Protein AF-A0A1I0SP72-F1 (afdb_monomer_lite)

Structure (mmCIF, N/CA/C/O backbone):
data_AF-A0A1I0SP72-F1
#
_entry.id   AF-A0A1I0SP72-F1
#
loop_
_atom_site.group_PDB
_atom_site.id
_atom_site.type_symbol
_atom_site.label_atom_id
_atom_site.label_alt_id
_atom_site.label_comp_id
_atom_site.label_asym_id
_atom_site.label_entity_id
_atom_site.label_seq_id
_atom_site.pdbx_PDB_ins_code
_atom_site.Cartn_x
_atom_site.Cartn_y
_atom_site.Cartn_z
_atom_site.occupancy
_atom_site.B_iso_or_equiv
_atom_site.auth_seq_id
_atom_site.auth_comp_id
_atom_site.auth_asym_id
_atom_site.auth_atom_id
_atom_site.pdbx_PDB_model_num
ATOM 1 N N . MET A 1 1 ? -47.585 25.680 18.143 1.00 30.69 1 MET A N 1
ATOM 2 C CA . MET A 1 1 ? -46.652 24.544 18.318 1.00 30.69 1 MET A CA 1
ATOM 3 C C . MET A 1 1 ? -45.678 24.925 19.417 1.00 30.69 1 MET A C 1
ATOM 5 O O . MET A 1 1 ? -44.813 25.747 19.161 1.00 30.69 1 MET A O 1
ATOM 9 N N . GLY A 1 2 ? -45.889 24.440 20.644 1.00 33.97 2 GLY A N 1
ATOM 10 C CA . GLY A 1 2 ? -44.971 24.707 21.755 1.00 33.97 2 GLY A CA 1
ATOM 11 C C . GLY A 1 2 ? -43.649 23.975 21.540 1.00 33.97 2 GLY A C 1
ATOM 12 O O . GLY A 1 2 ? -43.660 22.807 21.143 1.00 33.97 2 GLY A O 1
ATOM 13 N N . GLU A 1 3 ? -42.531 24.668 21.755 1.00 36.47 3 GLU A N 1
ATOM 14 C CA . GLU A 1 3 ? -41.196 24.073 21.754 1.00 36.47 3 GLU A CA 1
ATOM 15 C C . GLU A 1 3 ? -41.167 22.903 22.739 1.00 36.47 3 GLU A C 1
ATOM 17 O O . GLU A 1 3 ? -41.492 23.048 23.918 1.00 36.47 3 GLU A O 1
ATOM 22 N N . GLN A 1 4 ? -40.826 21.711 22.249 1.00 34.06 4 GLN A N 1
ATOM 23 C CA . GLN A 1 4 ? -40.621 20.582 23.141 1.00 34.06 4 GLN A CA 1
ATOM 24 C C . GLN A 1 4 ? -39.367 20.844 23.982 1.00 34.06 4 GLN A C 1
ATOM 26 O O . GLN A 1 4 ? -38.310 21.082 23.393 1.00 34.06 4 GLN A O 1
ATOM 31 N N . PRO A 1 5 ? -39.434 20.723 25.320 1.00 44.06 5 PRO A N 1
ATOM 32 C CA . PRO A 1 5 ? -38.274 20.942 26.172 1.00 44.06 5 PRO A CA 1
ATOM 33 C C . PRO A 1 5 ? -37.141 19.990 25.787 1.00 44.06 5 PRO A C 1
ATOM 35 O O . PRO A 1 5 ? -37.375 18.807 25.464 1.00 44.06 5 PRO A O 1
ATOM 38 N N . GLY A 1 6 ? -35.913 20.511 25.821 1.00 48.56 6 GLY A N 1
ATOM 39 C CA . GLY A 1 6 ? -34.702 19.753 25.531 1.00 48.56 6 GLY A CA 1
ATOM 40 C C . GLY A 1 6 ? -34.579 18.534 26.451 1.00 48.56 6 GLY A C 1
ATOM 41 O O . GLY A 1 6 ? -35.117 18.504 27.559 1.00 48.56 6 GLY A O 1
ATOM 42 N N . ARG A 1 7 ? -33.855 17.493 26.017 1.00 47.88 7 ARG A N 1
ATOM 43 C CA . ARG A 1 7 ? -33.671 16.255 26.811 1.00 47.88 7 ARG A CA 1
ATOM 44 C C . ARG A 1 7 ? -33.157 16.523 28.233 1.00 47.88 7 ARG A C 1
ATOM 46 O O . ARG A 1 7 ? -33.552 15.828 29.163 1.00 47.88 7 ARG A O 1
ATOM 53 N N . VAL A 1 8 ? -32.317 17.544 28.395 1.00 43.84 8 VAL A N 1
ATOM 54 C CA . VAL A 1 8 ? -31.764 17.964 29.690 1.00 43.84 8 VAL A CA 1
ATOM 55 C C . VAL A 1 8 ? -32.819 18.661 30.554 1.00 43.84 8 VAL A C 1
ATOM 57 O O . VAL A 1 8 ? -32.915 18.372 31.740 1.00 43.84 8 VAL A O 1
ATOM 60 N N . GLU A 1 9 ? -33.664 19.511 29.970 1.00 50.50 9 GLU A N 1
ATOM 61 C CA . GLU A 1 9 ? -34.735 20.214 30.694 1.00 50.50 9 GLU A CA 1
ATOM 62 C C . GLU A 1 9 ? -35.793 19.245 31.224 1.00 50.50 9 GLU A C 1
ATOM 64 O O . GLU A 1 9 ? -36.235 19.376 32.364 1.00 50.50 9 GLU A O 1
ATOM 69 N N . ARG A 1 10 ? -36.132 18.204 30.451 1.00 56.56 10 ARG A N 1
ATOM 70 C CA . ARG A 1 10 ? -37.010 17.124 30.932 1.00 56.56 10 ARG A CA 1
ATOM 71 C C . ARG A 1 10 ? -36.396 16.357 32.100 1.00 56.56 10 ARG A C 1
ATOM 73 O O . ARG A 1 10 ? -37.102 16.059 33.055 1.00 56.56 10 ARG A O 1
ATOM 80 N N . ALA A 1 11 ? -35.097 16.061 32.049 1.00 51.84 11 ALA A N 1
ATOM 81 C CA . ALA A 1 11 ? -34.407 15.383 33.144 1.00 51.84 11 ALA A CA 1
ATOM 82 C C . ALA A 1 11 ? -34.385 16.240 34.422 1.00 51.84 11 ALA A C 1
ATOM 84 O O . ALA A 1 11 ? -34.668 15.733 35.503 1.00 51.84 11 ALA A O 1
ATOM 85 N N . VAL A 1 12 ? -34.128 17.547 34.296 1.00 56.41 12 VAL A N 1
ATOM 86 C CA . VAL A 1 12 ? -34.169 18.497 35.422 1.00 56.41 12 VAL A CA 1
ATOM 87 C C . VAL A 1 12 ? -35.579 18.594 36.018 1.00 56.41 12 VAL A C 1
ATOM 89 O O . VAL A 1 12 ? -35.719 18.552 37.240 1.00 56.41 12 VAL A O 1
ATOM 92 N N . SER A 1 13 ? -36.621 18.657 35.181 1.00 59.62 13 SER A N 1
ATOM 93 C CA . SER A 1 13 ? -38.022 18.671 35.634 1.00 59.62 13 SER A CA 1
ATOM 94 C C . SER A 1 13 ? -38.398 17.391 36.384 1.00 59.62 13 SER A C 1
ATOM 96 O O . SER A 1 13 ? -38.982 17.459 37.459 1.00 59.62 13 SER A O 1
ATOM 98 N N . LEU A 1 14 ? -38.005 16.220 35.872 1.00 57.69 14 LEU A N 1
ATOM 99 C CA . LEU A 1 14 ? -38.287 14.933 36.518 1.00 57.69 14 LEU A CA 1
ATOM 100 C C . LEU A 1 14 ? -37.593 14.798 37.881 1.00 57.69 14 LEU A C 1
ATOM 102 O O . LEU A 1 14 ? -38.180 14.285 38.831 1.00 57.69 14 LEU A O 1
ATOM 106 N N . VAL A 1 15 ? -36.355 15.287 38.002 1.00 57.44 15 VAL A N 1
ATOM 107 C CA . VAL A 1 15 ? -35.622 15.320 39.279 1.00 57.44 15 VAL A CA 1
ATOM 108 C C . VAL A 1 15 ? -36.317 16.236 40.293 1.00 57.44 15 VAL A C 1
ATOM 110 O O . VAL A 1 15 ? -36.441 15.874 41.466 1.00 57.44 15 VAL A O 1
ATOM 113 N N . LEU A 1 16 ? -36.788 17.405 39.847 1.00 61.62 16 LEU A N 1
ATOM 114 C CA . LEU A 1 16 ? -37.522 18.369 40.671 1.00 61.62 16 LEU A CA 1
ATOM 115 C C . LEU A 1 16 ? -38.839 17.797 41.197 1.00 61.62 16 LEU A C 1
ATOM 117 O O . LEU A 1 16 ? -39.099 17.858 42.402 1.00 61.62 16 LEU A O 1
ATOM 121 N N . ASP A 1 17 ? -39.636 17.211 40.307 1.00 62.50 17 ASP A N 1
ATOM 122 C CA . ASP A 1 17 ? -40.937 16.645 40.648 1.00 62.50 17 ASP A CA 1
ATOM 123 C C . ASP A 1 17 ? -40.781 15.473 41.624 1.00 62.50 17 ASP A C 1
ATOM 125 O O . ASP A 1 17 ? -41.503 15.395 42.619 1.00 62.50 17 ASP A O 1
ATOM 129 N N . ASN A 1 18 ? -39.775 14.618 41.433 1.00 60.44 18 ASN A N 1
ATOM 130 C CA . ASN A 1 18 ? -39.548 13.453 42.290 1.00 60.44 18 ASN A CA 1
ATOM 131 C C . ASN A 1 18 ? -38.949 13.815 43.658 1.00 60.44 18 ASN A C 1
ATOM 133 O O . ASN A 1 18 ? -39.401 13.307 44.686 1.00 60.44 18 ASN A O 1
ATOM 137 N N . GLY A 1 19 ? -37.996 14.752 43.718 1.00 58.44 19 GLY A N 1
ATOM 138 C CA . GLY A 1 19 ? -37.460 15.250 44.991 1.00 58.44 19 GLY A CA 1
ATOM 139 C C . GLY A 1 19 ? -38.518 15.953 45.856 1.00 58.44 19 GLY A C 1
ATOM 140 O O . GLY A 1 19 ? -38.427 15.949 47.087 1.00 58.44 19 GLY A O 1
ATOM 141 N N . SER A 1 20 ? -39.553 16.518 45.224 1.00 60.91 20 SER A N 1
ATOM 142 C CA . SER A 1 20 ? -40.676 17.172 45.902 1.00 60.91 20 SER A CA 1
ATOM 143 C C . SER A 1 20 ? -41.635 16.183 46.587 1.00 60.91 20 SER A C 1
ATOM 145 O O . SER A 1 20 ? -42.172 16.504 47.652 1.00 60.91 20 SER A O 1
ATOM 147 N N . ARG A 1 21 ? -41.792 14.974 46.021 1.00 61.97 21 ARG A N 1
ATOM 148 C CA . ARG A 1 21 ? -42.707 13.915 46.491 1.00 61.97 21 ARG A CA 1
ATOM 149 C C . ARG A 1 21 ? -42.250 13.236 47.784 1.00 61.97 21 ARG A C 1
ATOM 151 O O . ARG A 1 21 ? -43.075 12.682 48.508 1.00 61.97 21 ARG A O 1
ATOM 158 N N . LEU A 1 22 ? -40.957 13.294 48.106 1.00 63.50 22 LEU A N 1
ATOM 159 C CA . LEU A 1 22 ? -40.412 12.702 49.329 1.00 63.50 22 LEU A CA 1
ATOM 160 C C . LEU A 1 22 ? -40.785 13.535 50.568 1.00 63.50 22 LEU A C 1
ATOM 162 O O . LEU A 1 22 ? -40.509 14.736 50.653 1.00 63.50 22 LEU A O 1
ATOM 166 N N . GLN A 1 23 ? -41.391 12.882 51.563 1.00 62.94 23 GLN A N 1
ATOM 167 C CA . GLN A 1 23 ? -41.785 13.511 52.826 1.00 62.94 23 GLN A CA 1
ATOM 168 C C . GLN A 1 23 ? -40.581 13.639 53.779 1.00 62.94 23 GLN A C 1
ATOM 170 O O . GLN A 1 23 ? -40.055 12.634 54.257 1.00 62.94 23 GLN A O 1
ATOM 175 N N . ALA A 1 24 ? -40.168 14.868 54.116 1.00 61.41 24 ALA A N 1
ATOM 176 C CA . ALA A 1 24 ? -39.040 15.120 55.029 1.00 61.41 24 ALA A CA 1
ATOM 177 C C . ALA A 1 24 ? -39.128 14.435 56.400 1.00 61.41 24 ALA A C 1
ATOM 179 O O . ALA A 1 24 ? -38.125 13.844 56.809 1.00 61.41 24 ALA A O 1
ATOM 180 N N . PRO A 1 25 ? -40.290 14.419 57.087 1.00 68.19 25 PRO A N 1
ATOM 181 C CA . PRO A 1 25 ? -40.397 13.738 58.375 1.00 68.19 25 PRO A CA 1
ATOM 182 C C . PRO A 1 25 ? -40.103 12.237 58.274 1.00 68.19 25 PRO A C 1
ATOM 184 O O . PRO A 1 25 ? -39.634 11.630 59.233 1.00 68.19 25 PRO A O 1
ATOM 187 N N . ALA A 1 26 ? -40.347 11.622 57.112 1.00 68.94 26 ALA A N 1
ATOM 188 C CA . ALA A 1 26 ? -40.088 10.205 56.891 1.00 68.94 26 ALA A CA 1
ATOM 189 C C . ALA A 1 26 ? -38.587 9.909 56.724 1.00 68.94 26 ALA A C 1
ATOM 191 O O . ALA A 1 26 ? -38.105 8.914 57.271 1.00 68.94 26 ALA A O 1
ATOM 192 N N . VAL A 1 27 ? -37.851 10.787 56.029 1.00 70.69 27 VAL A N 1
ATOM 193 C CA . VAL A 1 27 ? -36.393 10.681 55.832 1.00 70.69 27 VAL A CA 1
ATOM 194 C C . VAL A 1 27 ? -35.650 10.876 57.156 1.00 70.69 27 VAL A C 1
ATOM 196 O O . VAL A 1 27 ? -34.836 10.034 57.534 1.00 70.69 27 VAL A O 1
ATOM 199 N N . GLU A 1 28 ? -35.982 11.920 57.920 1.00 73.69 28 GLU A N 1
ATOM 200 C CA . GLU A 1 28 ? -35.344 12.189 59.219 1.00 73.69 28 GLU A CA 1
ATOM 201 C C . GLU A 1 28 ? -35.649 11.085 60.239 1.00 73.69 28 GLU A C 1
ATOM 203 O O . GLU A 1 28 ? -34.741 10.564 60.889 1.00 73.69 28 GLU A O 1
ATOM 208 N N . LYS A 1 29 ? -36.909 10.631 60.323 1.00 75.06 29 LYS A N 1
ATOM 209 C CA . LYS A 1 29 ? -37.316 9.522 61.206 1.00 75.06 29 LYS A CA 1
ATOM 210 C C . LYS A 1 29 ? -36.608 8.209 60.871 1.00 75.06 29 LYS A C 1
ATOM 212 O O . LYS A 1 29 ? -36.511 7.315 61.713 1.00 75.06 29 LYS A O 1
ATOM 217 N N . TYR A 1 30 ? -36.145 8.047 59.642 1.00 76.06 30 TYR A N 1
ATOM 218 C CA . TYR A 1 30 ? -35.417 6.863 59.216 1.00 76.06 30 TYR A CA 1
ATOM 219 C C . TYR A 1 30 ? -33.945 6.917 59.514 1.00 76.06 30 TYR A C 1
ATOM 221 O O . TYR A 1 30 ? -33.441 5.970 60.103 1.00 76.06 30 TYR A O 1
ATOM 229 N N . VAL A 1 31 ? -33.288 8.027 59.190 1.00 79.19 31 VAL A N 1
ATOM 230 C CA . VAL A 1 31 ? -31.900 8.248 59.594 1.00 79.19 31 VAL A CA 1
ATOM 231 C C . VAL A 1 31 ? -31.785 8.164 61.116 1.00 79.19 31 VAL A C 1
ATOM 233 O O . VAL A 1 31 ? -30.879 7.514 61.629 1.00 79.19 31 VAL A O 1
ATOM 236 N N . TRP A 1 32 ? -32.759 8.717 61.844 1.00 81.50 32 TRP A N 1
ATOM 237 C CA . TRP A 1 32 ? -32.860 8.569 63.294 1.00 81.50 32 TRP A CA 1
ATOM 238 C C . TRP A 1 32 ? -33.012 7.103 63.734 1.00 81.50 32 TRP A C 1
ATOM 240 O O . TRP A 1 32 ? -32.283 6.656 64.617 1.00 81.50 32 TRP A O 1
ATOM 250 N N . ARG A 1 33 ? -33.905 6.322 63.102 1.00 80.00 33 ARG A N 1
ATOM 251 C CA . ARG A 1 33 ? -34.054 4.881 63.395 1.00 80.00 33 ARG A CA 1
ATOM 252 C C . ARG A 1 33 ? -32.777 4.098 63.095 1.00 80.00 33 ARG A C 1
ATOM 254 O O . ARG A 1 33 ? -32.402 3.242 63.886 1.00 80.00 33 ARG A O 1
ATOM 261 N N . LEU A 1 34 ? -32.116 4.405 61.983 1.00 81.94 34 LEU A N 1
ATOM 262 C CA . LEU A 1 34 ? -30.895 3.744 61.541 1.00 81.94 34 LEU A CA 1
ATOM 263 C C . LEU A 1 34 ? -29.738 4.023 62.506 1.00 81.94 34 LEU A C 1
ATOM 265 O O . LEU A 1 34 ? -29.071 3.091 62.937 1.00 81.94 34 LEU A O 1
ATOM 269 N N . ARG A 1 35 ? -29.569 5.281 62.930 1.00 81.50 35 ARG A N 1
ATOM 270 C CA . ARG A 1 35 ? -28.594 5.668 63.961 1.00 81.50 35 ARG A CA 1
ATOM 271 C C . ARG A 1 35 ? -28.879 5.030 65.314 1.00 81.50 35 ARG A C 1
ATOM 273 O O . ARG A 1 35 ? -27.956 4.637 66.009 1.00 81.50 35 ARG A O 1
ATOM 280 N N . ARG A 1 36 ? -30.153 4.890 65.685 1.00 83.19 36 ARG A N 1
ATOM 281 C CA . ARG A 1 36 ? -30.537 4.220 66.934 1.00 83.19 36 ARG A CA 1
ATOM 282 C C . ARG A 1 36 ? -30.276 2.711 66.896 1.00 83.19 36 ARG A C 1
ATOM 284 O O . ARG A 1 36 ? -29.953 2.137 67.928 1.00 83.19 36 ARG A O 1
ATOM 291 N N . ALA A 1 37 ? -30.428 2.077 65.733 1.00 84.19 37 ALA A N 1
ATOM 292 C CA . ALA A 1 37 ? -30.110 0.661 65.538 1.00 84.19 37 ALA A CA 1
ATOM 293 C C . ALA A 1 37 ? -28.594 0.390 65.488 1.00 84.19 37 ALA A C 1
ATOM 295 O O . ALA A 1 37 ? -28.166 -0.725 65.771 1.00 84.19 37 ALA A O 1
ATOM 296 N N . HIS A 1 38 ? -27.798 1.409 65.155 1.00 87.19 38 HIS A N 1
ATOM 297 C CA . HIS A 1 38 ? -26.344 1.337 65.028 1.00 87.19 38 HIS A CA 1
ATOM 298 C C . HIS A 1 38 ? -25.661 2.486 65.800 1.00 87.19 38 HIS A C 1
ATOM 300 O O . HIS A 1 38 ? -25.096 3.387 65.179 1.00 87.19 38 HIS A O 1
ATOM 306 N N . PRO A 1 39 ? -25.726 2.493 67.146 1.00 83.50 39 PRO A N 1
ATOM 307 C CA . PRO A 1 39 ? -25.265 3.622 67.961 1.00 83.50 39 PRO A CA 1
ATOM 308 C C . PRO A 1 39 ? -23.741 3.823 67.947 1.00 83.50 39 PRO A C 1
ATOM 310 O O . PRO A 1 39 ? -23.283 4.948 68.115 1.00 83.50 39 PRO A O 1
ATOM 313 N N . GLU A 1 40 ? -22.974 2.755 67.710 1.00 85.38 40 GLU A N 1
ATOM 314 C CA . GLU A 1 40 ? -21.501 2.764 67.689 1.00 85.38 40 GLU A CA 1
ATOM 315 C C . GLU A 1 40 ? -20.910 3.123 66.309 1.00 85.38 40 GLU A C 1
ATOM 317 O O . GLU A 1 40 ? -19.693 3.204 66.152 1.00 85.38 40 GLU A O 1
ATOM 322 N N . GLU A 1 41 ? -21.749 3.292 65.279 1.00 85.75 41 GLU A N 1
ATOM 323 C CA . GLU A 1 41 ? -21.290 3.564 63.913 1.00 85.75 41 GLU A CA 1
ATOM 324 C C . GLU A 1 41 ? -21.028 5.060 63.692 1.00 85.75 41 GLU A C 1
ATOM 326 O O . GLU A 1 41 ? -21.856 5.921 64.006 1.00 85.75 41 GLU A O 1
ATOM 331 N N . SER A 1 42 ? -19.887 5.381 63.076 1.00 83.88 42 SER A N 1
ATOM 332 C CA . SER A 1 42 ? -19.578 6.750 62.665 1.00 83.88 42 SER A CA 1
ATOM 333 C C . SER A 1 42 ? -20.564 7.240 61.590 1.00 83.88 42 SER A C 1
ATOM 335 O O . SER A 1 42 ? -21.163 6.432 60.868 1.00 83.88 42 SER A O 1
ATOM 337 N N . PRO A 1 43 ? -20.733 8.564 61.407 1.00 76.38 43 PRO A N 1
ATOM 338 C CA . PRO A 1 43 ? -21.543 9.108 60.317 1.00 76.38 43 PRO A CA 1
ATOM 339 C C . PRO A 1 43 ? -21.181 8.524 58.943 1.00 76.38 43 PRO A C 1
ATOM 341 O O . PRO A 1 43 ? -22.073 8.245 58.149 1.00 76.38 43 PRO A O 1
ATOM 344 N N . GLU A 1 44 ? -19.898 8.273 58.681 1.00 71.94 44 GLU A N 1
ATOM 345 C CA . GLU A 1 44 ? -19.407 7.660 57.443 1.00 71.94 44 GLU A CA 1
ATOM 346 C C . GLU A 1 44 ? -19.861 6.204 57.291 1.00 71.94 44 GLU A C 1
ATOM 348 O O . GLU A 1 44 ? -20.232 5.786 56.195 1.00 71.94 44 GLU A O 1
ATOM 353 N N . GLN A 1 45 ? -19.876 5.432 58.380 1.00 74.12 45 GLN A N 1
ATOM 354 C CA . GLN A 1 45 ? -20.351 4.045 58.373 1.00 74.12 45 GLN A CA 1
ATOM 355 C C . GLN A 1 45 ? -21.869 3.973 58.149 1.00 74.12 45 GLN A C 1
ATOM 357 O O . GLN A 1 45 ? -22.341 3.150 57.359 1.00 74.12 45 GLN A O 1
ATOM 362 N N . ILE A 1 46 ? -22.626 4.902 58.741 1.00 80.75 46 ILE A N 1
ATOM 363 C CA . ILE A 1 46 ? -24.067 5.050 58.496 1.00 80.75 46 ILE A CA 1
ATOM 364 C C . ILE A 1 46 ? -24.341 5.421 57.028 1.00 80.75 46 ILE A C 1
ATOM 366 O O . ILE A 1 46 ? -25.255 4.867 56.415 1.00 80.75 46 ILE A O 1
ATOM 370 N N . VAL A 1 47 ? -23.539 6.314 56.435 1.00 73.50 47 VAL A N 1
ATOM 371 C CA . VAL A 1 47 ? -23.627 6.645 55.000 1.00 73.50 47 VAL A CA 1
ATOM 372 C C . VAL A 1 47 ? -23.333 5.420 54.135 1.00 73.50 47 VAL A C 1
ATOM 374 O O . VAL A 1 47 ? -24.131 5.109 53.256 1.00 73.50 47 VAL A O 1
ATOM 377 N N . ALA A 1 48 ? -22.268 4.666 54.418 1.00 68.94 48 ALA A N 1
ATOM 378 C CA . ALA A 1 48 ? -21.934 3.452 53.668 1.00 68.94 48 ALA A CA 1
ATOM 379 C C . ALA A 1 48 ? -23.067 2.405 53.707 1.00 68.94 48 ALA A C 1
ATOM 381 O O . ALA A 1 48 ? -23.325 1.700 52.728 1.00 68.94 48 ALA A O 1
ATOM 382 N N . ARG A 1 49 ? -23.797 2.324 54.826 1.00 80.19 49 ARG A N 1
ATOM 383 C CA . ARG A 1 49 ? -24.983 1.470 54.966 1.00 80.19 49 ARG A CA 1
ATOM 384 C C . ARG A 1 49 ? -26.140 1.951 54.088 1.00 80.19 49 ARG A C 1
ATOM 386 O O . ARG A 1 49 ? -26.731 1.138 53.377 1.00 80.19 49 ARG A O 1
ATOM 393 N N . LEU A 1 50 ? -26.424 3.254 54.086 1.00 74.00 50 LEU A N 1
ATOM 394 C CA . LEU A 1 50 ? -27.424 3.868 53.204 1.00 74.00 50 LEU A CA 1
ATOM 395 C C . LEU A 1 50 ? -27.082 3.653 51.719 1.00 74.00 50 LEU A C 1
ATOM 397 O O . LEU A 1 50 ? -27.958 3.294 50.933 1.00 74.00 50 LEU A O 1
ATOM 401 N N . GLU A 1 51 ? -25.809 3.794 51.345 1.00 64.12 51 GLU A N 1
ATOM 402 C CA . GLU A 1 51 ? -25.309 3.539 49.988 1.00 64.12 51 GLU A CA 1
ATOM 403 C C . GLU A 1 51 ? -25.487 2.071 49.581 1.00 64.12 51 GLU A C 1
ATOM 405 O O . GLU A 1 51 ? -25.989 1.783 48.493 1.00 64.12 51 GLU A O 1
ATOM 410 N N . LYS A 1 52 ? -25.153 1.123 50.467 1.00 63.88 52 LYS A N 1
ATOM 411 C CA . LYS A 1 52 ? -25.350 -0.314 50.219 1.00 63.88 52 LYS A CA 1
ATOM 412 C C . LYS A 1 52 ? -26.827 -0.665 50.028 1.00 63.88 52 LYS A C 1
ATOM 414 O O . LYS A 1 52 ? -27.161 -1.495 49.181 1.00 63.88 52 LYS A O 1
ATOM 419 N N . MET A 1 53 ? -27.721 -0.031 50.784 1.00 67.19 53 MET A N 1
ATOM 420 C CA . MET A 1 53 ? -29.168 -0.218 50.644 1.00 67.19 53 MET A CA 1
ATOM 421 C C . MET A 1 53 ? -29.697 0.377 49.336 1.00 67.19 53 MET A C 1
ATOM 423 O O . MET A 1 53 ? -30.486 -0.279 48.661 1.00 67.19 53 MET A O 1
ATOM 427 N N . PHE A 1 54 ? -29.220 1.560 48.935 1.00 64.56 54 PHE A N 1
ATOM 428 C CA . PHE A 1 54 ? -29.524 2.152 47.628 1.00 64.56 54 PHE A CA 1
ATOM 429 C C . PHE A 1 54 ? -29.073 1.243 46.479 1.00 64.56 54 PHE A C 1
ATOM 431 O O . PHE A 1 54 ? -29.868 0.940 45.592 1.00 64.56 54 PHE A O 1
ATOM 438 N N . LEU A 1 55 ? -27.836 0.741 46.531 1.00 57.69 55 LEU A N 1
ATOM 439 C CA . LEU A 1 55 ? -27.320 -0.210 45.546 1.00 57.69 55 LEU A CA 1
ATOM 440 C C . LEU A 1 55 ? -28.180 -1.468 45.483 1.00 57.69 55 LEU A C 1
ATOM 442 O O . LEU A 1 55 ? -28.557 -1.898 44.398 1.00 57.69 55 LEU A O 1
ATOM 446 N N . THR A 1 56 ? -28.537 -2.032 46.637 1.00 58.31 56 THR A N 1
ATOM 447 C CA . THR A 1 56 ? -29.396 -3.219 46.705 1.00 58.31 56 THR A CA 1
ATOM 448 C C . THR A 1 56 ? -30.765 -2.937 46.084 1.00 58.31 56 THR A C 1
ATOM 450 O O . THR A 1 56 ? -31.253 -3.745 45.300 1.00 58.31 56 THR A O 1
ATOM 453 N N . ALA A 1 57 ? -31.367 -1.778 46.365 1.00 59.72 57 ALA A N 1
ATOM 454 C CA . ALA A 1 57 ? -32.673 -1.382 45.842 1.00 59.72 57 ALA A CA 1
ATOM 455 C C . ALA A 1 57 ? -32.663 -1.149 44.321 1.00 59.72 57 ALA A C 1
ATOM 457 O O . ALA A 1 57 ? -33.497 -1.706 43.617 1.00 59.72 57 ALA A O 1
ATOM 458 N N . VAL A 1 58 ? -31.694 -0.388 43.803 1.00 54.88 58 VAL A N 1
ATOM 459 C CA . VAL A 1 58 ? -31.566 -0.093 42.361 1.00 54.88 58 VAL A CA 1
ATOM 460 C C . VAL A 1 58 ? -31.154 -1.331 41.558 1.00 54.88 58 VAL A C 1
ATOM 462 O O . VAL A 1 58 ? -31.547 -1.486 40.405 1.00 54.88 58 VAL A O 1
ATOM 465 N N . THR A 1 59 ? -30.390 -2.240 42.165 1.00 54.09 59 THR A N 1
ATOM 466 C CA . THR A 1 59 ? -29.990 -3.501 41.521 1.00 54.09 59 THR A CA 1
ATOM 467 C C . THR A 1 59 ? -31.135 -4.520 41.514 1.00 54.09 59 THR A C 1
ATOM 469 O O . THR A 1 59 ? -31.316 -5.230 40.529 1.00 54.09 59 THR A O 1
ATOM 472 N N . SER A 1 60 ? -31.941 -4.588 42.582 1.00 49.03 60 SER A N 1
ATOM 473 C CA . SER A 1 60 ? -33.072 -5.531 42.690 1.00 49.03 60 SER A CA 1
ATOM 474 C C . SER A 1 60 ? -34.319 -5.096 41.916 1.00 49.03 60 SER A C 1
ATOM 476 O O . SER A 1 60 ? -35.049 -5.957 41.423 1.00 49.03 60 SER A O 1
ATOM 478 N N . SER A 1 61 ? -34.532 -3.789 41.716 1.00 51.19 61 SER A N 1
ATOM 479 C CA . SER A 1 61 ? -35.618 -3.272 40.869 1.00 51.19 61 SER A CA 1
ATOM 480 C C . SER A 1 61 ? -35.504 -3.690 39.399 1.00 51.19 61 SER A C 1
ATOM 482 O O . SER A 1 61 ? -36.498 -3.639 38.689 1.00 51.19 61 SER A O 1
ATOM 484 N N . GLY A 1 62 ? -34.324 -4.140 38.953 1.00 41.81 62 GLY A N 1
ATOM 485 C CA . GLY A 1 62 ? -34.102 -4.677 37.606 1.00 41.81 62 GLY A CA 1
ATOM 486 C C . GLY A 1 62 ? -34.407 -6.174 37.438 1.00 41.81 62 GLY A C 1
ATOM 487 O O . GLY A 1 62 ? -34.147 -6.708 36.363 1.00 41.81 62 GLY A O 1
ATOM 488 N N . GLY A 1 63 ? -34.901 -6.875 38.474 1.00 42.06 63 GLY A N 1
ATOM 489 C CA . GLY A 1 63 ? -35.080 -8.339 38.435 1.00 42.06 63 GLY A CA 1
ATOM 490 C C . GLY A 1 63 ? -36.276 -8.928 39.197 1.00 42.06 63 GLY A C 1
ATOM 491 O O . GLY A 1 63 ? -36.661 -10.055 38.902 1.00 42.06 63 GLY A O 1
ATOM 492 N N . ALA A 1 64 ? -36.900 -8.214 40.138 1.00 36.28 64 ALA A N 1
ATOM 493 C CA . ALA A 1 64 ? -38.144 -8.651 40.780 1.00 36.28 64 ALA A CA 1
ATOM 494 C C . ALA A 1 64 ? -38.857 -7.463 41.441 1.00 36.28 64 ALA A C 1
ATOM 496 O O . ALA A 1 64 ? -38.239 -6.680 42.164 1.00 36.28 64 ALA A O 1
ATOM 497 N N . ALA A 1 65 ? -40.173 -7.346 41.260 1.00 37.09 65 ALA A N 1
ATOM 498 C CA . ALA A 1 65 ? -40.999 -6.458 42.072 1.00 37.09 65 ALA A CA 1
ATOM 499 C C . ALA A 1 65 ? -40.969 -6.941 43.537 1.00 37.09 65 ALA A C 1
ATOM 501 O O . ALA A 1 65 ? -41.715 -7.844 43.904 1.00 37.09 65 ALA A O 1
ATOM 502 N N . GLY A 1 66 ? -40.064 -6.410 44.370 1.00 36.94 66 GLY A N 1
ATOM 503 C CA . GLY A 1 66 ? -39.922 -6.924 45.741 1.00 36.94 66 GLY A CA 1
ATOM 504 C C . GLY A 1 66 ? -39.004 -6.185 46.719 1.00 36.94 66 GLY A C 1
ATOM 505 O O . GLY A 1 66 ? -38.771 -6.701 47.806 1.00 36.94 66 GLY A O 1
ATOM 506 N N . ALA A 1 67 ? -38.488 -4.992 46.408 1.00 38.19 67 ALA A N 1
ATOM 507 C CA . ALA A 1 67 ? -37.581 -4.260 47.311 1.00 38.19 67 ALA A CA 1
ATOM 508 C C . ALA A 1 67 ? -38.273 -3.167 48.151 1.00 38.19 67 ALA A C 1
ATOM 510 O O . ALA A 1 67 ? -37.696 -2.120 48.438 1.00 38.19 67 ALA A O 1
ATOM 511 N N . THR A 1 68 ? -39.526 -3.380 48.553 1.00 42.78 68 THR A N 1
ATOM 512 C CA . THR A 1 68 ? -40.347 -2.375 49.254 1.00 42.78 68 THR A CA 1
ATOM 513 C C . THR A 1 68 ? -40.149 -2.332 50.776 1.00 42.78 68 THR A C 1
ATOM 515 O O . THR A 1 68 ? -40.653 -1.425 51.431 1.00 42.78 68 THR A O 1
ATOM 518 N N . ALA A 1 69 ? -39.381 -3.247 51.373 1.00 39.19 69 ALA A N 1
ATOM 519 C CA . ALA A 1 69 ? -39.337 -3.391 52.835 1.00 39.19 69 ALA A CA 1
ATOM 520 C C . ALA A 1 69 ? -38.355 -2.455 53.580 1.00 39.19 69 ALA A C 1
ATOM 522 O O . ALA A 1 69 ? -38.418 -2.356 54.803 1.00 39.19 69 ALA A O 1
ATOM 523 N N . ALA A 1 70 ? -37.439 -1.769 52.887 1.00 41.25 70 ALA A N 1
ATOM 524 C CA . ALA A 1 70 ? -36.268 -1.150 53.529 1.00 41.25 70 ALA A CA 1
ATOM 525 C C . ALA A 1 70 ? -36.318 0.385 53.684 1.00 41.25 70 ALA A C 1
ATOM 527 O O . ALA A 1 70 ? -35.411 0.971 54.284 1.00 41.25 70 ALA A O 1
ATOM 528 N N . ILE A 1 71 ? -37.350 1.039 53.142 1.00 44.94 71 ILE A N 1
ATOM 529 C CA . ILE A 1 71 ? -37.422 2.497 52.977 1.00 44.94 71 ILE A CA 1
ATOM 530 C C . ILE A 1 71 ? -38.645 3.064 53.741 1.00 44.94 71 ILE A C 1
ATOM 532 O O . ILE A 1 71 ? -39.679 2.404 53.853 1.00 44.94 71 ILE A O 1
ATOM 536 N N . PRO A 1 72 ? -38.579 4.280 54.308 1.00 43.16 72 PRO A N 1
ATOM 537 C CA . PRO A 1 72 ? -39.678 4.883 55.075 1.00 43.16 72 PRO A CA 1
ATOM 538 C C . PRO A 1 72 ? -40.831 5.338 54.183 1.00 43.16 72 PRO A C 1
ATOM 540 O O . PRO A 1 72 ? -40.597 5.971 53.160 1.00 43.16 72 PRO A O 1
ATOM 543 N N . GLY A 1 73 ? -42.075 5.112 54.620 1.00 50.56 73 GLY A N 1
ATOM 544 C CA . GLY A 1 73 ? -43.276 5.611 53.927 1.00 50.56 73 GLY A CA 1
ATOM 545 C C . GLY A 1 73 ? -43.774 4.726 52.775 1.00 50.56 73 GLY A C 1
ATOM 546 O O . GLY A 1 73 ? -44.676 5.116 52.041 1.00 50.56 73 GLY A O 1
ATOM 547 N N . VAL A 1 74 ? -43.229 3.514 52.632 1.00 43.44 74 VAL A N 1
ATOM 548 C CA . VAL A 1 74 ? -43.419 2.617 51.473 1.00 43.44 74 VAL A CA 1
ATOM 549 C C . VAL A 1 74 ? -44.708 1.779 51.533 1.00 43.44 74 VAL A C 1
ATOM 551 O O . VAL A 1 74 ? -44.796 0.689 50.987 1.00 43.44 74 VAL A O 1
ATOM 554 N N . GLY A 1 75 ? -45.770 2.320 52.130 1.00 36.41 75 GLY A N 1
ATOM 555 C CA . GLY A 1 75 ? -47.122 1.878 51.770 1.00 36.41 75 GLY A CA 1
ATOM 556 C C . GLY A 1 75 ? -47.551 2.435 50.407 1.00 36.41 75 GLY A C 1
ATOM 557 O O . GLY A 1 75 ? -48.286 1.787 49.672 1.00 36.41 75 GLY A O 1
ATOM 558 N N . THR A 1 76 ? -47.055 3.621 50.037 1.00 41.12 76 THR A N 1
ATOM 559 C CA . THR A 1 76 ? -47.658 4.426 48.959 1.00 41.12 76 THR A CA 1
ATOM 560 C C . THR A 1 76 ? -46.822 4.496 47.676 1.00 41.12 76 THR A C 1
ATOM 562 O O . THR A 1 76 ? -47.339 4.898 46.643 1.00 41.12 76 THR A O 1
ATOM 565 N N . VAL A 1 77 ? -45.548 4.080 47.698 1.00 38.12 77 VAL A N 1
ATOM 566 C CA . VAL A 1 77 ? -44.658 4.110 46.509 1.00 38.12 77 VAL A CA 1
ATOM 567 C C . VAL A 1 77 ? -44.729 2.809 45.691 1.00 38.12 77 VAL A C 1
ATOM 569 O O . VAL A 1 77 ? -44.285 2.764 44.545 1.00 38.12 77 VAL A O 1
ATOM 572 N N . ALA A 1 78 ? -45.378 1.766 46.222 1.00 34.25 78 ALA A N 1
ATOM 573 C CA . ALA A 1 78 ? -45.603 0.507 45.508 1.00 34.25 78 ALA A CA 1
ATOM 574 C C . ALA A 1 78 ? -46.372 0.682 44.177 1.00 34.25 78 ALA A C 1
ATOM 576 O O . ALA A 1 78 ? -46.257 -0.160 43.294 1.00 34.25 78 ALA A O 1
ATOM 577 N N . SER A 1 79 ? -47.110 1.782 43.994 1.00 35.12 79 SER A N 1
ATOM 578 C CA . SER A 1 79 ? -47.879 2.058 42.775 1.00 35.12 79 SER A CA 1
ATOM 579 C C . SER A 1 79 ? -47.079 2.731 41.652 1.00 35.12 79 SER A C 1
ATOM 581 O O . SER A 1 79 ? -47.474 2.620 40.493 1.00 35.12 79 SER A O 1
ATOM 583 N N . ILE A 1 80 ? -45.945 3.386 41.934 1.00 38.31 80 ILE A N 1
ATOM 584 C CA . ILE A 1 80 ? -45.183 4.102 40.889 1.00 38.31 80 ILE A CA 1
ATOM 585 C C . ILE A 1 80 ? -44.265 3.149 40.116 1.00 38.31 80 ILE A C 1
ATOM 587 O O . ILE A 1 80 ? -44.132 3.293 38.900 1.00 38.31 80 ILE A O 1
ATOM 591 N N . ALA A 1 81 ? -43.747 2.103 40.771 1.00 36.84 81 ALA A N 1
ATOM 592 C CA . ALA A 1 81 ? -42.994 1.034 40.105 1.00 36.84 81 ALA A CA 1
ATOM 593 C C . ALA A 1 81 ? -43.827 0.267 39.054 1.00 36.84 81 ALA A C 1
ATOM 595 O O . ALA A 1 81 ? -43.258 -0.366 38.171 1.00 36.84 81 ALA A O 1
ATOM 596 N N . ALA A 1 82 ? -45.162 0.342 39.123 1.00 40.56 82 ALA A N 1
ATOM 597 C CA . ALA A 1 82 ? -46.064 -0.320 38.184 1.00 40.56 82 ALA A CA 1
ATOM 598 C C . ALA A 1 82 ? -46.461 0.542 36.966 1.00 40.56 82 ALA A C 1
ATOM 600 O O . ALA A 1 82 ? -47.041 0.004 36.027 1.00 40.56 82 ALA A O 1
ATOM 601 N N . ILE A 1 83 ? -46.198 1.861 36.961 1.00 41.12 83 ILE A N 1
ATOM 602 C CA . ILE A 1 83 ? -46.779 2.781 35.955 1.00 41.12 83 ILE A CA 1
ATOM 603 C C . ILE A 1 83 ? -45.734 3.685 35.271 1.00 41.12 83 ILE A C 1
ATOM 605 O O . ILE A 1 83 ? -45.941 4.097 34.131 1.00 41.12 83 ILE A O 1
ATOM 609 N N . GLY A 1 84 ? -44.590 3.973 35.899 1.00 40.88 84 GLY A N 1
ATOM 610 C CA . GLY A 1 84 ? -43.525 4.789 35.302 1.00 40.88 84 GLY A CA 1
ATOM 611 C C . GLY A 1 84 ? -42.194 4.049 35.323 1.00 40.88 84 GLY A C 1
ATOM 612 O O . GLY A 1 84 ? -41.752 3.647 36.392 1.00 40.88 84 GLY A O 1
ATOM 613 N N . GLY A 1 85 ? -41.573 3.863 34.153 1.00 49.00 85 GLY A N 1
ATOM 614 C CA . GLY A 1 85 ? -40.368 3.042 33.965 1.00 49.00 85 GLY A CA 1
ATOM 615 C C . GLY A 1 85 ? -39.200 3.332 34.921 1.00 49.00 85 GLY A C 1
ATOM 616 O O . GLY A 1 85 ? -39.142 4.376 35.572 1.00 49.00 85 GLY A O 1
ATOM 617 N N . GLU A 1 86 ? -38.237 2.402 34.956 1.00 50.25 86 GLU A N 1
ATOM 618 C CA . GLU A 1 86 ? -37.067 2.338 35.859 1.00 50.25 86 GLU A CA 1
ATOM 619 C C . GLU A 1 86 ? -36.365 3.689 36.129 1.00 50.25 86 GLU A C 1
ATOM 621 O O . GLU A 1 86 ? -35.858 3.929 37.227 1.00 50.25 86 GLU A O 1
ATOM 626 N N . THR A 1 87 ? -36.369 4.601 35.154 1.00 51.00 87 THR A N 1
ATOM 627 C CA . THR A 1 87 ? -35.816 5.960 35.252 1.00 51.00 87 THR A CA 1
ATOM 628 C C . THR A 1 87 ? -36.458 6.802 36.368 1.00 51.00 87 THR A C 1
ATOM 630 O O . THR A 1 87 ? -35.746 7.538 37.051 1.00 51.00 87 THR A O 1
ATOM 633 N N . ALA A 1 88 ? -37.769 6.694 36.613 1.00 55.56 88 ALA A N 1
ATOM 634 C CA . ALA A 1 88 ? -38.434 7.442 37.688 1.00 55.56 88 ALA A CA 1
ATOM 635 C C . ALA A 1 88 ? -38.029 6.925 39.079 1.00 55.56 88 ALA A C 1
ATOM 637 O O . ALA A 1 88 ? -37.692 7.719 39.958 1.00 55.56 88 ALA A O 1
ATOM 638 N N . PHE A 1 89 ? -37.970 5.599 39.244 1.00 61.75 89 PHE A N 1
ATOM 639 C CA . PHE A 1 89 ? -37.554 4.951 40.490 1.00 61.75 89 PHE A CA 1
ATOM 640 C C . PHE A 1 89 ? -36.098 5.267 40.852 1.00 61.75 89 PHE A C 1
ATOM 642 O O . PHE A 1 89 ? -35.802 5.589 42.001 1.00 61.75 89 PHE A O 1
ATOM 649 N N . PHE A 1 90 ? -35.187 5.238 39.873 1.00 58.88 90 PHE A N 1
ATOM 650 C CA . PHE A 1 90 ? -33.785 5.595 40.101 1.00 58.88 90 PHE A CA 1
ATOM 651 C C . PHE A 1 90 ? -33.636 7.027 40.633 1.00 58.88 90 PHE A C 1
ATOM 653 O O . PHE A 1 90 ? -32.895 7.258 41.588 1.00 58.88 90 PHE A O 1
ATOM 660 N N . LEU A 1 91 ? -34.359 7.985 40.044 1.00 61.53 91 LEU A N 1
ATOM 661 C CA . LEU A 1 91 ? -34.324 9.382 40.478 1.00 61.53 91 LEU A CA 1
ATOM 662 C C . LEU A 1 91 ? -34.901 9.564 41.888 1.00 61.53 91 LEU A C 1
ATOM 664 O O . LEU A 1 91 ? -34.337 10.317 42.680 1.00 61.53 91 LEU A O 1
ATOM 668 N N . GLU A 1 92 ? -35.978 8.854 42.228 1.00 67.25 92 GLU A N 1
ATOM 669 C CA . GLU A 1 92 ? -36.549 8.860 43.581 1.00 67.25 92 GLU A CA 1
ATOM 670 C C . GLU A 1 92 ? -35.595 8.237 44.611 1.00 67.25 92 GLU A C 1
ATOM 672 O O . GLU A 1 92 ? -35.361 8.819 45.673 1.00 67.25 92 GLU A O 1
ATOM 677 N N . ALA A 1 93 ? -34.976 7.100 44.285 1.00 67.12 93 ALA A N 1
ATOM 678 C CA . ALA A 1 93 ? -33.996 6.440 45.142 1.00 67.12 93 ALA A CA 1
ATOM 679 C C . ALA A 1 93 ? -32.737 7.308 45.345 1.00 67.12 93 ALA A C 1
ATOM 681 O O . ALA A 1 93 ? -32.209 7.387 46.456 1.00 67.12 93 ALA A O 1
ATOM 682 N N . ALA A 1 94 ? -32.282 8.010 44.301 1.00 65.75 94 ALA A N 1
ATOM 683 C CA . ALA A 1 94 ? -31.142 8.923 44.370 1.00 65.75 94 ALA A CA 1
ATOM 684 C C . ALA A 1 94 ? -31.464 10.184 45.189 1.00 65.75 94 ALA A C 1
ATOM 686 O O . ALA A 1 94 ? -30.638 10.640 45.987 1.00 65.75 94 ALA A O 1
ATOM 687 N N . ALA A 1 95 ? -32.679 10.725 45.049 1.00 71.50 95 ALA A N 1
ATOM 688 C CA . ALA A 1 95 ? -33.164 11.831 45.868 1.00 71.50 95 ALA A CA 1
ATOM 689 C C . ALA A 1 95 ? -33.261 11.428 47.349 1.00 71.50 95 ALA A C 1
ATOM 691 O O . ALA A 1 95 ? -32.817 12.170 48.225 1.00 71.50 95 ALA A O 1
ATOM 692 N N . LEU A 1 96 ? -33.758 10.223 47.637 1.00 74.94 96 LEU A N 1
ATOM 693 C CA . LEU A 1 96 ? -33.823 9.678 48.992 1.00 74.94 96 LEU A CA 1
ATOM 694 C C . LEU A 1 96 ? -32.434 9.485 49.608 1.00 74.94 96 LEU A C 1
ATOM 696 O O . LEU A 1 96 ? -32.226 9.885 50.756 1.00 74.94 96 LEU A O 1
ATOM 700 N N . LEU A 1 97 ? -31.490 8.894 48.868 1.00 72.69 97 LEU A N 1
ATOM 701 C CA . LEU A 1 97 ? -30.108 8.739 49.324 1.00 72.69 97 LEU A CA 1
ATOM 702 C C . LEU A 1 97 ? -29.502 10.111 49.644 1.00 72.69 97 LEU A C 1
ATOM 704 O O . LEU A 1 97 ? -28.959 10.308 50.728 1.00 72.69 97 LEU A O 1
ATOM 708 N N . THR A 1 98 ? -29.686 11.083 48.749 1.00 74.38 98 THR A N 1
ATOM 709 C CA . THR A 1 98 ? -29.191 12.457 48.917 1.00 74.38 98 THR A CA 1
ATOM 710 C C . THR A 1 98 ? -29.723 13.113 50.191 1.00 74.38 98 THR A C 1
ATOM 712 O O . THR A 1 98 ? -28.951 13.651 50.986 1.00 74.38 98 THR A O 1
ATOM 715 N N . LEU A 1 99 ? -31.037 13.051 50.421 1.00 76.88 99 LEU A N 1
ATOM 716 C CA . LEU A 1 99 ? -31.666 13.652 51.599 1.00 76.88 99 LEU A CA 1
ATOM 717 C C . LEU A 1 99 ? -31.301 12.909 52.890 1.00 76.88 99 LEU A C 1
ATOM 719 O O . LEU A 1 99 ? -31.154 13.536 53.938 1.00 76.88 99 LEU A O 1
ATOM 723 N N . SER A 1 100 ? -31.111 11.590 52.818 1.00 79.19 100 SER A N 1
ATOM 724 C CA . SER A 1 100 ? -30.688 10.778 53.962 1.00 79.19 100 SER A CA 1
ATOM 725 C C . SER A 1 100 ? -29.254 11.117 54.369 1.00 79.19 100 SER A C 1
ATOM 727 O O . SER A 1 100 ? -28.997 11.368 55.542 1.00 79.19 100 SER A O 1
ATOM 729 N N . VAL A 1 101 ? -28.330 11.219 53.409 1.00 73.12 101 VAL A N 1
ATOM 730 C CA . VAL A 1 101 ? -26.943 11.646 53.658 1.00 73.12 101 VAL A CA 1
ATOM 731 C C . VAL A 1 101 ? -26.906 13.073 54.212 1.00 73.12 101 VAL A C 1
ATOM 733 O O . VAL A 1 101 ? -26.218 13.331 55.198 1.00 73.12 101 VAL A O 1
ATOM 736 N N . ALA A 1 102 ? -27.706 13.992 53.661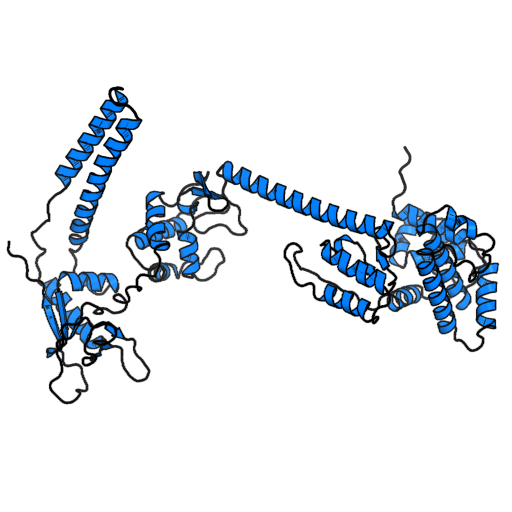 1.00 71.94 102 ALA A N 1
ATOM 737 C CA . ALA A 1 102 ? -27.825 15.350 54.189 1.00 71.94 102 ALA A CA 1
ATOM 738 C C . ALA A 1 102 ? -28.288 15.358 55.662 1.00 71.94 102 ALA A C 1
ATOM 740 O O . ALA A 1 102 ? -27.675 16.023 56.498 1.00 71.94 102 ALA A O 1
ATOM 741 N N . SER A 1 103 ? -29.302 14.555 55.998 1.00 78.69 103 SER A N 1
ATOM 742 C CA . SER A 1 103 ? -29.809 14.409 57.368 1.00 78.69 103 SER A CA 1
ATOM 743 C C . SER A 1 103 ? -28.781 13.776 58.320 1.00 78.69 103 SER A C 1
ATOM 745 O O . SER A 1 103 ? -28.636 14.236 59.453 1.00 78.69 103 SER A O 1
ATOM 747 N N . VAL A 1 104 ? -27.988 12.793 57.864 1.00 78.25 104 VAL A N 1
ATOM 748 C CA . VAL A 1 104 ? -26.854 12.239 58.635 1.00 78.25 104 VAL A CA 1
ATOM 749 C C . VAL A 1 104 ? -25.851 13.348 58.984 1.00 78.25 104 VAL A C 1
ATOM 751 O O . VAL A 1 104 ? -25.365 13.417 60.112 1.00 78.25 104 VAL A O 1
ATOM 754 N N . HIS A 1 105 ? -25.592 14.279 58.072 1.00 72.62 105 HIS A N 1
ATOM 755 C CA . HIS A 1 105 ? -24.708 15.420 58.327 1.00 72.62 105 HIS A CA 1
ATOM 756 C C . HIS A 1 105 ? -25.377 16.590 59.076 1.00 72.62 105 HIS A C 1
ATOM 758 O O . HIS A 1 105 ? -24.792 17.666 59.169 1.00 72.62 105 HIS A O 1
ATOM 764 N N . GLY A 1 106 ? -26.582 16.402 59.629 1.00 70.44 106 GLY A N 1
ATOM 765 C CA . GLY A 1 106 ? -27.290 17.431 60.400 1.00 70.44 106 GLY A CA 1
ATOM 766 C C . GLY A 1 106 ? -27.867 18.562 59.545 1.00 70.44 106 GLY A C 1
ATOM 767 O O . GLY A 1 106 ? -28.272 19.597 60.073 1.00 70.44 106 GLY A O 1
ATOM 768 N N . ILE A 1 107 ? -27.922 18.388 58.223 1.00 72.62 107 ILE A N 1
ATOM 769 C CA . ILE A 1 107 ? -28.546 19.350 57.319 1.00 72.62 107 ILE A CA 1
ATOM 770 C C . ILE A 1 107 ? -30.054 19.125 57.381 1.00 72.62 107 ILE A C 1
ATOM 772 O O . ILE A 1 107 ? -30.551 18.071 56.989 1.00 72.62 107 ILE A O 1
ATOM 776 N N . SER A 1 108 ? -30.784 20.128 57.867 1.00 72.69 108 SER A N 1
ATOM 777 C CA . SER A 1 108 ? -32.244 20.079 57.907 1.00 72.69 108 SER A CA 1
ATOM 778 C C . SER A 1 108 ? -32.821 19.946 56.495 1.00 72.69 108 SER A C 1
ATOM 780 O O . SER A 1 108 ? -32.512 20.746 55.605 1.00 72.69 108 SER A O 1
ATOM 782 N N . VAL A 1 109 ? -33.678 18.940 56.315 1.00 70.25 109 VAL A N 1
ATOM 783 C CA . VAL A 1 109 ? -34.372 18.643 55.053 1.00 70.25 109 VAL A CA 1
ATOM 784 C C . VAL A 1 109 ? -35.865 18.982 55.127 1.00 70.25 109 VAL A C 1
ATOM 786 O O . VAL A 1 109 ? -36.628 18.620 54.235 1.00 70.25 109 VAL A O 1
ATOM 789 N N . THR A 1 110 ? -36.315 19.674 56.175 1.00 69.06 110 THR A N 1
ATOM 790 C CA . THR A 1 110 ? -37.734 20.010 56.380 1.00 69.06 110 THR A CA 1
ATOM 791 C C . THR A 1 110 ? -38.251 21.014 55.351 1.00 69.06 110 THR A C 1
ATOM 793 O O . THR A 1 110 ? -39.360 20.846 54.841 1.00 69.06 110 THR A O 1
ATOM 796 N N . ASP A 1 111 ? -37.425 21.997 54.986 1.00 73.69 111 ASP A N 1
ATOM 797 C CA . ASP A 1 111 ? -37.763 23.028 54.006 1.00 73.69 111 ASP A CA 1
ATOM 798 C C . ASP A 1 111 ? -37.844 22.469 52.574 1.00 73.69 111 ASP A C 1
ATOM 800 O O . ASP A 1 111 ? -36.917 21.831 52.066 1.00 73.69 111 ASP A O 1
ATOM 804 N N . HIS A 1 112 ? -38.979 22.714 51.916 1.00 68.06 112 HIS A N 1
ATOM 805 C CA . HIS A 1 112 ? -39.303 22.152 50.605 1.00 68.06 112 HIS A CA 1
ATOM 806 C C . HIS A 1 112 ? -38.347 22.622 49.500 1.00 68.06 112 HIS A C 1
ATOM 808 O O . HIS A 1 112 ? -37.923 21.826 48.659 1.00 68.06 112 HIS A O 1
ATOM 814 N N . GLU A 1 113 ? -37.968 23.897 49.522 1.00 64.06 113 GLU A N 1
ATOM 815 C CA . GLU A 1 113 ? -37.086 24.493 48.519 1.00 64.06 113 GLU A CA 1
ATOM 816 C C . GLU A 1 113 ? -35.633 24.048 48.736 1.00 64.06 113 GLU A C 1
ATOM 818 O O . GLU A 1 113 ? -34.920 23.736 47.779 1.00 64.06 113 GLU A O 1
ATOM 823 N N . ARG A 1 114 ? -35.219 23.881 49.997 1.00 63.75 114 ARG A N 1
ATOM 824 C CA . ARG A 1 114 ? -33.914 23.329 50.379 1.00 63.75 114 ARG A CA 1
ATOM 825 C C . ARG A 1 114 ? -33.747 21.871 49.963 1.00 63.75 114 ARG A C 1
ATOM 827 O O . ARG A 1 114 ? -32.665 21.504 49.506 1.00 63.75 114 ARG A O 1
ATOM 834 N N . ARG A 1 115 ? -34.797 21.043 50.056 1.00 71.62 115 ARG A N 1
ATOM 835 C CA . ARG A 1 115 ? -34.766 19.656 49.545 1.00 71.62 115 ARG A CA 1
ATOM 836 C C . ARG A 1 115 ? -34.526 19.612 48.043 1.00 71.62 115 ARG A C 1
ATOM 838 O O . ARG A 1 115 ? -33.648 18.880 47.592 1.00 71.62 115 ARG A O 1
ATOM 845 N N . LYS A 1 116 ? -35.280 20.411 47.281 1.00 67.75 116 LYS A N 1
ATOM 846 C CA . LYS A 1 116 ? -35.116 20.513 45.823 1.00 67.75 116 LYS A CA 1
ATOM 847 C C . LYS A 1 116 ? -33.701 20.949 45.465 1.00 67.75 116 LYS A C 1
ATOM 849 O O . LYS A 1 116 ? -33.072 20.329 44.613 1.00 67.75 116 LYS A O 1
ATOM 854 N N . ALA A 1 117 ? -33.184 21.967 46.154 1.00 65.81 117 ALA A N 1
ATOM 855 C CA . ALA A 1 117 ? -31.829 22.460 45.948 1.00 65.81 117 ALA A CA 1
ATOM 856 C C . ALA A 1 117 ? -30.768 21.387 46.250 1.00 65.81 117 ALA A C 1
ATOM 858 O O . ALA A 1 117 ? -29.844 21.219 45.463 1.00 65.81 117 ALA A O 1
ATOM 859 N N . LEU A 1 118 ? -30.908 20.623 47.337 1.00 66.50 118 LEU A N 1
ATOM 860 C CA . LEU A 1 118 ? -29.981 19.538 47.690 1.00 66.50 118 LEU A CA 1
ATOM 861 C C . LEU A 1 118 ? -29.962 18.421 46.639 1.00 66.50 118 LEU A C 1
ATOM 863 O O . LEU A 1 118 ? -28.891 18.029 46.179 1.00 66.50 118 LEU A O 1
ATOM 867 N N . VAL A 1 119 ? -31.138 17.937 46.233 1.00 70.12 119 VAL A N 1
ATOM 868 C CA . VAL A 1 119 ? -31.264 16.863 45.235 1.00 70.12 119 VAL A CA 1
ATOM 869 C C . VAL A 1 119 ? -30.720 17.316 43.880 1.00 70.12 119 VAL A C 1
ATOM 871 O O . VAL A 1 119 ? -29.957 16.586 43.251 1.00 70.12 119 VAL A O 1
ATOM 874 N N . LEU A 1 120 ? -31.035 18.544 43.455 1.00 65.50 120 LEU A N 1
ATOM 875 C CA . LEU A 1 120 ? -30.496 19.116 42.222 1.00 65.50 120 LEU A CA 1
ATOM 876 C C . LEU A 1 120 ? -28.984 19.327 42.283 1.00 65.50 120 LEU A C 1
ATOM 878 O O . LEU A 1 120 ? -28.298 19.024 41.312 1.00 65.50 120 LEU A O 1
ATOM 882 N N . ALA A 1 121 ? -28.454 19.823 43.402 1.00 63.09 121 ALA A N 1
ATOM 883 C CA . ALA A 1 121 ? -27.020 20.050 43.563 1.00 63.09 121 ALA A CA 1
ATOM 884 C C . ALA A 1 121 ? -26.217 18.750 43.423 1.00 63.09 121 ALA A C 1
ATOM 886 O O . ALA A 1 121 ? -25.153 18.749 42.805 1.00 63.09 121 ALA A O 1
ATOM 887 N N . VAL A 1 122 ? -26.733 17.646 43.965 1.00 64.25 122 VAL A N 1
ATOM 888 C CA . VAL A 1 122 ? -26.096 16.329 43.852 1.00 64.25 122 VAL A CA 1
ATOM 889 C C . VAL A 1 122 ? -26.293 15.726 42.460 1.00 64.25 122 VAL A C 1
ATOM 891 O O . VAL A 1 122 ? -25.327 15.246 41.876 1.00 64.25 122 VAL A O 1
ATOM 894 N N . ALA A 1 123 ? -27.500 15.799 41.889 1.00 62.22 123 ALA A N 1
ATOM 895 C CA . ALA A 1 123 ? -27.798 15.229 40.573 1.00 62.22 123 ALA A CA 1
ATOM 896 C C . ALA A 1 123 ? -27.070 15.938 39.416 1.00 62.22 123 ALA A C 1
ATOM 898 O O . ALA A 1 123 ? -26.708 15.303 38.428 1.00 62.22 123 ALA A O 1
ATOM 899 N N . LEU A 1 124 ? -26.871 17.254 39.525 1.00 60.78 124 LEU A N 1
ATOM 900 C CA . LEU A 1 124 ? -26.324 18.089 38.452 1.00 60.78 124 LEU A CA 1
ATOM 901 C C . LEU A 1 124 ? -24.844 18.447 38.641 1.00 60.78 124 LEU A C 1
ATOM 903 O O . LEU A 1 124 ? -24.187 18.862 37.683 1.00 60.78 124 LEU A O 1
ATOM 907 N N . GLY A 1 125 ? -24.306 18.284 39.853 1.00 56.47 125 GLY A N 1
ATOM 908 C CA . GLY A 1 125 ? -22.923 18.622 40.181 1.00 56.47 125 GLY A CA 1
ATOM 909 C C . GLY A 1 125 ? -22.568 20.098 39.945 1.00 56.47 125 GLY A C 1
ATOM 910 O O . GLY A 1 125 ? -23.433 20.960 39.786 1.00 56.47 125 GLY A O 1
ATOM 911 N N . ASP A 1 126 ? -21.268 20.412 39.917 1.00 52.28 126 ASP A N 1
ATOM 912 C CA . ASP A 1 126 ? -20.790 21.792 39.733 1.00 52.28 126 ASP A CA 1
ATOM 913 C C . ASP A 1 126 ? -21.027 22.325 38.310 1.00 52.28 126 ASP A C 1
ATOM 915 O O . ASP A 1 126 ? -21.297 23.512 38.133 1.00 52.28 126 ASP A O 1
ATOM 919 N N . SER A 1 127 ? -21.001 21.448 37.302 1.00 46.41 127 SER A N 1
ATOM 920 C CA . SER A 1 127 ? -21.178 21.807 35.888 1.00 46.41 127 SER A CA 1
ATOM 921 C C . SER A 1 127 ? -22.632 22.098 35.501 1.00 46.41 127 SER A C 1
ATOM 923 O O . SER A 1 127 ? -22.876 22.779 34.509 1.00 46.41 127 SER A O 1
ATOM 925 N N . GLY A 1 128 ? -23.615 21.606 36.262 1.00 46.72 128 GLY A N 1
ATOM 926 C CA . GLY A 1 128 ? -25.032 21.820 35.961 1.00 46.72 128 GLY A CA 1
ATOM 927 C C . GLY A 1 128 ? -25.641 23.086 36.573 1.00 46.72 128 GLY A C 1
ATOM 928 O O . GLY A 1 128 ? -26.787 23.413 36.268 1.00 46.72 128 GLY A O 1
ATOM 929 N N . LYS A 1 129 ? -24.887 23.842 37.387 1.00 54.78 129 LYS A N 1
ATOM 930 C CA . LYS A 1 129 ? -25.353 25.092 38.022 1.00 54.78 129 LYS A CA 1
ATOM 931 C C . LYS A 1 129 ? -25.782 26.159 37.003 1.00 54.78 129 LYS A C 1
ATOM 933 O O . LYS A 1 129 ? -26.799 26.817 37.209 1.00 54.78 129 LYS A O 1
ATOM 938 N N . GLU A 1 130 ? -25.069 26.288 35.881 1.00 51.91 130 GLU A N 1
ATOM 939 C CA . GLU A 1 130 ? -25.428 27.218 34.792 1.00 51.91 130 GLU A CA 1
ATOM 940 C C . GLU A 1 130 ? -26.711 26.809 34.051 1.00 51.91 130 GLU A C 1
ATOM 942 O O . GLU A 1 130 ? -27.471 27.662 33.591 1.00 51.91 130 GLU A O 1
ATOM 947 N N . ILE A 1 131 ? -26.981 25.504 33.954 1.00 51.78 131 ILE A N 1
ATOM 948 C CA . ILE A 1 131 ? -28.173 24.964 33.286 1.00 51.78 131 ILE A CA 1
ATOM 949 C C . ILE A 1 131 ? -29.419 25.283 34.118 1.00 51.78 131 ILE A C 1
ATOM 951 O O . ILE A 1 131 ? -30.411 25.773 33.585 1.00 51.78 131 ILE A O 1
ATOM 955 N N . VAL A 1 132 ? -29.338 25.107 35.441 1.00 54.41 132 VAL A N 1
ATOM 956 C CA . VAL A 1 132 ? -30.425 25.470 36.366 1.00 54.41 132 VAL A CA 1
ATOM 957 C C . VAL A 1 132 ? -30.711 26.971 36.331 1.00 54.41 132 VAL A C 1
ATOM 959 O O . VAL A 1 132 ? -31.873 27.372 36.358 1.00 54.41 132 VAL A O 1
ATOM 962 N N . GLN A 1 133 ? -29.673 27.808 36.216 1.00 56.78 133 GLN A N 1
ATOM 963 C CA . GLN A 1 133 ? -29.837 29.260 36.089 1.00 56.78 133 GLN A CA 1
ATOM 964 C C . GLN A 1 133 ? -30.566 29.672 34.804 1.00 56.78 133 GLN A C 1
ATOM 966 O O . GLN A 1 133 ? -31.346 30.625 34.844 1.00 56.78 133 GLN A O 1
ATOM 971 N N . ARG A 1 134 ? -30.340 28.969 33.684 1.00 53.12 134 ARG A N 1
ATOM 972 C CA . ARG A 1 134 ? -31.068 29.219 32.427 1.00 53.12 134 ARG A CA 1
ATOM 973 C C . ARG A 1 134 ? -32.515 28.743 32.482 1.00 53.12 134 ARG A C 1
ATOM 975 O O . ARG A 1 134 ? -33.381 29.471 32.016 1.00 53.12 134 ARG A O 1
ATOM 982 N N . SER A 1 135 ? -32.778 27.564 33.047 1.00 50.62 135 SER A N 1
ATOM 983 C CA . SER A 1 135 ? -34.114 26.954 32.991 1.00 50.62 135 SER A CA 1
ATOM 984 C C . SER A 1 135 ? -35.073 27.416 34.097 1.00 50.62 135 SER A C 1
ATOM 986 O O . SER A 1 135 ? -36.272 27.466 33.855 1.00 50.62 135 SER A O 1
ATOM 988 N N . LEU A 1 136 ? -34.589 27.770 35.297 1.00 54.69 136 LEU A N 1
ATOM 989 C CA . LEU A 1 136 ? -35.448 28.207 36.419 1.00 54.69 136 LEU A CA 1
ATOM 990 C C . LEU A 1 136 ? -35.475 29.730 36.632 1.00 54.69 136 LEU A C 1
ATOM 992 O O . LEU A 1 136 ? -36.195 30.218 37.503 1.00 54.69 136 LEU A O 1
ATOM 996 N N . GLY A 1 137 ? -34.708 30.485 35.840 1.00 48.88 137 GLY A N 1
ATOM 997 C CA . GLY A 1 137 ? -34.607 31.938 35.941 1.00 48.88 137 GLY A CA 1
ATOM 998 C C . GLY A 1 137 ? -33.859 32.420 37.192 1.00 48.88 137 GLY A C 1
ATOM 999 O O . GLY A 1 137 ? -33.840 31.798 38.254 1.00 48.88 137 GLY A O 1
ATOM 1000 N N . ARG A 1 138 ? -33.239 33.598 37.083 1.00 43.69 138 ARG A N 1
ATOM 1001 C CA . ARG A 1 138 ? -32.427 34.230 38.144 1.00 43.69 138 ARG A CA 1
ATOM 1002 C C . ARG A 1 138 ? -33.251 34.707 39.363 1.00 43.69 138 ARG A C 1
ATOM 1004 O O . ARG A 1 138 ? -32.684 35.207 40.334 1.00 43.69 138 ARG A O 1
ATOM 1011 N N . THR A 1 139 ? -34.578 34.571 39.308 1.00 40.16 139 THR A N 1
ATOM 1012 C CA . THR A 1 139 ? -35.566 35.075 40.278 1.00 40.16 139 THR A CA 1
ATOM 1013 C C . THR A 1 139 ? -36.177 34.000 41.185 1.00 40.16 139 THR A C 1
ATOM 1015 O O . THR A 1 139 ? -36.732 34.363 42.219 1.00 40.16 139 THR A O 1
ATOM 1018 N N . GLY A 1 140 ? -36.051 32.705 40.868 1.00 54.78 140 GLY A N 1
ATOM 1019 C CA . GLY A 1 140 ? -36.549 31.617 41.722 1.00 54.78 140 GLY A CA 1
ATOM 1020 C C . GLY A 1 140 ? -35.671 31.368 42.960 1.00 54.78 140 GLY A C 1
ATOM 1021 O O . GLY A 1 140 ? -34.440 31.384 42.871 1.00 54.78 140 GLY A O 1
ATOM 1022 N N . ASN A 1 141 ? -36.290 31.094 44.116 1.00 57.81 141 ASN A N 1
ATOM 1023 C CA . ASN A 1 141 ? -35.590 30.860 45.392 1.00 57.81 141 ASN A CA 1
ATOM 1024 C C . ASN A 1 141 ? -34.557 29.713 45.316 1.00 57.81 141 ASN A C 1
ATOM 1026 O O . ASN A 1 141 ? -33.467 29.845 45.874 1.00 57.81 141 ASN A O 1
ATOM 1030 N N . VAL A 1 142 ? -34.831 28.647 44.548 1.00 53.22 142 VAL A N 1
ATOM 1031 C CA . VAL A 1 142 ? -33.895 27.525 44.307 1.00 53.22 142 VAL A CA 1
ATOM 1032 C C . VAL A 1 142 ? -32.617 27.973 43.588 1.00 53.22 142 VAL A C 1
ATOM 1034 O O . VAL A 1 142 ? -31.516 27.581 43.975 1.00 53.22 142 VAL A O 1
ATOM 1037 N N . GLY A 1 143 ? -32.736 28.828 42.566 1.00 51.56 143 GLY A N 1
ATOM 1038 C CA . GLY A 1 143 ? -31.596 29.336 41.795 1.00 51.56 143 GLY A CA 1
ATOM 1039 C C . GLY A 1 143 ? -30.682 30.235 42.632 1.00 51.56 143 GLY A C 1
ATOM 1040 O O . GLY A 1 143 ? -29.459 30.093 42.579 1.00 51.56 143 GLY A O 1
ATOM 1041 N N . LYS A 1 144 ? -31.271 31.094 43.479 1.00 54.47 144 LYS A N 1
ATOM 1042 C CA . LYS A 1 144 ? -30.524 31.895 44.464 1.00 54.47 144 LYS A CA 1
ATOM 1043 C C . LYS A 1 144 ? -29.808 31.010 45.485 1.00 54.47 144 LYS A C 1
ATOM 1045 O O . LYS A 1 144 ? -28.620 31.215 45.724 1.00 54.47 144 LYS A O 1
ATOM 1050 N N . MET A 1 145 ? -30.481 29.992 46.020 1.00 53.03 145 MET A N 1
ATOM 1051 C CA . MET A 1 145 ? -29.923 29.088 47.033 1.00 53.03 145 MET A CA 1
ATOM 1052 C C . MET A 1 145 ? -28.760 28.229 46.507 1.00 53.03 145 MET A C 1
ATOM 1054 O O . MET A 1 145 ? -27.773 28.025 47.210 1.00 53.03 145 MET A O 1
ATOM 1058 N N . LEU A 1 146 ? -28.831 27.777 45.251 1.00 53.06 146 LEU A N 1
ATOM 1059 C CA . LEU A 1 146 ? -27.743 27.046 44.589 1.00 53.06 146 LEU A CA 1
ATOM 1060 C C . LEU A 1 146 ? -26.527 27.936 44.278 1.00 53.06 146 LEU A C 1
ATOM 1062 O O . LEU A 1 146 ? -25.399 27.443 44.265 1.00 53.06 146 LEU A O 1
ATOM 1066 N N . SER A 1 147 ? -26.750 29.236 44.048 1.00 50.25 147 SER A N 1
ATOM 1067 C CA . SER A 1 147 ? -25.687 30.221 43.792 1.00 50.25 147 SER A CA 1
ATOM 1068 C C . SER A 1 147 ? -25.030 30.781 45.060 1.00 50.25 147 SER A C 1
ATOM 1070 O O . SER A 1 147 ? -23.839 31.070 45.043 1.00 50.25 147 SER A O 1
ATOM 1072 N N . ALA A 1 148 ? -25.780 30.900 46.160 1.00 50.62 148 ALA A N 1
ATOM 1073 C CA . ALA A 1 148 ? -25.302 31.446 47.433 1.00 50.62 148 ALA A CA 1
ATOM 1074 C C . ALA A 1 148 ? -24.572 30.409 48.311 1.00 50.62 148 ALA A C 1
ATOM 1076 O O . ALA A 1 148 ? -24.006 30.765 49.342 1.00 50.62 148 ALA A O 1
ATOM 1077 N N . GLY A 1 149 ? -24.579 29.134 47.905 1.00 50.38 149 GLY A N 1
ATOM 1078 C CA . GLY A 1 149 ? -24.156 28.021 48.750 1.00 50.38 149 GLY A CA 1
ATOM 1079 C C . GLY A 1 149 ? -25.232 27.666 49.780 1.00 50.38 149 GLY A C 1
ATOM 1080 O O . GLY A 1 149 ? -25.949 28.522 50.295 1.00 50.38 149 GLY A O 1
ATOM 1081 N N . ILE A 1 150 ? -25.382 26.374 50.076 1.00 46.50 150 ILE A N 1
ATOM 1082 C CA . ILE A 1 150 ? -26.361 25.912 51.067 1.00 46.50 150 ILE A CA 1
ATOM 1083 C C . ILE A 1 150 ? -25.907 26.400 52.456 1.00 46.50 150 ILE A C 1
ATOM 1085 O O . ILE A 1 150 ? -24.754 26.153 52.821 1.00 46.50 150 ILE A O 1
ATOM 1089 N N . PRO A 1 151 ? -26.776 27.043 53.263 1.00 39.28 151 PRO A N 1
ATOM 1090 C CA . PRO A 1 151 ? -26.420 27.430 54.627 1.00 39.28 151 PRO A CA 1
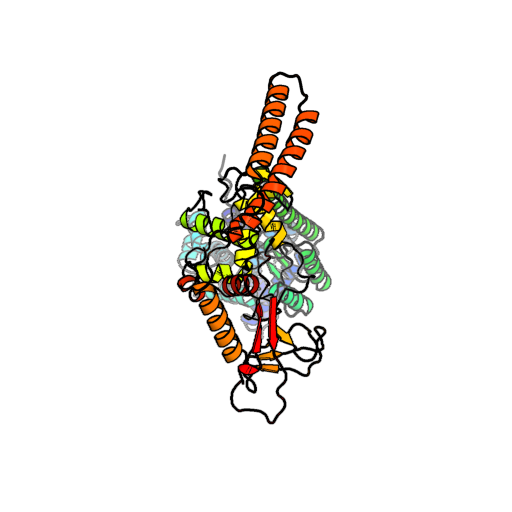ATOM 1091 C C . PRO A 1 151 ? -26.004 26.184 55.425 1.00 39.28 151 PRO A C 1
ATOM 1093 O O . PRO A 1 151 ? -26.756 25.209 55.452 1.00 39.28 151 PRO A O 1
ATOM 1096 N N . GLY A 1 152 ? -24.815 26.185 56.038 1.00 47.53 152 GLY A N 1
ATOM 1097 C CA . GLY A 1 152 ? -24.295 25.048 56.820 1.00 47.53 152 GLY A CA 1
ATOM 1098 C C . GLY A 1 152 ? -22.935 24.473 56.392 1.00 47.53 152 GLY A C 1
ATOM 1099 O O . GLY A 1 152 ? -22.526 23.456 56.935 1.00 47.53 152 GLY A O 1
ATOM 1100 N N . GLY A 1 153 ? -22.216 25.086 55.444 1.00 42.06 153 GLY A N 1
ATOM 1101 C CA . GLY A 1 153 ? -20.779 24.821 55.239 1.00 42.06 153 GLY A CA 1
ATOM 1102 C C . GLY A 1 153 ? -20.393 23.460 54.636 1.00 42.06 153 GLY A C 1
ATOM 1103 O O . GLY A 1 153 ? -19.207 23.147 54.556 1.00 42.06 153 GLY A O 1
ATOM 1104 N N . ALA A 1 154 ? -21.345 22.646 54.172 1.00 44.31 154 ALA A N 1
ATOM 1105 C CA . ALA A 1 154 ? -21.030 21.388 53.498 1.00 44.31 154 ALA A CA 1
ATOM 1106 C C . ALA A 1 154 ? -20.491 21.649 52.078 1.00 44.31 154 ALA A C 1
ATOM 1108 O O . ALA A 1 154 ? -21.206 22.118 51.190 1.00 44.31 154 ALA A O 1
ATOM 1109 N N . ASN A 1 155 ? -19.213 21.337 51.856 1.00 45.81 155 ASN A N 1
ATOM 1110 C CA . ASN A 1 155 ? -18.549 21.486 50.564 1.00 45.81 155 ASN A CA 1
ATOM 1111 C C . ASN A 1 155 ? -19.049 20.407 49.575 1.00 45.81 155 ASN A C 1
ATOM 1113 O O . ASN A 1 155 ? -18.539 19.286 49.544 1.00 45.81 155 ASN A O 1
ATOM 1117 N N . LEU A 1 156 ? -20.070 20.744 48.777 1.00 48.97 156 LEU A N 1
ATOM 1118 C CA . LEU A 1 156 ? -20.741 19.859 47.805 1.00 48.97 156 LEU A CA 1
ATOM 1119 C C . LEU A 1 156 ? -19.785 19.238 46.769 1.00 48.97 156 LEU A C 1
ATOM 1121 O O . LEU A 1 156 ? -20.003 18.106 46.334 1.00 48.97 156 LEU A O 1
ATOM 1125 N N . SER A 1 157 ? -18.693 19.934 46.432 1.00 45.09 157 SER A N 1
ATOM 1126 C CA . SER A 1 157 ? -17.637 19.408 45.556 1.00 45.09 157 SER A CA 1
ATOM 1127 C C . SER A 1 157 ? -16.958 18.168 46.159 1.00 45.09 157 SER A C 1
ATOM 1129 O O . SER A 1 157 ? -16.640 17.214 45.451 1.00 45.09 157 SER A O 1
ATOM 1131 N N . GLY A 1 158 ? -16.810 18.133 47.488 1.00 44.84 158 GLY A N 1
ATOM 1132 C CA . GLY A 1 158 ? -16.254 17.003 48.228 1.00 44.84 158 GLY A CA 1
ATOM 1133 C C . GLY A 1 158 ? -17.200 15.807 48.284 1.00 44.84 158 GLY A C 1
ATOM 1134 O O . GLY A 1 158 ? -16.737 14.675 48.196 1.00 44.84 158 GLY A O 1
ATOM 1135 N N . LEU A 1 159 ? -18.512 16.045 48.367 1.00 48.31 159 LEU A N 1
ATOM 1136 C CA . LEU A 1 159 ? -19.542 15.000 48.380 1.00 48.31 159 LEU A CA 1
ATOM 1137 C C . LEU A 1 159 ? -19.672 14.317 47.014 1.00 48.31 159 LEU A C 1
ATOM 1139 O O . LEU A 1 159 ? -19.619 13.094 46.938 1.00 48.31 159 LEU A O 1
ATOM 1143 N N . ASN A 1 160 ? -19.744 15.094 45.930 1.00 46.12 160 ASN A N 1
ATOM 1144 C CA . ASN A 1 160 ? -19.854 14.543 44.578 1.00 46.12 160 ASN A CA 1
ATOM 1145 C C . ASN A 1 160 ? -18.557 13.838 44.139 1.00 46.12 160 ASN A C 1
ATOM 1147 O O . ASN A 1 160 ? -18.588 12.738 43.589 1.00 46.12 160 ASN A O 1
ATOM 1151 N N . LYS A 1 161 ? -17.390 14.416 44.467 1.00 46.91 161 LYS A N 1
ATOM 1152 C CA . LYS A 1 161 ? -16.092 13.779 44.207 1.00 46.91 161 LYS A CA 1
ATOM 1153 C C . LYS A 1 161 ? -15.919 12.498 45.025 1.00 46.91 161 LYS A C 1
ATOM 1155 O O . LYS A 1 161 ? -15.412 11.523 44.480 1.00 46.91 161 LYS A O 1
ATOM 1160 N N . ARG A 1 162 ? -16.378 12.460 46.286 1.00 53.75 162 ARG A N 1
ATOM 1161 C CA . ARG A 1 162 ? -16.343 11.245 47.121 1.00 53.75 162 ARG A CA 1
ATOM 1162 C C . ARG A 1 162 ? -17.268 10.154 46.596 1.00 53.75 162 ARG A C 1
ATOM 1164 O O . ARG A 1 162 ? -16.777 9.045 46.439 1.00 53.75 162 ARG A O 1
ATOM 1171 N N . LEU A 1 163 ? -18.513 10.475 46.242 1.00 51.75 163 LEU A N 1
ATOM 1172 C CA . LEU A 1 163 ? -19.458 9.527 45.640 1.00 51.75 163 LEU A CA 1
ATOM 1173 C C . LEU A 1 163 ? -18.917 8.970 44.313 1.00 51.75 163 LEU A C 1
ATOM 1175 O O . LEU A 1 163 ? -18.783 7.765 44.153 1.00 51.75 163 LEU A O 1
ATOM 1179 N N . ILE A 1 164 ? -18.483 9.813 43.374 1.00 53.72 164 ILE A N 1
ATOM 1180 C CA . ILE A 1 164 ? -17.936 9.313 42.099 1.00 53.72 164 ILE A CA 1
ATOM 1181 C C . ILE A 1 164 ? -16.656 8.490 42.327 1.00 53.72 164 ILE A C 1
ATOM 1183 O O . ILE A 1 164 ? -16.490 7.443 41.705 1.00 53.72 164 ILE A O 1
ATOM 1187 N N . SER A 1 165 ? -15.773 8.903 43.247 1.00 53.16 165 SER A N 1
ATOM 1188 C CA . SER A 1 165 ? -14.541 8.158 43.559 1.00 53.16 165 SER A CA 1
ATOM 1189 C C . SER A 1 165 ? -14.771 6.862 44.350 1.00 53.16 165 SER A C 1
ATOM 1191 O O . SER A 1 165 ? -13.934 5.956 44.307 1.00 53.16 165 SER A O 1
ATOM 1193 N N . SER A 1 166 ? -15.889 6.737 45.074 1.00 55.72 166 SER A N 1
ATOM 1194 C CA . SER A 1 166 ? -16.248 5.492 45.751 1.00 55.72 166 SER A CA 1
ATOM 1195 C C . SER A 1 166 ? -16.776 4.454 44.755 1.00 55.72 166 SER A C 1
ATOM 1197 O O . SER A 1 166 ? -16.397 3.288 44.886 1.00 55.72 166 SER A O 1
ATOM 1199 N N . PHE A 1 167 ? -17.530 4.874 43.728 1.00 56.31 167 PHE A N 1
ATOM 1200 C CA . PHE A 1 167 ? -18.108 3.995 42.696 1.00 56.31 167 PHE A CA 1
ATOM 1201 C C . PHE A 1 167 ? -17.169 3.687 41.516 1.00 56.31 167 PHE A C 1
ATOM 1203 O O . PHE A 1 167 ? -17.131 2.552 41.042 1.00 56.31 167 PHE A O 1
ATOM 1210 N N . VAL A 1 168 ? -16.387 4.656 41.031 1.00 67.75 168 VAL A N 1
ATOM 1211 C CA . VAL A 1 168 ? -15.486 4.469 39.880 1.00 67.75 168 VAL A CA 1
ATOM 1212 C C . VAL A 1 168 ? -14.097 4.071 40.371 1.00 67.75 168 VAL A C 1
ATOM 1214 O O . VAL A 1 168 ? -13.268 4.916 40.701 1.00 67.75 168 VAL A O 1
ATOM 1217 N N . LYS A 1 169 ? -13.833 2.761 40.424 1.00 75.31 169 LYS A N 1
ATOM 1218 C CA . LYS A 1 169 ? -12.528 2.228 40.857 1.00 75.31 169 LYS A CA 1
ATOM 1219 C C . LYS A 1 169 ? -11.463 2.220 39.760 1.00 75.31 169 LYS A C 1
ATOM 1221 O O . LYS A 1 169 ? -10.282 2.347 40.070 1.00 75.31 169 LYS A O 1
ATOM 1226 N N . LYS A 1 170 ? -11.865 2.036 38.500 1.00 82.31 170 LYS A N 1
ATOM 1227 C CA . LYS A 1 170 ? -10.966 1.951 37.342 1.00 82.31 170 LYS A CA 1
ATOM 1228 C C . LYS A 1 170 ? -11.708 2.350 36.070 1.00 82.31 170 LYS A C 1
ATOM 1230 O O . LYS A 1 170 ? -12.880 2.018 35.912 1.00 82.31 170 LYS A O 1
ATOM 1235 N N . VAL A 1 171 ? -11.015 3.052 35.177 1.00 83.75 171 VAL A N 1
ATOM 1236 C CA . VAL A 1 171 ? -11.504 3.403 33.839 1.00 83.75 171 VAL A CA 1
ATOM 1237 C C . VAL A 1 171 ? -10.687 2.603 32.828 1.00 83.75 171 VAL A C 1
ATOM 1239 O O . VAL A 1 171 ? -9.461 2.651 32.863 1.00 83.75 171 VAL A O 1
ATOM 1242 N N . TYR A 1 172 ? -11.365 1.851 31.962 1.00 83.56 172 TYR A N 1
ATOM 1243 C CA . TYR A 1 172 ? -10.745 1.028 30.920 1.00 83.56 172 TYR A CA 1
ATOM 1244 C C . TYR A 1 172 ? -10.863 1.766 29.582 1.00 83.56 172 TYR A C 1
ATOM 1246 O O . TYR A 1 172 ? -11.973 1.947 29.076 1.00 83.56 172 TYR A O 1
ATOM 1254 N N . GLU A 1 173 ? -9.740 2.212 29.014 1.00 78.38 173 GLU A N 1
ATOM 1255 C CA . GLU A 1 173 ? -9.723 3.028 27.791 1.00 78.38 173 GLU A CA 1
ATOM 1256 C C . GLU A 1 173 ? -8.897 2.390 26.664 1.00 78.38 173 GLU A C 1
ATOM 1258 O O . GLU A 1 173 ? -7.670 2.445 26.656 1.00 78.38 173 GLU A O 1
ATOM 1263 N N . ASP A 1 174 ? -9.571 1.880 25.631 1.00 71.69 174 ASP A N 1
ATOM 1264 C CA . ASP A 1 174 ? -8.937 1.479 24.367 1.00 71.69 174 ASP A CA 1
ATOM 1265 C C . ASP A 1 174 ? -8.909 2.669 23.373 1.00 71.69 174 ASP A C 1
ATOM 1267 O O . ASP A 1 174 ? -9.602 2.675 22.347 1.00 71.69 174 ASP A O 1
ATOM 1271 N N . ASN A 1 175 ? -8.129 3.718 23.661 1.00 50.88 175 ASN A N 1
ATOM 1272 C CA . ASN A 1 175 ? -7.984 4.855 22.742 1.00 50.88 175 ASN A CA 1
ATOM 1273 C C . ASN A 1 175 ? -7.115 4.490 21.517 1.00 50.88 175 ASN A C 1
ATOM 1275 O O . ASN A 1 175 ? -6.079 3.840 21.622 1.00 50.88 175 ASN A O 1
ATOM 1279 N N . SER A 1 176 ? -7.502 4.972 20.330 1.00 44.47 176 SER A N 1
ATOM 1280 C CA . SER A 1 176 ? -6.713 4.904 19.077 1.00 44.47 176 SER A CA 1
ATOM 1281 C C . SER A 1 176 ? -6.599 3.548 18.358 1.00 44.47 176 SER A C 1
ATOM 1283 O O . SER A 1 176 ? -5.766 3.375 17.462 1.00 44.47 176 SER A O 1
ATOM 1285 N N . VAL A 1 177 ? -7.490 2.594 18.628 1.00 46.84 177 VAL A N 1
ATOM 1286 C CA . VAL A 1 177 ? -7.550 1.334 17.871 1.00 46.84 177 VAL A CA 1
ATOM 1287 C C . VAL A 1 177 ? -8.624 1.426 16.781 1.00 46.84 177 VAL A C 1
ATOM 1289 O O . VAL A 1 177 ? -9.818 1.317 17.045 1.00 46.84 177 VAL A O 1
ATOM 1292 N N . SER A 1 178 ? -8.209 1.638 15.522 1.00 37.69 178 SER A N 1
ATOM 1293 C CA . SER A 1 178 ? -9.132 1.628 14.374 1.00 37.69 178 SER A CA 1
ATOM 1294 C C . SER A 1 178 ? -9.893 0.295 14.288 1.00 37.69 178 SER A C 1
ATOM 1296 O O . SER A 1 178 ? -9.320 -0.766 14.038 1.00 37.69 178 SER A O 1
ATOM 1298 N N . ALA A 1 179 ? -11.202 0.376 14.517 1.00 38.25 179 ALA A N 1
ATOM 1299 C CA . ALA A 1 179 ? -12.064 -0.698 15.007 1.00 38.25 179 ALA A CA 1
ATOM 1300 C C . ALA A 1 179 ? -12.547 -1.727 13.967 1.00 38.25 179 ALA A C 1
ATOM 1302 O O . ALA A 1 179 ? -13.585 -2.352 14.155 1.00 38.25 179 ALA A O 1
ATOM 1303 N N . TYR A 1 180 ? -11.839 -1.884 12.846 1.00 42.44 180 TYR A N 1
ATOM 1304 C CA . TYR A 1 180 ? -12.343 -2.655 11.697 1.00 42.44 180 TYR A CA 1
ATOM 1305 C C . TYR A 1 180 ? -11.525 -3.906 11.347 1.00 42.44 180 TYR A C 1
ATOM 1307 O O . TYR A 1 180 ? -11.917 -4.690 10.489 1.00 42.44 180 TYR A O 1
ATOM 1315 N N . LYS A 1 181 ? -10.386 -4.122 12.008 1.00 43.91 181 LYS A N 1
ATOM 1316 C CA . LYS A 1 181 ? -9.668 -5.405 11.977 1.00 43.91 181 LYS A CA 1
ATOM 1317 C C . LYS A 1 181 ? -9.692 -5.984 13.381 1.00 43.91 181 LYS A C 1
ATOM 1319 O O . LYS A 1 181 ? -9.705 -5.202 14.323 1.00 43.91 181 LYS A O 1
ATOM 1324 N N . SER A 1 182 ? -9.685 -7.315 13.489 1.00 49.50 182 SER A N 1
ATOM 1325 C CA . SER A 1 182 ? -9.455 -8.078 14.725 1.00 49.50 182 SER A CA 1
ATOM 1326 C C . SER A 1 182 ? -8.178 -7.584 15.411 1.00 49.50 182 SER A C 1
ATOM 1328 O O . SER A 1 182 ? -7.093 -8.118 15.193 1.00 49.50 182 SER A O 1
ATOM 1330 N N . LYS A 1 183 ? -8.284 -6.485 16.149 1.00 58.59 183 LYS A N 1
ATOM 1331 C CA . LYS A 1 183 ? -7.201 -5.880 16.902 1.00 58.59 183 LYS A CA 1
ATOM 1332 C C . LYS A 1 183 ? -7.443 -6.232 18.354 1.00 58.59 183 LYS A C 1
ATOM 1334 O O . LYS A 1 183 ? -8.562 -6.125 18.845 1.00 58.59 183 LYS A O 1
ATOM 1339 N N . VAL A 1 184 ? -6.371 -6.679 18.990 1.00 63.59 184 VAL A N 1
ATOM 1340 C CA . VAL A 1 184 ? -6.319 -7.012 20.408 1.00 63.59 184 VAL A CA 1
ATOM 1341 C C . VAL A 1 184 ? -6.769 -5.785 21.201 1.00 63.59 184 VAL A C 1
ATOM 1343 O O . VAL A 1 184 ? -6.212 -4.704 21.009 1.00 63.59 184 VAL A O 1
ATOM 1346 N N . ARG A 1 185 ? -7.799 -5.952 22.033 1.00 75.19 185 ARG A N 1
ATOM 1347 C CA . ARG A 1 185 ? -8.312 -4.942 22.963 1.00 75.19 185 ARG A CA 1
ATOM 1348 C C . ARG A 1 185 ? -7.831 -5.307 24.372 1.00 75.19 185 ARG A C 1
ATOM 1350 O O . ARG A 1 185 ? -8.482 -6.123 25.030 1.00 75.19 185 ARG A O 1
ATOM 1357 N N . PRO A 1 186 ? -6.648 -4.831 24.793 1.00 83.44 186 PRO A N 1
ATOM 1358 C CA . PRO A 1 186 ? -6.065 -5.236 26.067 1.00 83.44 186 PRO A CA 1
ATOM 1359 C C . PRO A 1 186 ? -6.920 -4.783 27.255 1.00 83.44 186 PRO A C 1
ATOM 1361 O O . PRO A 1 186 ? -7.163 -5.588 28.151 1.00 83.44 186 PRO A O 1
ATOM 1364 N N . GLU A 1 187 ? -7.455 -3.558 27.227 1.00 86.81 187 GLU A N 1
ATOM 1365 C CA . GLU A 1 187 ? -8.269 -3.032 28.330 1.00 86.81 187 GLU A CA 1
ATOM 1366 C C . GLU A 1 187 ? -9.647 -3.700 28.394 1.00 86.81 187 GLU A C 1
ATOM 1368 O O . GLU A 1 187 ? -10.159 -3.962 29.477 1.00 86.81 187 GLU A O 1
ATOM 1373 N N . TRP A 1 188 ? -10.221 -4.072 27.247 1.00 86.88 188 TRP A N 1
ATOM 1374 C CA . TRP A 1 188 ? -11.413 -4.927 27.194 1.00 86.88 188 TRP A CA 1
ATOM 1375 C C . TRP A 1 188 ? -11.188 -6.304 27.827 1.00 86.88 188 TRP A C 1
ATOM 1377 O O . TRP A 1 188 ? -12.012 -6.774 28.608 1.00 86.88 188 TRP A O 1
ATOM 1387 N N . ALA A 1 189 ? -10.072 -6.959 27.496 1.00 87.88 189 ALA A N 1
ATOM 1388 C CA . ALA A 1 189 ? -9.740 -8.259 28.068 1.00 87.88 189 ALA A CA 1
ATOM 1389 C C . ALA A 1 189 ? -9.511 -8.158 29.584 1.00 87.88 189 ALA A C 1
ATOM 1391 O O . ALA A 1 189 ? -9.979 -9.020 30.327 1.00 87.88 189 ALA A O 1
ATOM 1392 N N . ALA A 1 190 ? -8.846 -7.090 30.040 1.00 90.25 190 ALA A N 1
ATOM 1393 C CA . ALA A 1 190 ? -8.689 -6.788 31.459 1.00 90.25 190 ALA A CA 1
ATOM 1394 C C . ALA A 1 190 ? -10.047 -6.566 32.140 1.00 90.25 190 ALA A C 1
ATOM 1396 O O . ALA A 1 190 ? -10.319 -7.205 33.147 1.00 90.25 190 ALA A O 1
ATOM 1397 N N . LEU A 1 191 ? -10.939 -5.760 31.553 1.00 90.56 191 LEU A N 1
ATOM 1398 C CA . LEU A 1 191 ? -12.294 -5.546 32.069 1.00 90.56 191 LEU A CA 1
ATOM 1399 C C . LEU A 1 191 ? -13.054 -6.868 32.240 1.00 90.56 191 LEU A C 1
ATOM 1401 O O . LEU A 1 191 ? -13.598 -7.130 33.310 1.00 90.56 191 LEU A O 1
ATOM 1405 N N . LEU A 1 192 ? -13.088 -7.713 31.205 1.00 90.81 192 LEU A N 1
ATOM 1406 C CA . LEU A 1 192 ? -13.780 -9.001 31.286 1.00 90.81 192 LEU A CA 1
ATOM 1407 C C . LEU A 1 192 ? -13.170 -9.909 32.358 1.00 90.81 192 LEU A C 1
ATOM 1409 O O . LEU A 1 192 ? -13.911 -10.602 33.049 1.00 90.81 192 LEU A O 1
ATOM 1413 N N . ASN A 1 193 ? -11.845 -9.918 32.513 1.00 92.81 193 ASN A N 1
ATOM 1414 C CA . ASN A 1 193 ? -11.182 -10.704 33.551 1.00 92.81 193 ASN A CA 1
ATOM 1415 C C . ASN A 1 193 ? -11.481 -10.177 34.957 1.00 92.81 193 ASN A C 1
ATOM 1417 O O . ASN A 1 193 ? -11.799 -10.981 35.828 1.00 92.81 193 ASN A O 1
ATOM 1421 N N . ASP A 1 194 ? -11.455 -8.862 35.156 1.00 92.44 194 ASP A N 1
ATOM 1422 C CA . ASP A 1 194 ? -11.724 -8.219 36.444 1.00 92.44 194 ASP A CA 1
ATOM 1423 C C . ASP A 1 194 ? -13.193 -8.438 36.875 1.00 92.44 194 ASP A C 1
ATOM 1425 O O . ASP A 1 194 ? -13.482 -8.680 38.049 1.00 92.44 194 ASP A O 1
ATOM 1429 N N . LEU A 1 195 ? -14.129 -8.449 35.916 1.00 90.75 195 LEU A N 1
ATOM 1430 C CA . LEU A 1 195 ? -15.530 -8.831 36.145 1.00 90.75 195 LEU A CA 1
ATOM 1431 C C . LEU A 1 195 ? -15.691 -10.340 36.415 1.00 90.75 195 LEU A C 1
ATOM 1433 O O . LEU A 1 195 ? -16.473 -10.746 37.274 1.00 90.75 195 LEU A O 1
ATOM 1437 N N . ARG A 1 196 ? -14.945 -11.200 35.706 1.00 91.06 196 ARG A N 1
ATOM 1438 C CA . ARG A 1 196 ? -14.972 -12.663 35.909 1.00 91.06 196 ARG A CA 1
ATOM 1439 C C . ARG A 1 196 ? -14.392 -13.073 37.255 1.00 91.06 196 ARG A C 1
ATOM 1441 O O . ARG A 1 196 ? -14.928 -13.996 37.870 1.00 91.06 196 ARG A O 1
ATOM 1448 N N . SER A 1 197 ? -13.314 -12.429 37.701 1.00 91.19 197 SER A N 1
ATOM 1449 C CA . SER A 1 197 ? -12.664 -12.681 38.991 1.00 91.19 197 SER A CA 1
ATOM 1450 C C . SER A 1 197 ? -13.473 -12.115 40.160 1.00 91.19 197 SER A C 1
ATOM 1452 O O . SER A 1 197 ? -13.420 -12.671 41.256 1.00 91.19 197 SER A O 1
ATOM 1454 N N . GLY A 1 198 ? -14.305 -11.099 39.911 1.00 85.75 198 GLY A N 1
ATOM 1455 C CA . GLY A 1 198 ? -15.015 -10.361 40.953 1.00 85.75 198 GLY A CA 1
ATOM 1456 C C . GLY A 1 198 ? -14.136 -9.303 41.621 1.00 85.75 198 GLY A C 1
ATOM 1457 O O . GLY A 1 198 ? -14.474 -8.822 42.691 1.00 85.75 198 GLY A O 1
ATOM 1458 N N . GLU A 1 199 ? -13.007 -8.927 41.007 1.00 88.06 199 GLU A N 1
ATOM 1459 C CA . GLU A 1 199 ? -12.244 -7.743 41.427 1.00 88.06 199 GLU A CA 1
ATOM 1460 C C . GLU A 1 199 ? -13.066 -6.456 41.225 1.00 88.06 199 GLU A C 1
ATOM 1462 O O . GLU A 1 199 ? -12.844 -5.436 41.889 1.00 88.06 199 GLU A O 1
ATOM 1467 N N . ARG A 1 200 ? -14.023 -6.495 40.289 1.00 86.50 200 ARG A N 1
ATOM 1468 C CA . ARG A 1 200 ? -14.978 -5.420 40.025 1.00 86.50 200 ARG A CA 1
ATOM 1469 C C . ARG A 1 200 ? -16.400 -5.954 40.096 1.00 86.50 200 ARG A C 1
ATOM 1471 O O . ARG A 1 200 ? -16.754 -6.902 39.402 1.00 86.50 200 ARG A O 1
ATOM 1478 N N . ASP A 1 201 ? -17.215 -5.266 40.885 1.00 80.19 201 ASP A N 1
ATOM 1479 C CA . ASP A 1 201 ? -18.589 -5.666 41.192 1.00 80.19 201 ASP A CA 1
ATOM 1480 C C . ASP A 1 201 ? -19.638 -4.994 40.298 1.00 80.19 201 ASP A C 1
ATOM 1482 O O . ASP A 1 201 ? -20.827 -5.140 40.544 1.00 80.19 201 ASP A O 1
ATOM 1486 N N . GLY A 1 202 ? -19.241 -4.209 39.293 1.00 82.69 202 GLY A N 1
ATOM 1487 C CA . GLY A 1 202 ? -20.190 -3.466 38.468 1.00 82.69 202 GLY A CA 1
ATOM 1488 C C . GLY A 1 202 ? -19.573 -2.861 37.214 1.00 82.69 202 GLY A C 1
ATOM 1489 O O . GLY A 1 202 ? -18.364 -2.631 37.142 1.00 82.69 202 GLY A O 1
ATOM 1490 N N . LEU A 1 203 ? -20.423 -2.591 36.224 1.00 84.50 203 LEU A N 1
ATOM 1491 C CA . LEU A 1 203 ? -20.041 -2.023 34.935 1.00 84.50 203 LEU A CA 1
ATOM 1492 C C . LEU A 1 203 ? -20.872 -0.780 34.607 1.00 84.50 203 LEU A C 1
ATOM 1494 O O . LEU A 1 203 ? -22.098 -0.830 34.553 1.00 84.50 203 LEU A O 1
ATOM 1498 N N . ILE A 1 204 ? -20.194 0.322 34.294 1.00 82.12 204 ILE A N 1
ATOM 1499 C CA . ILE A 1 204 ? -20.818 1.524 33.739 1.00 82.12 204 ILE A CA 1
ATOM 1500 C C . ILE A 1 204 ? -20.164 1.802 32.391 1.00 82.12 204 ILE A C 1
ATOM 1502 O O . ILE A 1 204 ? -18.944 1.942 32.311 1.00 82.12 204 ILE A O 1
ATOM 1506 N N . CYS A 1 205 ? -20.963 1.905 31.332 1.00 78.50 205 CYS A N 1
ATOM 1507 C CA . CYS A 1 205 ? -20.478 2.324 30.023 1.00 78.50 205 CYS A CA 1
ATOM 1508 C C . CYS A 1 205 ? -21.275 3.517 29.507 1.00 78.50 205 CYS A C 1
ATOM 1510 O O . CYS A 1 205 ? -22.488 3.598 29.690 1.00 78.50 205 CYS A O 1
ATOM 1512 N N . TYR A 1 206 ? -20.597 4.437 28.822 1.00 72.12 206 TYR A N 1
ATOM 1513 C CA . TYR A 1 206 ? -21.274 5.598 28.257 1.00 72.12 206 TYR A CA 1
ATOM 1514 C C . TYR A 1 206 ? -22.275 5.179 27.178 1.00 72.12 206 TYR A C 1
ATOM 1516 O O . TYR A 1 206 ? -23.450 5.467 27.325 1.00 72.12 206 TYR A O 1
ATOM 1524 N N . ASP A 1 207 ? -21.816 4.428 26.174 1.00 72.56 207 ASP A N 1
ATOM 1525 C CA . ASP A 1 207 ? -22.632 3.885 25.085 1.00 72.56 207 ASP A CA 1
ATOM 1526 C C . ASP A 1 207 ? -22.248 2.423 24.831 1.00 72.56 207 ASP A C 1
ATOM 1528 O O . ASP A 1 207 ? -21.074 2.047 24.957 1.00 72.56 207 ASP A O 1
ATOM 1532 N N . LEU A 1 208 ? -23.227 1.604 24.452 1.00 74.56 208 LEU A N 1
ATOM 1533 C CA . LEU A 1 208 ? -23.015 0.207 24.099 1.00 74.56 208 LEU A CA 1
ATOM 1534 C C . LEU A 1 208 ? -22.177 0.073 22.816 1.00 74.56 208 LEU A C 1
ATOM 1536 O O . LEU A 1 208 ? -21.366 -0.848 22.714 1.00 74.56 208 LEU A O 1
ATOM 1540 N N . ASP A 1 209 ? -22.299 1.012 21.870 1.00 66.44 209 ASP A N 1
ATOM 1541 C CA . ASP A 1 209 ? -21.528 1.008 20.617 1.00 66.44 209 ASP A CA 1
ATOM 1542 C C . ASP A 1 209 ? -20.018 1.265 20.825 1.00 66.44 209 ASP A C 1
ATOM 1544 O O . ASP A 1 209 ? -19.179 0.878 19.999 1.00 66.44 209 ASP A O 1
ATOM 1548 N N . ARG A 1 210 ? -19.653 1.875 21.960 1.00 69.31 210 ARG A N 1
ATOM 1549 C CA . ARG A 1 210 ? -18.270 2.073 22.416 1.00 69.31 210 ARG A CA 1
ATOM 1550 C C . ARG A 1 210 ? -17.753 0.879 23.204 1.00 69.31 210 ARG A C 1
ATOM 1552 O O . ARG A 1 210 ? -16.548 0.636 23.195 1.00 69.31 210 ARG A O 1
ATOM 1559 N N . LEU A 1 211 ? -18.650 0.144 23.856 1.00 76.31 211 LEU A N 1
ATOM 1560 C CA . LEU A 1 211 ? -18.321 -1.005 24.687 1.00 76.31 211 LEU A CA 1
ATOM 1561 C C . LEU A 1 211 ? -18.112 -2.277 23.851 1.00 76.31 211 LEU A C 1
ATOM 1563 O O . LEU A 1 211 ? -17.033 -2.874 23.893 1.00 76.31 211 LEU A O 1
ATOM 1567 N N . ALA A 1 212 ? -19.114 -2.652 23.052 1.00 75.81 212 ALA A N 1
ATOM 1568 C CA . ALA A 1 212 ? -19.171 -3.903 22.302 1.00 75.81 212 ALA A CA 1
ATOM 1569 C C . ALA A 1 212 ? -19.419 -3.635 20.810 1.00 75.81 212 ALA A C 1
ATOM 1571 O O . ALA A 1 212 ? -20.546 -3.598 20.321 1.00 75.81 212 ALA A O 1
ATOM 1572 N N . ARG A 1 213 ? -18.333 -3.439 20.054 1.00 69.06 213 ARG A N 1
ATOM 1573 C CA . ARG A 1 213 ? -18.411 -3.135 18.612 1.00 69.06 213 ARG A CA 1
ATOM 1574 C C . ARG A 1 213 ? -18.707 -4.356 17.751 1.00 69.06 213 ARG A C 1
ATOM 1576 O O . ARG A 1 213 ? -19.210 -4.207 16.638 1.00 69.06 213 ARG A O 1
ATOM 1583 N N . GLN A 1 214 ? -18.373 -5.550 18.232 1.00 77.81 214 GLN A N 1
ATOM 1584 C CA . GLN A 1 214 ? -18.648 -6.809 17.547 1.00 77.81 214 GLN A CA 1
ATOM 1585 C C . GLN A 1 214 ? -19.715 -7.601 18.304 1.00 77.81 214 GLN A C 1
ATOM 1587 O O . GLN A 1 214 ? -19.729 -7.556 19.532 1.00 77.81 214 GLN A O 1
ATOM 1592 N N . PRO A 1 215 ? -20.552 -8.388 17.603 1.00 84.81 215 PRO A N 1
ATOM 1593 C CA . PRO A 1 215 ? -21.508 -9.272 18.263 1.00 84.81 215 PRO A CA 1
ATOM 1594 C C . PRO A 1 215 ? -20.840 -10.202 19.280 1.00 84.81 215 PRO A C 1
ATOM 1596 O O . PRO A 1 215 ? -21.365 -10.390 20.363 1.00 84.81 215 PRO A O 1
ATOM 1599 N N . ARG A 1 216 ? -19.638 -10.712 18.976 1.00 86.56 216 ARG A N 1
ATOM 1600 C CA . ARG A 1 216 ? -18.894 -11.586 19.891 1.00 86.56 216 ARG A CA 1
ATOM 1601 C C . ARG A 1 216 ? -18.500 -10.893 21.197 1.00 86.56 216 ARG A C 1
ATOM 1603 O O . ARG A 1 216 ? -18.687 -11.484 22.248 1.00 86.56 216 ARG A O 1
ATOM 1610 N N . ASP A 1 217 ? -18.021 -9.649 21.129 1.00 87.25 217 ASP A N 1
ATOM 1611 C CA . ASP A 1 217 ? -17.710 -8.856 22.326 1.00 87.25 217 ASP A CA 1
ATOM 1612 C C . ASP A 1 217 ? -18.966 -8.684 23.198 1.00 87.25 217 ASP A C 1
ATOM 1614 O O . ASP A 1 217 ? -18.901 -8.777 24.419 1.00 87.25 217 ASP A O 1
ATOM 1618 N N . LEU A 1 218 ? -20.125 -8.453 22.571 1.00 89.19 218 LEU A N 1
ATOM 1619 C CA . LEU A 1 218 ? -21.384 -8.325 23.299 1.00 89.19 218 LEU A CA 1
ATOM 1620 C C . LEU A 1 218 ? -21.766 -9.640 23.993 1.00 89.19 218 LEU A C 1
ATOM 1622 O O . LEU A 1 218 ? -22.108 -9.611 25.170 1.00 89.19 218 LEU A O 1
ATOM 1626 N N . GLU A 1 219 ? -21.687 -10.774 23.294 1.00 92.00 219 GLU A N 1
ATOM 1627 C CA . GLU A 1 219 ? -22.001 -12.083 23.884 1.00 92.00 219 GLU A CA 1
ATOM 1628 C C . GLU A 1 219 ? -21.039 -12.440 25.026 1.00 92.00 219 GLU A C 1
ATOM 1630 O O . GLU A 1 219 ? -21.491 -12.856 26.086 1.00 92.00 219 GLU A O 1
ATOM 1635 N N . ASP A 1 220 ? -19.732 -12.195 24.865 1.00 90.00 220 ASP A N 1
ATOM 1636 C CA . ASP A 1 220 ? -18.738 -12.440 25.920 1.00 90.00 220 ASP A CA 1
ATOM 1637 C C . ASP A 1 220 ? -19.046 -11.633 27.194 1.00 90.00 220 ASP A C 1
ATOM 1639 O O . ASP A 1 220 ? -18.797 -12.101 28.308 1.00 90.00 220 ASP A O 1
ATOM 1643 N N . LEU A 1 221 ? -19.582 -10.419 27.040 1.00 90.25 221 LEU A N 1
ATOM 1644 C CA . LEU A 1 221 ? -20.001 -9.577 28.153 1.00 90.25 221 LEU A CA 1
ATOM 1645 C C . LEU A 1 221 ? -21.316 -10.052 28.782 1.00 90.25 221 LEU A C 1
ATOM 1647 O O . LEU A 1 221 ? -21.400 -10.106 30.009 1.00 90.25 221 LEU A O 1
ATOM 1651 N N . ILE A 1 222 ? -22.316 -10.400 27.965 1.00 91.00 222 ILE A N 1
ATOM 1652 C CA . ILE A 1 222 ? -23.594 -10.955 28.438 1.00 91.00 222 ILE A CA 1
ATOM 1653 C C . ILE A 1 222 ? -23.332 -12.209 29.275 1.00 91.00 222 ILE A C 1
ATOM 1655 O O . ILE A 1 222 ? -23.860 -12.320 30.375 1.00 91.00 222 ILE A O 1
ATOM 1659 N N . ASP A 1 223 ? -22.452 -13.098 28.814 1.00 91.62 223 ASP A N 1
ATOM 1660 C CA . ASP A 1 223 ? -22.070 -14.318 29.526 1.00 91.62 223 ASP A CA 1
ATOM 1661 C C . ASP A 1 223 ? -21.496 -14.032 30.921 1.00 91.62 223 ASP A C 1
ATOM 1663 O O . ASP A 1 223 ? -21.817 -14.717 31.895 1.00 91.62 223 ASP A O 1
ATOM 1667 N N . VAL A 1 224 ? -20.631 -13.021 31.041 1.00 91.12 224 VAL A N 1
ATOM 1668 C CA . VAL A 1 224 ? -20.039 -12.640 32.331 1.00 91.12 224 VAL A CA 1
ATOM 1669 C C . VAL A 1 224 ? -21.090 -12.020 33.247 1.00 91.12 224 VAL A C 1
ATOM 1671 O O . VAL A 1 224 ? -21.167 -12.391 34.420 1.00 91.12 224 VAL A O 1
ATOM 1674 N N . ILE A 1 225 ? -21.914 -11.117 32.712 1.00 88.81 225 ILE A N 1
ATOM 1675 C CA . ILE A 1 225 ? -22.991 -10.458 33.453 1.00 88.81 225 ILE A CA 1
ATOM 1676 C C . ILE A 1 225 ? -24.005 -11.485 33.954 1.00 88.81 225 ILE A C 1
ATOM 1678 O O . ILE A 1 225 ? -24.361 -11.440 35.128 1.00 88.81 225 ILE A O 1
ATOM 1682 N N . ASP A 1 226 ? -24.424 -12.436 33.121 1.00 86.12 226 ASP A N 1
ATOM 1683 C CA . ASP A 1 226 ? -25.433 -13.426 33.490 1.00 86.12 226 ASP A CA 1
ATOM 1684 C C . ASP A 1 226 ? -24.912 -14.430 34.529 1.00 86.12 226 ASP A C 1
ATOM 1686 O O . ASP A 1 226 ? -25.597 -14.712 35.515 1.00 86.12 226 ASP A O 1
ATOM 1690 N N . ARG A 1 227 ? -23.670 -14.914 34.380 1.00 86.56 227 ARG A N 1
ATOM 1691 C CA . ARG A 1 227 ? -23.069 -15.880 35.320 1.00 86.56 227 ARG A CA 1
ATOM 1692 C C . ARG A 1 227 ? -22.785 -15.284 36.695 1.00 86.56 227 ARG A C 1
ATOM 1694 O O . ARG A 1 227 ? -22.957 -15.963 37.702 1.00 86.56 227 ARG A O 1
ATOM 1701 N N . ARG A 1 228 ? -22.301 -14.040 36.746 1.00 83.69 228 ARG A N 1
ATOM 1702 C CA . ARG A 1 228 ? -21.912 -13.364 37.997 1.00 83.69 228 ARG A CA 1
ATOM 1703 C C . ARG A 1 228 ? -22.989 -12.426 38.540 1.00 83.69 228 ARG A C 1
ATOM 1705 O O . ARG A 1 228 ? -22.815 -11.899 39.633 1.00 83.69 228 ARG A O 1
ATOM 1712 N N . LYS A 1 229 ? -24.079 -12.224 37.794 1.00 81.56 229 LYS A N 1
ATOM 1713 C CA . LYS A 1 229 ? -25.146 -11.255 38.088 1.00 81.56 229 LYS A CA 1
ATOM 1714 C C . LYS A 1 229 ? -24.590 -9.848 38.326 1.00 81.56 229 LYS A C 1
ATOM 1716 O O . LYS A 1 229 ? -24.997 -9.166 39.260 1.00 81.56 229 LYS A O 1
ATOM 1721 N N . VAL A 1 230 ? -23.649 -9.429 37.473 1.00 80.81 230 VAL A N 1
ATOM 1722 C CA . VAL A 1 230 ? -22.962 -8.131 37.580 1.00 80.81 230 VAL A CA 1
ATOM 1723 C C . VAL A 1 230 ? -23.946 -6.985 37.283 1.00 80.81 230 VAL A C 1
ATOM 1725 O O . VAL A 1 230 ? -24.470 -6.906 36.165 1.00 80.81 230 VAL A O 1
ATOM 1728 N N . PRO A 1 231 ? -24.166 -6.051 38.224 1.00 77.38 231 PRO A N 1
ATOM 1729 C CA . PRO A 1 231 ? -24.851 -4.790 37.962 1.00 77.38 231 PRO A CA 1
ATOM 1730 C C . PRO A 1 231 ? -24.223 -4.042 36.779 1.00 77.38 231 PRO A C 1
ATOM 1732 O O . PRO A 1 231 ? -23.020 -3.776 36.763 1.00 77.38 231 PRO A O 1
ATOM 1735 N N . ASN A 1 232 ? -25.033 -3.680 35.785 1.00 80.62 232 ASN A N 1
ATOM 1736 C CA . ASN A 1 232 ? -24.566 -2.984 34.588 1.00 80.62 232 ASN A CA 1
ATOM 1737 C C . ASN A 1 232 ? -25.469 -1.795 34.238 1.00 80.62 232 ASN A C 1
ATOM 1739 O O . ASN A 1 232 ? -26.686 -1.855 34.407 1.00 80.62 232 ASN A O 1
ATOM 1743 N N . LYS A 1 233 ? -24.865 -0.703 33.756 1.00 75.19 233 LYS A N 1
ATOM 1744 C CA . LYS A 1 233 ? -25.588 0.494 33.315 1.00 75.19 233 LYS A CA 1
ATOM 1745 C C . LYS A 1 233 ? -24.974 1.094 32.054 1.00 75.19 233 LYS A C 1
ATOM 1747 O O . LYS A 1 233 ? -23.789 1.429 32.030 1.00 75.19 233 LYS A O 1
ATOM 1752 N N . VAL A 1 234 ? -25.814 1.303 31.041 1.00 70.00 234 VAL A N 1
ATOM 1753 C CA . VAL A 1 234 ? -25.505 2.139 29.873 1.00 70.00 234 VAL A CA 1
ATOM 1754 C C . VAL A 1 234 ? -26.024 3.558 30.132 1.00 70.00 234 VAL A C 1
ATOM 1756 O O . VAL A 1 234 ? -27.162 3.724 30.567 1.00 70.00 234 VAL A O 1
ATOM 1759 N N . VAL A 1 235 ? -25.196 4.585 29.918 1.00 67.12 235 VAL A N 1
ATOM 1760 C CA . VAL A 1 235 ? -25.581 5.990 30.163 1.00 67.12 235 VAL A CA 1
ATOM 1761 C C . VAL A 1 235 ? -26.460 6.524 29.029 1.00 67.12 235 VAL A C 1
ATOM 1763 O O . VAL A 1 235 ? -27.479 7.163 29.284 1.00 67.12 235 VAL A O 1
ATOM 1766 N N . THR A 1 236 ? -26.098 6.255 27.772 1.00 58.41 236 THR A N 1
ATOM 1767 C CA . THR A 1 236 ? -26.831 6.673 26.570 1.00 58.41 236 THR A CA 1
ATOM 1768 C C . THR A 1 236 ? -27.834 5.607 26.124 1.00 58.41 236 THR A C 1
ATOM 1770 O O . THR A 1 236 ? -27.828 5.151 24.987 1.00 58.41 236 THR A O 1
ATOM 1773 N N . GLY A 1 237 ? -28.733 5.194 27.015 1.00 55.94 237 GLY A N 1
ATOM 1774 C CA . GLY A 1 237 ? -29.834 4.300 26.653 1.00 55.94 237 GLY A CA 1
ATOM 1775 C C . GLY A 1 237 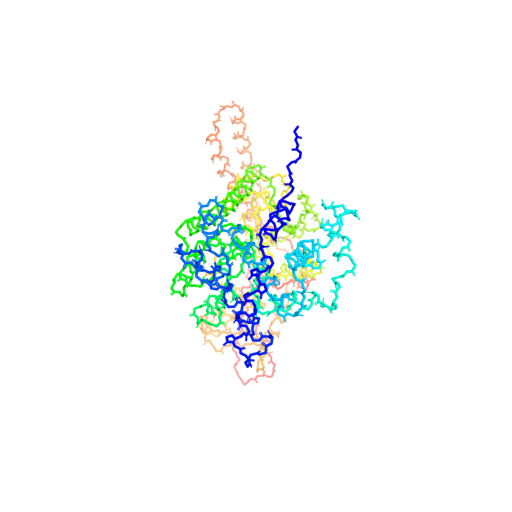? -30.447 3.564 27.836 1.00 55.94 237 GLY A C 1
ATOM 1776 O O . GLY A 1 237 ? -29.855 3.461 28.905 1.00 55.94 237 GLY A O 1
ATOM 1777 N N . GLU A 1 238 ? -31.638 3.015 27.622 1.00 58.41 238 GLU A N 1
ATOM 1778 C CA . GLU A 1 238 ? -32.327 2.134 28.574 1.00 58.41 238 GLU A CA 1
ATOM 1779 C C . GLU A 1 238 ? -32.003 0.672 28.239 1.00 58.41 238 GLU A C 1
ATOM 1781 O O . GLU A 1 238 ? -32.873 -0.127 27.910 1.00 58.41 238 GLU A O 1
ATOM 1786 N N . VAL A 1 239 ? -30.710 0.336 28.230 1.00 66.31 239 VAL A N 1
ATOM 1787 C CA . VAL A 1 239 ? -30.243 -1.033 27.979 1.00 66.31 239 VAL A CA 1
ATOM 1788 C C . VAL A 1 239 ? -29.736 -1.625 29.285 1.00 66.31 239 VAL A C 1
ATOM 1790 O O . VAL A 1 239 ? -28.800 -1.099 29.889 1.00 66.31 239 VAL A O 1
ATOM 1793 N N . ASN A 1 240 ? -30.349 -2.735 29.690 1.00 75.19 240 ASN A N 1
ATOM 1794 C CA . ASN A 1 240 ? -29.939 -3.546 30.828 1.00 75.19 240 ASN A CA 1
ATOM 1795 C C . ASN A 1 240 ? -29.572 -4.951 30.332 1.00 75.19 240 ASN A C 1
ATOM 1797 O O . ASN A 1 240 ? -30.427 -5.706 29.879 1.00 75.19 240 ASN A O 1
ATOM 1801 N N . LEU A 1 241 ? -28.297 -5.318 30.415 1.00 81.81 241 LEU A N 1
ATOM 1802 C CA . LEU A 1 241 ? -27.800 -6.609 29.930 1.00 81.81 241 LEU A CA 1
ATOM 1803 C C . LEU A 1 241 ? -28.154 -7.784 30.856 1.00 81.81 241 LEU A C 1
ATOM 1805 O O . LEU A 1 241 ? -27.776 -8.914 30.565 1.00 81.81 241 LEU A O 1
ATOM 1809 N N . SER A 1 242 ? -28.878 -7.534 31.949 1.00 79.62 242 SER A N 1
ATOM 1810 C CA . SER A 1 242 ? -29.388 -8.568 32.855 1.00 79.62 242 SER A CA 1
ATOM 1811 C C . SER A 1 242 ? -30.811 -9.031 32.512 1.00 79.62 242 SER A C 1
ATOM 1813 O O . SER A 1 242 ? -31.297 -9.970 33.139 1.00 79.62 242 SER A O 1
ATOM 1815 N N . THR A 1 243 ? -31.496 -8.390 31.553 1.00 76.00 243 THR A N 1
ATOM 1816 C CA . THR A 1 243 ? -32.881 -8.722 31.165 1.00 76.00 243 THR A CA 1
ATOM 1817 C C . THR A 1 243 ? -32.957 -9.254 29.735 1.00 76.00 243 THR A C 1
ATOM 1819 O O . THR A 1 243 ? -32.152 -8.887 28.880 1.00 76.00 243 THR A O 1
ATOM 1822 N N . GLY A 1 244 ? -33.948 -10.106 29.446 1.00 68.81 244 GLY A N 1
ATOM 1823 C CA . GLY A 1 244 ? -34.157 -10.645 28.095 1.00 68.81 244 GLY A CA 1
ATOM 1824 C C . GLY A 1 244 ? -34.374 -9.548 27.044 1.00 68.81 244 GLY A C 1
ATOM 1825 O O . GLY A 1 244 ? -33.717 -9.555 26.001 1.00 68.81 244 GLY A O 1
ATOM 1826 N N . ASP A 1 245 ? -35.221 -8.562 27.355 1.00 66.44 245 ASP A N 1
ATOM 1827 C CA . ASP A 1 245 ? -35.514 -7.427 26.470 1.00 66.44 245 ASP A CA 1
ATOM 1828 C C . ASP A 1 245 ? -34.302 -6.511 26.281 1.00 66.44 245 ASP A C 1
ATOM 1830 O O . ASP A 1 245 ? -34.017 -6.064 25.167 1.00 66.44 245 ASP A O 1
ATOM 1834 N N . GLY A 1 246 ? -33.536 -6.267 27.348 1.00 72.38 246 GLY A N 1
ATOM 1835 C CA . GLY A 1 246 ? -32.326 -5.459 27.271 1.00 72.38 246 GLY A CA 1
ATOM 1836 C C . GLY A 1 246 ? -31.206 -6.156 26.496 1.00 72.38 246 GLY A C 1
ATOM 1837 O O . GLY A 1 246 ? -30.543 -5.510 25.684 1.00 72.38 246 GLY A O 1
ATOM 1838 N N . ILE A 1 247 ? -31.057 -7.480 26.628 1.00 82.19 247 ILE A N 1
ATOM 1839 C CA . ILE A 1 247 ? -30.165 -8.296 25.787 1.00 82.19 247 ILE A CA 1
ATOM 1840 C C . ILE A 1 247 ? -30.603 -8.243 24.315 1.00 82.19 247 ILE A C 1
ATOM 1842 O O . ILE A 1 247 ? -29.769 -8.057 23.423 1.00 82.19 247 ILE A O 1
ATOM 1846 N N . PHE A 1 248 ? -31.902 -8.377 24.031 1.00 73.50 248 PHE A N 1
ATOM 1847 C CA . PHE A 1 248 ? -32.434 -8.280 22.670 1.00 73.50 248 PHE A CA 1
ATOM 1848 C C . PHE A 1 248 ? -32.171 -6.900 22.049 1.00 73.50 248 PHE A C 1
ATOM 1850 O O . PHE A 1 248 ? -31.681 -6.806 20.915 1.00 73.50 248 PHE A O 1
ATOM 1857 N N . MET A 1 249 ? -32.436 -5.827 22.799 1.00 74.25 249 MET A N 1
ATOM 1858 C CA . MET A 1 249 ? -32.164 -4.457 22.371 1.00 74.25 249 MET A CA 1
ATOM 1859 C C . MET A 1 249 ? -30.666 -4.248 22.129 1.00 74.25 249 MET A C 1
ATOM 1861 O O . MET A 1 249 ? -30.279 -3.738 21.078 1.00 74.25 249 MET A O 1
ATOM 1865 N N . ALA A 1 250 ? -29.810 -4.717 23.039 1.00 81.00 250 ALA A N 1
ATOM 1866 C CA . ALA A 1 250 ? -28.359 -4.642 22.911 1.00 81.00 250 ALA A CA 1
ATOM 1867 C C . ALA A 1 250 ? -27.850 -5.320 21.629 1.00 81.00 250 ALA A C 1
ATOM 1869 O O . ALA A 1 250 ? -27.119 -4.709 20.843 1.00 81.00 250 ALA A O 1
ATOM 1870 N N . ARG A 1 251 ? -28.294 -6.557 21.367 1.00 83.62 251 ARG A N 1
ATOM 1871 C CA . ARG A 1 251 ? -27.965 -7.304 20.140 1.00 83.62 251 ARG A CA 1
ATOM 1872 C C . ARG A 1 251 ? -28.430 -6.560 18.894 1.00 83.62 251 ARG A C 1
ATOM 1874 O O . ARG A 1 251 ? -27.686 -6.457 17.917 1.00 83.62 251 ARG A O 1
ATOM 1881 N N . THR A 1 252 ? -29.640 -6.008 18.931 1.00 76.94 252 THR A N 1
ATOM 1882 C CA . THR A 1 252 ? -30.210 -5.233 17.824 1.00 76.94 252 THR A CA 1
ATOM 1883 C C . THR A 1 252 ? -29.384 -3.978 17.542 1.00 76.94 252 THR A C 1
ATOM 1885 O O . THR A 1 252 ? -28.981 -3.766 16.398 1.00 76.94 252 THR A O 1
ATOM 1888 N N . LEU A 1 253 ? -29.047 -3.191 18.567 1.00 78.19 253 LEU A N 1
ATOM 1889 C CA . LEU A 1 253 ? -28.236 -1.976 18.441 1.00 78.19 253 LEU A CA 1
ATOM 1890 C C . LEU A 1 253 ? -26.847 -2.270 17.859 1.00 78.19 253 LEU A C 1
ATOM 1892 O O . LEU A 1 253 ? -26.438 -1.633 16.883 1.00 78.19 253 LEU A O 1
ATOM 1896 N N . VAL A 1 254 ? -26.149 -3.285 18.383 1.00 81.25 254 VAL A N 1
ATOM 1897 C CA . VAL A 1 254 ? -24.828 -3.697 17.874 1.00 81.25 254 VAL A CA 1
ATOM 1898 C C . VAL A 1 254 ? -24.921 -4.156 16.417 1.00 81.25 254 VAL A C 1
ATOM 1900 O O . VAL A 1 254 ? -24.076 -3.792 15.592 1.00 81.25 254 VAL A O 1
ATOM 1903 N N . ASN A 1 255 ? -25.964 -4.903 16.052 1.00 78.25 255 ASN A N 1
ATOM 1904 C CA . ASN A 1 255 ? -26.177 -5.345 14.674 1.00 78.25 255 ASN A CA 1
ATOM 1905 C C . ASN A 1 255 ? -26.493 -4.182 13.722 1.00 78.25 255 ASN A C 1
ATOM 1907 O O . ASN A 1 255 ? -25.949 -4.142 12.614 1.00 78.25 255 ASN A O 1
ATOM 1911 N N . VAL A 1 256 ? -27.309 -3.213 14.145 1.00 77.88 256 VAL A N 1
ATOM 1912 C CA . VAL A 1 256 ? -27.618 -2.001 13.370 1.00 77.88 256 VAL A CA 1
ATOM 1913 C C . VAL A 1 256 ? -26.356 -1.165 13.142 1.00 77.88 256 VAL A C 1
ATOM 1915 O O . VAL A 1 256 ? -26.078 -0.786 12.002 1.00 77.88 256 VAL A O 1
ATOM 1918 N N . ALA A 1 257 ? -25.533 -0.953 14.172 1.00 69.62 257 ALA A N 1
ATOM 1919 C CA . ALA A 1 257 ? -24.263 -0.232 14.054 1.00 69.62 257 ALA A CA 1
ATOM 1920 C C . ALA A 1 257 ? -23.276 -0.940 13.101 1.00 69.62 257 ALA A C 1
ATOM 1922 O O . ALA A 1 257 ? -22.657 -0.313 12.227 1.00 69.62 257 ALA A O 1
ATOM 1923 N N . ASN A 1 258 ? -23.177 -2.272 13.200 1.00 75.12 258 ASN A N 1
ATOM 1924 C CA . ASN A 1 258 ? -22.378 -3.091 12.285 1.00 75.12 258 ASN A CA 1
ATOM 1925 C C . ASN A 1 258 ? -22.890 -3.002 10.842 1.00 75.12 258 ASN A C 1
ATOM 1927 O O . ASN A 1 258 ? -22.095 -2.861 9.905 1.00 75.12 258 ASN A O 1
ATOM 1931 N N . LYS A 1 259 ? -24.212 -3.049 10.644 1.00 77.94 259 LYS A N 1
ATOM 1932 C CA . LYS A 1 259 ? -24.844 -2.884 9.331 1.00 77.94 259 LYS A CA 1
ATOM 1933 C C . LYS A 1 259 ? -24.549 -1.508 8.739 1.00 77.94 259 LYS A C 1
ATOM 1935 O O . LYS A 1 259 ? -24.067 -1.451 7.611 1.00 77.94 259 LYS A O 1
ATOM 1940 N N . ALA A 1 260 ? -24.749 -0.427 9.491 1.00 72.25 260 ALA A N 1
ATOM 1941 C CA . ALA A 1 260 ? -24.471 0.936 9.035 1.00 72.25 260 ALA A CA 1
ATOM 1942 C C . ALA A 1 260 ? -23.003 1.111 8.602 1.00 72.25 260 ALA A C 1
ATOM 1944 O O . ALA A 1 260 ? -22.704 1.723 7.568 1.00 72.25 260 ALA A O 1
ATOM 1945 N N . SER A 1 261 ? -22.079 0.495 9.343 1.00 71.75 261 SER A N 1
ATOM 1946 C CA . SER A 1 261 ? -20.655 0.476 9.003 1.00 71.75 261 SER A CA 1
ATOM 1947 C C . SER A 1 261 ? -20.372 -0.314 7.718 1.00 71.75 261 SER A C 1
ATOM 1949 O O . SER A 1 261 ? -19.654 0.169 6.840 1.00 71.75 261 SER A O 1
ATOM 1951 N N . ARG A 1 262 ? -20.960 -1.509 7.556 1.00 75.44 262 ARG A N 1
ATOM 1952 C CA . ARG A 1 262 ? -20.837 -2.320 6.327 1.00 75.44 262 ARG A CA 1
ATOM 1953 C C . ARG A 1 262 ? -21.447 -1.623 5.115 1.00 75.44 262 ARG A C 1
ATOM 1955 O O . ARG A 1 262 ? -20.850 -1.647 4.045 1.00 75.44 262 ARG A O 1
ATOM 1962 N N . ASP A 1 263 ? -22.591 -0.969 5.269 1.00 77.94 263 ASP A N 1
ATOM 1963 C CA . ASP A 1 263 ? -23.243 -0.226 4.189 1.00 77.94 263 ASP A CA 1
ATOM 1964 C C . ASP A 1 263 ? -22.420 0.997 3.779 1.00 77.94 263 ASP A C 1
ATOM 1966 O O . ASP A 1 263 ? -22.292 1.300 2.594 1.00 77.94 263 ASP A O 1
ATOM 1970 N N . THR A 1 264 ? -21.766 1.663 4.730 1.00 73.94 264 THR A N 1
ATOM 1971 C CA . THR A 1 264 ? -20.792 2.720 4.429 1.00 73.94 264 THR A CA 1
ATOM 1972 C C . THR A 1 264 ? -19.580 2.170 3.678 1.00 73.94 264 THR A C 1
ATOM 1974 O O . THR A 1 264 ? -19.218 2.718 2.637 1.00 73.94 264 THR A O 1
ATOM 1977 N N . ALA A 1 265 ? -19.010 1.043 4.115 1.00 74.56 265 ALA A N 1
ATOM 1978 C CA . ALA A 1 265 ? -17.912 0.386 3.406 1.00 74.56 265 ALA A CA 1
ATOM 1979 C C . ALA A 1 265 ? -18.310 -0.038 1.979 1.00 74.56 265 ALA A C 1
ATOM 1981 O O . ALA A 1 265 ? -17.553 0.193 1.035 1.00 74.56 265 ALA A O 1
ATOM 1982 N N . ARG A 1 266 ? -19.519 -0.587 1.796 1.00 82.12 266 ARG A N 1
ATOM 1983 C CA . ARG A 1 266 ? -20.088 -0.918 0.478 1.00 82.12 266 ARG A CA 1
ATOM 1984 C C . ARG A 1 266 ? -20.249 0.320 -0.395 1.00 82.12 266 ARG A C 1
ATOM 1986 O O . ARG A 1 266 ? -19.855 0.281 -1.553 1.00 82.12 266 ARG A O 1
ATOM 1993 N N . ARG A 1 267 ? -20.775 1.426 0.145 1.00 84.00 267 ARG A N 1
ATOM 1994 C CA . ARG A 1 267 ? -20.917 2.699 -0.586 1.00 84.00 267 ARG A CA 1
ATOM 1995 C C . ARG A 1 267 ? -19.565 3.241 -1.044 1.00 84.00 267 ARG A C 1
ATOM 1997 O O . ARG A 1 267 ? -19.431 3.619 -2.204 1.00 84.00 267 ARG A O 1
ATOM 2004 N N . VAL A 1 268 ? -18.558 3.224 -0.170 1.00 84.19 268 VAL A N 1
ATOM 2005 C CA . VAL A 1 268 ? -17.187 3.634 -0.514 1.00 84.19 268 VAL A CA 1
ATOM 2006 C C . VAL A 1 268 ? -16.596 2.714 -1.584 1.00 84.19 268 VAL A C 1
ATOM 2008 O O . VAL A 1 268 ? -16.031 3.205 -2.558 1.00 84.19 268 VAL A O 1
ATOM 2011 N N . ALA A 1 269 ? -16.762 1.395 -1.450 1.00 84.12 269 ALA A N 1
ATOM 2012 C CA . ALA A 1 269 ? -16.276 0.426 -2.429 1.00 84.12 269 ALA A CA 1
ATOM 2013 C C . ALA A 1 269 ? -16.953 0.590 -3.798 1.00 84.12 269 ALA A C 1
ATOM 2015 O O . ALA A 1 269 ? -16.255 0.584 -4.810 1.00 84.12 269 ALA A O 1
ATOM 2016 N N . ARG A 1 270 ? -18.276 0.800 -3.820 1.00 87.62 270 ARG A N 1
ATOM 2017 C CA . ARG A 1 270 ? -19.059 1.062 -5.034 1.00 87.62 270 ARG A CA 1
ATOM 2018 C C . ARG A 1 270 ? -18.597 2.343 -5.717 1.00 87.62 270 ARG A C 1
ATOM 2020 O O . ARG A 1 270 ? -18.271 2.304 -6.892 1.00 87.62 270 ARG A O 1
ATOM 2027 N N . LYS A 1 271 ? -18.455 3.444 -4.972 1.00 88.94 271 LYS A N 1
ATOM 2028 C CA . LYS A 1 271 ? -17.927 4.706 -5.514 1.00 88.94 271 LYS A CA 1
ATOM 2029 C C . LYS A 1 271 ? -16.491 4.553 -6.030 1.00 88.94 271 LYS A C 1
ATOM 2031 O O . LYS A 1 271 ? -16.115 5.167 -7.020 1.00 88.94 271 LYS A O 1
ATOM 2036 N N . ALA A 1 272 ? -15.666 3.738 -5.370 1.00 87.44 272 ALA A N 1
ATOM 2037 C CA . ALA A 1 272 ? -14.310 3.451 -5.833 1.00 87.44 272 ALA A CA 1
ATOM 2038 C C . ALA A 1 272 ? -14.289 2.621 -7.128 1.00 87.44 272 ALA A C 1
ATOM 2040 O O . ALA A 1 272 ? -13.396 2.828 -7.948 1.00 87.44 272 ALA A O 1
ATOM 2041 N N . GLN A 1 273 ? -15.244 1.702 -7.296 1.00 89.31 273 GLN A N 1
ATOM 2042 C CA . GLN A 1 273 ? -15.430 0.924 -8.519 1.00 89.31 273 GLN A CA 1
ATOM 2043 C C . GLN A 1 273 ? -15.946 1.803 -9.663 1.00 89.31 273 GLN A C 1
ATOM 2045 O O . GLN A 1 273 ? -15.302 1.849 -10.701 1.00 89.31 273 GLN A O 1
ATOM 2050 N N . GLU A 1 274 ? -17.007 2.578 -9.436 1.00 90.81 274 GLU A N 1
ATOM 2051 C CA . GLU A 1 274 ? -17.578 3.519 -10.411 1.00 90.81 274 GLU A CA 1
ATOM 2052 C C . GLU A 1 274 ? -16.514 4.494 -10.938 1.00 90.81 274 GLU A C 1
ATOM 2054 O O . GLU A 1 274 ? -16.341 4.669 -12.139 1.00 90.81 274 GLU A O 1
ATOM 2059 N N . ARG A 1 275 ? -15.697 5.062 -10.042 1.00 92.19 275 ARG A N 1
ATOM 2060 C CA . ARG A 1 275 ? -14.561 5.905 -10.445 1.00 92.19 275 ARG A CA 1
ATOM 2061 C C . ARG A 1 275 ? -13.529 5.154 -11.283 1.00 92.19 275 ARG A C 1
ATOM 2063 O O . ARG A 1 275 ? -12.871 5.765 -12.114 1.00 92.19 275 ARG A O 1
ATOM 2070 N N . ALA A 1 276 ? -13.307 3.868 -11.017 1.00 90.25 276 ALA A N 1
ATOM 2071 C CA . ALA A 1 276 ? -12.385 3.073 -11.817 1.00 90.25 276 ALA A CA 1
ATOM 2072 C C . ALA A 1 276 ? -12.9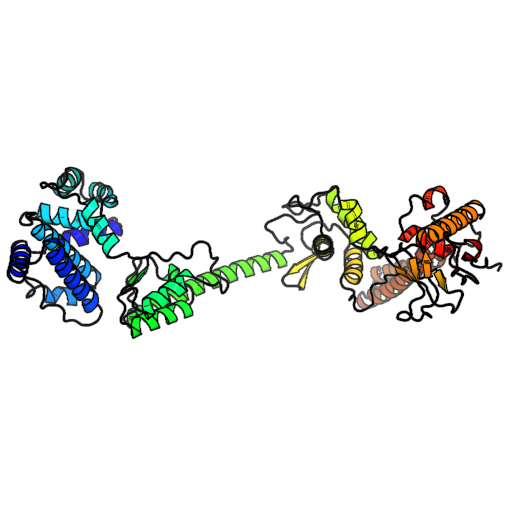52 2.777 -13.211 1.00 90.25 276 ALA A C 1
ATOM 2074 O O . ALA A 1 276 ? -12.196 2.853 -14.172 1.00 90.25 276 ALA A O 1
ATOM 2075 N N . GLU A 1 277 ? -14.252 2.495 -13.310 1.00 90.12 277 GLU A N 1
ATOM 2076 C CA . GLU A 1 277 ? -14.994 2.298 -14.566 1.00 90.12 277 GLU A CA 1
ATOM 2077 C C . GLU A 1 277 ? -15.020 3.573 -15.418 1.00 90.12 277 GLU A C 1
ATOM 2079 O O . GLU A 1 277 ? -14.827 3.505 -16.624 1.00 90.12 277 GLU A O 1
ATOM 2084 N N . GLN A 1 278 ? -15.114 4.746 -14.788 1.00 90.31 278 GLN A N 1
ATOM 2085 C CA . GLN A 1 278 ? -14.951 6.054 -15.440 1.00 90.31 278 GLN A CA 1
ATOM 2086 C C . GLN A 1 278 ? -13.498 6.368 -15.854 1.00 90.31 278 GLN A C 1
ATOM 2088 O O . GLN A 1 278 ? -13.201 7.489 -16.258 1.00 90.31 278 GLN A O 1
ATOM 2093 N N . GLY A 1 279 ? -12.554 5.437 -15.676 1.00 89.62 279 GLY A N 1
ATOM 2094 C CA . GLY A 1 279 ? -11.141 5.649 -15.998 1.00 89.62 279 GLY A CA 1
ATOM 2095 C C . GLY A 1 279 ? -10.423 6.641 -15.074 1.00 89.62 279 GLY A C 1
ATOM 2096 O O . GLY A 1 279 ? -9.263 6.969 -15.317 1.00 89.62 279 GLY A O 1
ATOM 2097 N N . LEU A 1 280 ? -11.057 7.110 -13.993 1.00 91.06 280 LEU A N 1
ATOM 2098 C CA . LEU A 1 280 ? -10.472 8.125 -13.118 1.00 91.06 280 LEU A CA 1
ATOM 2099 C C . LEU A 1 280 ? -9.314 7.553 -12.286 1.00 91.06 280 LEU A C 1
ATOM 2101 O O . LEU A 1 280 ? -9.370 6.404 -11.810 1.00 91.06 280 LEU A O 1
ATOM 2105 N N . PRO A 1 281 ? -8.281 8.368 -12.014 1.00 89.62 281 PRO A N 1
ATOM 2106 C CA . PRO A 1 281 ? -7.124 7.926 -11.261 1.00 89.62 281 PRO A CA 1
ATOM 2107 C C . PRO A 1 281 ? -7.454 7.564 -9.807 1.00 89.62 281 PRO A C 1
ATOM 2109 O O . PRO A 1 281 ? -8.339 8.135 -9.152 1.00 89.62 281 PRO A O 1
ATOM 2112 N N . GLN A 1 282 ? -6.693 6.607 -9.269 1.00 86.50 282 GLN A N 1
ATOM 2113 C CA . GLN A 1 282 ? -6.808 6.202 -7.869 1.00 86.50 282 GLN A CA 1
ATOM 2114 C C . GLN A 1 282 ? -6.171 7.239 -6.947 1.00 86.50 282 GLN A C 1
ATOM 2116 O O . GLN A 1 282 ? -4.949 7.337 -6.861 1.00 86.50 282 GLN A O 1
ATOM 2121 N N . GLN A 1 283 ? -6.985 7.948 -6.175 1.00 84.38 283 GLN A N 1
ATOM 2122 C CA . GLN A 1 283 ? -6.466 8.883 -5.185 1.00 84.38 283 GLN A CA 1
ATOM 2123 C C . GLN A 1 283 ? -5.865 8.134 -3.988 1.00 84.38 283 GLN A C 1
ATOM 2125 O O . GLN A 1 283 ? -6.496 7.254 -3.400 1.00 84.38 283 GLN A O 1
ATOM 2130 N N . GLY A 1 284 ? -4.612 8.456 -3.673 1.00 83.12 284 GLY A N 1
ATOM 2131 C CA . GLY A 1 284 ? -3.864 7.916 -2.542 1.00 83.12 284 GLY A CA 1
ATOM 2132 C C . GLY A 1 284 ? -3.505 9.016 -1.547 1.00 83.12 284 GLY A C 1
ATOM 2133 O O . GLY A 1 284 ? -3.699 10.198 -1.814 1.00 83.12 284 GLY A O 1
ATOM 2134 N N . ARG A 1 285 ? -2.949 8.630 -0.392 1.00 84.12 285 ARG A N 1
ATOM 2135 C CA . ARG A 1 285 ? -2.476 9.595 0.619 1.00 84.12 285 ARG A CA 1
ATOM 2136 C C . ARG A 1 285 ? -1.351 10.491 0.081 1.00 84.12 285 ARG A C 1
ATOM 2138 O O . ARG A 1 285 ? -1.275 11.661 0.440 1.00 84.12 285 ARG A O 1
ATOM 2145 N N . SER A 1 286 ? -0.484 9.936 -0.763 1.00 87.31 286 SER A N 1
ATOM 2146 C CA . SER A 1 286 ? 0.596 10.642 -1.454 1.00 87.31 286 SER A CA 1
ATOM 2147 C C . SER A 1 286 ? 0.388 10.583 -2.966 1.00 87.31 286 SER A C 1
ATOM 2149 O O . SER A 1 286 ? -0.212 9.632 -3.478 1.00 87.31 286 SER A O 1
ATOM 2151 N N . ARG A 1 287 ? 0.926 11.577 -3.684 1.00 93.12 287 ARG A N 1
ATOM 2152 C CA . ARG A 1 287 ? 1.019 11.516 -5.147 1.00 93.12 287 ARG A CA 1
ATOM 2153 C C . ARG A 1 287 ? 1.962 10.375 -5.569 1.00 93.12 287 ARG A C 1
ATOM 2155 O O . ARG A 1 287 ? 2.866 10.031 -4.799 1.00 93.12 287 ARG A O 1
ATOM 2162 N N . PRO A 1 288 ? 1.770 9.763 -6.744 1.00 93.75 288 PRO A N 1
ATOM 2163 C CA . PRO A 1 288 ? 2.791 8.890 -7.316 1.00 93.75 288 PRO A CA 1
ATOM 2164 C C . PRO A 1 288 ? 4.020 9.687 -7.760 1.00 93.75 288 PRO A C 1
ATOM 2166 O O . PRO A 1 288 ? 3.919 10.862 -8.093 1.00 93.75 288 PRO A O 1
ATOM 2169 N N . PHE A 1 289 ? 5.169 9.024 -7.821 1.00 94.44 289 PHE A N 1
ATOM 2170 C CA . PHE A 1 289 ? 6.336 9.560 -8.518 1.00 94.44 289 PHE A CA 1
ATOM 2171 C C . PHE A 1 289 ? 6.054 9.596 -10.032 1.00 94.44 289 PHE A C 1
ATOM 2173 O O . PHE A 1 289 ? 5.463 8.646 -10.549 1.00 94.44 289 PHE A O 1
ATOM 2180 N N . GLY A 1 290 ? 6.427 10.676 -10.718 1.00 94.50 290 GLY A N 1
ATOM 2181 C CA . GLY A 1 290 ? 6.120 10.929 -12.133 1.00 94.50 290 GLY A CA 1
ATOM 2182 C C . GLY A 1 290 ? 4.866 11.769 -12.388 1.00 94.50 290 GLY A C 1
ATOM 2183 O O . GLY A 1 290 ? 4.719 12.293 -13.489 1.00 94.50 290 GLY A O 1
ATOM 2184 N N . TYR A 1 291 ? 3.987 11.936 -11.392 1.00 95.56 291 TYR A N 1
ATOM 2185 C CA . TYR A 1 291 ? 2.783 12.763 -11.520 1.00 95.56 291 TYR A CA 1
ATOM 2186 C C . TYR A 1 291 ? 2.550 13.657 -10.304 1.00 95.56 291 TYR A C 1
ATOM 2188 O O . TYR A 1 291 ? 2.987 13.347 -9.191 1.00 95.56 291 TYR A O 1
ATOM 2196 N N . ASP A 1 292 ? 1.801 14.741 -10.498 1.00 93.81 292 ASP A N 1
ATOM 2197 C CA . ASP A 1 292 ? 1.268 15.569 -9.417 1.00 93.81 292 ASP A CA 1
ATOM 2198 C C . ASP A 1 292 ? -0.001 14.947 -8.769 1.00 93.81 292 ASP A C 1
ATOM 2200 O O . ASP A 1 292 ? -0.362 13.791 -9.016 1.00 93.81 292 ASP A O 1
ATOM 2204 N N . ARG A 1 293 ? -0.688 15.683 -7.878 1.00 91.75 293 ARG A N 1
ATOM 2205 C CA . ARG A 1 293 ? -1.951 15.214 -7.258 1.00 91.75 293 ARG A CA 1
ATOM 2206 C C . ARG A 1 293 ? -3.148 15.220 -8.220 1.00 91.75 293 ARG A C 1
ATOM 2208 O O . ARG A 1 293 ? -4.122 14.504 -7.970 1.00 91.75 293 ARG A O 1
ATOM 2215 N N . ALA A 1 294 ? -3.082 16.025 -9.274 1.00 89.62 294 ALA A N 1
ATOM 2216 C CA . ALA A 1 294 ? -4.082 16.111 -10.329 1.00 89.62 294 ALA A CA 1
ATOM 2217 C C . ALA A 1 294 ? -3.836 15.093 -11.457 1.00 89.62 294 ALA A C 1
ATOM 2219 O O . ALA A 1 294 ? -4.686 14.959 -12.327 1.00 89.62 294 ALA A O 1
ATOM 2220 N N . TYR A 1 295 ? -2.750 14.313 -11.374 1.00 92.69 295 TYR A N 1
ATOM 2221 C CA . TYR A 1 295 ? -2.302 13.352 -12.384 1.00 92.69 295 TYR A CA 1
ATOM 2222 C C . TYR A 1 295 ? -1.756 13.987 -13.671 1.00 92.69 295 TYR A C 1
ATOM 2224 O O . TYR A 1 295 ? -1.699 13.323 -14.704 1.00 92.69 295 TYR A O 1
ATOM 2232 N N . ASN A 1 296 ? -1.262 15.223 -13.590 1.00 94.31 296 ASN A N 1
ATOM 2233 C CA . ASN A 1 296 ? -0.433 15.799 -14.646 1.00 94.31 296 ASN A CA 1
ATOM 2234 C C . ASN A 1 296 ? 0.991 15.245 -14.550 1.00 94.31 296 ASN A C 1
ATOM 2236 O O . ASN A 1 296 ? 1.501 15.011 -13.446 1.00 94.31 296 ASN A O 1
ATOM 2240 N N . VAL A 1 297 ? 1.628 15.030 -15.699 1.00 96.25 297 VAL A N 1
ATOM 2241 C CA . VAL A 1 297 ? 2.990 14.492 -15.781 1.00 96.25 297 VAL A CA 1
ATOM 2242 C C . VAL A 1 297 ? 3.990 15.528 -15.269 1.00 96.25 297 VAL A C 1
ATOM 2244 O O . VAL A 1 297 ? 4.009 16.674 -15.710 1.00 96.25 297 VAL A O 1
ATOM 2247 N N . ILE A 1 298 ? 4.852 15.115 -14.339 1.00 96.00 298 ILE A N 1
ATOM 2248 C CA . ILE A 1 298 ? 6.002 15.914 -13.905 1.00 96.00 298 ILE A CA 1
ATOM 2249 C C . ILE A 1 298 ? 7.190 15.484 -14.756 1.00 96.00 298 ILE A C 1
ATOM 2251 O O . ILE A 1 298 ? 7.777 14.431 -14.515 1.00 96.00 298 ILE A O 1
ATOM 2255 N N . GLU A 1 299 ? 7.544 16.290 -15.754 1.00 95.19 299 GLU A N 1
ATOM 2256 C CA . GLU A 1 299 ? 8.463 15.877 -16.822 1.00 95.19 299 GLU A CA 1
ATOM 2257 C C . GLU A 1 299 ? 9.864 15.474 -16.321 1.00 95.19 299 GLU A C 1
ATOM 2259 O O . GLU A 1 299 ? 10.446 14.511 -16.821 1.00 95.19 299 GLU A O 1
ATOM 2264 N N . SER A 1 300 ? 10.385 16.122 -15.273 1.00 93.44 300 SER A N 1
ATOM 2265 C CA . SER A 1 300 ? 11.674 15.755 -14.662 1.00 93.44 300 SER A CA 1
ATOM 2266 C C . SER A 1 300 ? 11.669 14.335 -14.078 1.00 93.44 300 SER A C 1
ATOM 2268 O O . SER A 1 300 ? 12.578 13.549 -14.345 1.00 93.44 300 SER A O 1
ATOM 2270 N N . GLU A 1 301 ? 10.621 13.972 -13.336 1.00 95.06 301 GLU A N 1
ATOM 2271 C CA . GLU A 1 301 ? 10.441 12.630 -12.766 1.00 95.06 301 GLU A CA 1
ATOM 2272 C C . GLU A 1 301 ? 10.049 11.609 -13.846 1.00 95.06 301 GLU A C 1
ATOM 2274 O O . GLU A 1 301 ? 10.504 10.462 -13.836 1.00 95.06 301 GLU A O 1
ATOM 2279 N N . ALA A 1 302 ? 9.228 12.021 -14.814 1.00 95.75 302 ALA A N 1
ATOM 2280 C CA . ALA A 1 302 ? 8.789 11.184 -15.921 1.00 95.75 302 ALA A CA 1
ATOM 2281 C C . ALA A 1 302 ? 9.961 10.769 -16.815 1.00 95.75 302 ALA A C 1
ATOM 2283 O O . ALA A 1 302 ? 10.049 9.600 -17.187 1.00 95.75 302 ALA A O 1
ATOM 2284 N N . LYS A 1 303 ? 10.915 11.670 -17.091 1.00 95.12 303 LYS A N 1
ATOM 2285 C CA . LYS A 1 303 ? 12.149 11.349 -17.825 1.00 95.12 303 LYS A CA 1
ATOM 2286 C C . LYS A 1 303 ? 12.936 10.227 -17.147 1.00 95.12 303 LYS A C 1
ATOM 2288 O O . LYS A 1 303 ? 13.358 9.291 -17.827 1.00 95.12 303 LYS A O 1
ATOM 2293 N N . MET A 1 304 ? 13.065 10.272 -15.819 1.00 94.56 304 MET A N 1
ATOM 2294 C CA . MET A 1 304 ? 13.713 9.207 -15.046 1.00 94.56 304 MET A CA 1
ATOM 2295 C C . MET A 1 304 ? 12.964 7.881 -15.197 1.00 94.56 304 MET A C 1
ATOM 2297 O O . MET A 1 304 ? 13.580 6.844 -15.440 1.00 94.56 304 MET A O 1
ATOM 2301 N N . ILE A 1 305 ? 11.631 7.906 -15.105 1.00 96.19 305 ILE A N 1
ATOM 2302 C CA . ILE A 1 305 ? 10.795 6.715 -15.284 1.00 96.19 305 ILE A CA 1
ATOM 2303 C C . ILE A 1 305 ? 10.964 6.134 -16.696 1.00 96.19 305 ILE A C 1
ATOM 2305 O O . ILE A 1 305 ? 11.233 4.939 -16.817 1.00 96.19 305 ILE A O 1
ATOM 2309 N N . ARG A 1 306 ? 10.855 6.953 -17.755 1.00 96.12 306 ARG A N 1
ATOM 2310 C CA . ARG A 1 306 ? 11.032 6.517 -19.155 1.00 96.12 306 ARG A CA 1
ATOM 2311 C C . ARG A 1 306 ? 12.394 5.857 -19.359 1.00 96.12 306 ARG A C 1
ATOM 2313 O O . ARG A 1 306 ? 12.472 4.795 -19.973 1.00 96.12 306 ARG A O 1
ATOM 2320 N N . GLU A 1 307 ? 13.447 6.445 -18.798 1.00 94.12 307 GLU A N 1
ATOM 2321 C CA . GLU A 1 307 ? 14.797 5.890 -18.872 1.00 94.12 307 GLU A CA 1
ATOM 2322 C C . GLU A 1 307 ? 14.930 4.560 -18.123 1.00 94.12 307 GLU A C 1
ATOM 2324 O O . GLU A 1 307 ? 15.461 3.584 -18.657 1.00 94.12 307 GLU A O 1
ATOM 2329 N N . ALA A 1 308 ? 14.366 4.468 -16.918 1.00 92.94 308 ALA A N 1
ATOM 2330 C CA . ALA A 1 308 ? 14.359 3.226 -16.156 1.00 92.94 308 ALA A CA 1
ATOM 2331 C C . ALA A 1 308 ? 13.638 2.087 -16.897 1.00 92.94 308 ALA A C 1
ATOM 2333 O O . ALA A 1 308 ? 14.122 0.955 -16.867 1.00 92.94 308 ALA A O 1
ATOM 2334 N N . TYR A 1 309 ? 12.531 2.361 -17.599 1.00 93.62 309 TYR A N 1
ATOM 2335 C CA . TYR A 1 309 ? 11.865 1.354 -18.437 1.00 93.62 309 TYR A CA 1
ATOM 2336 C C . TYR A 1 309 ? 12.776 0.843 -19.557 1.00 93.62 309 TYR A C 1
ATOM 2338 O O . TYR A 1 309 ? 12.926 -0.372 -19.700 1.00 93.62 309 TYR A O 1
ATOM 2346 N N . ARG A 1 310 ? 13.429 1.741 -20.311 1.00 90.44 310 ARG A N 1
ATOM 2347 C CA . ARG A 1 310 ? 14.349 1.352 -21.397 1.00 90.44 310 ARG A CA 1
ATOM 2348 C C . ARG A 1 310 ? 15.488 0.472 -20.886 1.00 90.44 310 ARG A C 1
ATOM 2350 O O . ARG A 1 310 ? 15.744 -0.592 -21.447 1.00 90.44 310 ARG A O 1
ATOM 2357 N N . ARG A 1 311 ? 16.111 0.862 -19.772 1.00 84.69 311 ARG A N 1
ATOM 2358 C CA . ARG A 1 311 ? 17.218 0.118 -19.148 1.00 84.69 311 ARG A CA 1
ATOM 2359 C C . ARG A 1 311 ? 16.788 -1.251 -18.624 1.00 84.69 311 ARG A C 1
ATOM 2361 O O . ARG A 1 311 ? 17.499 -2.236 -18.817 1.00 84.69 311 ARG A O 1
ATOM 2368 N N . VAL A 1 312 ? 15.601 -1.356 -18.023 1.00 85.12 312 VAL A N 1
ATOM 2369 C CA . VAL A 1 312 ? 15.054 -2.655 -17.587 1.00 85.12 312 VAL A CA 1
ATOM 2370 C C . VAL A 1 312 ? 14.802 -3.585 -18.773 1.00 85.12 312 VAL A C 1
ATOM 2372 O O . VAL A 1 312 ? 15.154 -4.764 -18.702 1.00 85.12 312 VAL A O 1
ATOM 2375 N N . VAL A 1 313 ? 14.239 -3.077 -19.872 1.00 82.56 313 VAL A N 1
ATOM 2376 C CA . VAL A 1 313 ? 14.010 -3.875 -21.089 1.00 82.56 313 VAL A CA 1
ATOM 2377 C C . VAL A 1 313 ? 15.331 -4.318 -21.726 1.00 82.56 313 VAL A C 1
ATOM 2379 O O . VAL A 1 313 ? 15.443 -5.469 -22.156 1.00 82.56 313 VAL A O 1
ATOM 2382 N N . ALA A 1 314 ? 16.361 -3.468 -21.676 1.00 76.88 314 ALA A N 1
ATOM 2383 C CA . ALA A 1 314 ? 17.732 -3.801 -22.071 1.00 76.88 314 ALA A CA 1
ATOM 2384 C C . ALA A 1 314 ? 18.418 -4.837 -21.150 1.00 76.88 314 ALA A C 1
ATOM 2386 O O . ALA A 1 314 ? 19.505 -5.321 -21.460 1.00 76.88 314 ALA A O 1
ATOM 2387 N N . GLY A 1 315 ? 17.785 -5.233 -20.039 1.00 74.19 315 GLY A N 1
ATOM 2388 C CA . GLY A 1 315 ? 18.287 -6.261 -19.125 1.00 74.19 315 GLY A CA 1
ATOM 2389 C C . GLY A 1 315 ? 19.166 -5.727 -17.995 1.00 74.19 315 GLY A C 1
ATOM 2390 O O . GLY A 1 315 ? 19.830 -6.509 -17.313 1.00 74.19 315 GLY A O 1
ATOM 2391 N N . GLU A 1 316 ? 19.170 -4.416 -17.769 1.00 76.38 316 GLU A N 1
ATOM 2392 C CA . GLU A 1 316 ? 19.924 -3.818 -16.680 1.00 76.38 316 GLU A CA 1
ATOM 2393 C C . GLU A 1 316 ? 19.289 -4.092 -15.307 1.00 76.38 316 GLU A C 1
ATOM 2395 O O . GLU A 1 316 ? 18.071 -4.200 -15.141 1.00 76.38 316 GLU A O 1
ATOM 2400 N N . SER A 1 317 ? 20.133 -4.208 -14.279 1.00 78.88 317 SER A N 1
ATOM 2401 C CA . SER A 1 317 ? 19.660 -4.431 -12.916 1.00 78.88 317 SER A CA 1
ATOM 2402 C C . SER A 1 317 ? 19.070 -3.157 -12.300 1.00 78.88 317 SER A C 1
ATOM 2404 O O . SER A 1 317 ? 19.632 -2.071 -12.419 1.00 78.88 317 SER A O 1
ATOM 2406 N N . LEU A 1 318 ? 17.995 -3.311 -11.519 1.00 83.25 318 LEU A N 1
ATOM 2407 C CA . LEU A 1 318 ? 17.384 -2.204 -10.769 1.00 83.25 318 LEU A CA 1
ATOM 2408 C C . LEU A 1 318 ? 18.368 -1.493 -9.825 1.00 83.25 318 LEU A C 1
ATOM 2410 O O . LEU A 1 318 ? 18.204 -0.313 -9.552 1.00 83.25 318 LEU A O 1
ATOM 2414 N N . THR A 1 319 ? 19.375 -2.203 -9.308 1.00 78.00 319 THR A N 1
ATOM 2415 C CA . THR A 1 319 ? 20.400 -1.610 -8.435 1.00 78.00 319 THR A CA 1
ATOM 2416 C C . THR A 1 319 ? 21.285 -0.626 -9.195 1.00 78.00 319 THR A C 1
ATOM 2418 O O . THR A 1 319 ? 21.649 0.400 -8.637 1.00 78.00 319 THR A O 1
ATOM 2421 N N . SER A 1 320 ? 21.602 -0.933 -10.456 1.00 77.75 320 SER A N 1
ATOM 2422 C CA . SER A 1 320 ? 22.392 -0.055 -11.323 1.00 77.75 320 SER A CA 1
ATOM 2423 C C . SER A 1 320 ? 21.627 1.231 -11.631 1.00 77.75 320 SER A C 1
ATOM 2425 O O . SER A 1 320 ? 22.140 2.318 -11.409 1.00 77.75 320 SER A O 1
ATOM 2427 N N . ILE A 1 321 ? 20.344 1.111 -11.989 1.00 85.81 321 ILE A N 1
ATOM 2428 C CA . ILE A 1 321 ? 19.465 2.266 -12.241 1.00 85.81 321 ILE A CA 1
ATOM 2429 C C . ILE A 1 321 ? 19.369 3.176 -11.008 1.00 85.81 321 ILE A C 1
ATOM 2431 O O . ILE A 1 321 ? 19.392 4.395 -11.130 1.00 85.81 321 ILE A O 1
ATOM 2435 N N . LEU A 1 322 ? 19.296 2.592 -9.807 1.00 86.50 322 LEU A N 1
ATOM 2436 C CA . LEU A 1 322 ? 19.242 3.358 -8.560 1.00 86.50 322 LEU A CA 1
ATOM 2437 C C . LEU A 1 322 ? 20.517 4.141 -8.248 1.00 86.50 322 LEU A C 1
ATOM 2439 O O . LEU A 1 322 ? 20.448 5.078 -7.454 1.00 86.50 322 LEU A O 1
ATOM 2443 N N . TYR A 1 323 ? 21.660 3.768 -8.825 1.00 80.50 323 TYR A N 1
ATOM 2444 C CA . TYR A 1 323 ? 22.900 4.511 -8.627 1.00 80.50 323 TYR A CA 1
ATOM 2445 C C . TYR A 1 323 ? 22.785 5.933 -9.186 1.00 80.50 323 TYR A C 1
ATOM 2447 O O . TYR A 1 323 ? 23.188 6.883 -8.525 1.00 80.50 323 TYR A O 1
ATOM 2455 N N . ASP A 1 324 ? 22.106 6.078 -10.321 1.00 81.50 324 ASP A N 1
ATOM 2456 C CA . ASP A 1 324 ? 21.918 7.364 -10.998 1.00 81.50 324 ASP A CA 1
ATOM 2457 C C . ASP A 1 324 ? 20.780 8.197 -10.381 1.00 81.50 324 ASP A C 1
ATOM 2459 O O . ASP A 1 324 ? 20.523 9.323 -10.793 1.00 81.50 324 ASP A O 1
ATOM 2463 N N . TRP A 1 325 ? 20.051 7.636 -9.408 1.00 86.81 325 TRP A N 1
ATOM 2464 C CA . TRP A 1 325 ? 18.922 8.285 -8.729 1.00 86.81 325 TRP A CA 1
ATOM 2465 C C . TRP A 1 325 ? 19.286 8.757 -7.314 1.00 86.81 325 TRP A C 1
ATOM 2467 O O . TRP A 1 325 ? 18.411 9.220 -6.583 1.00 86.81 325 TRP A O 1
ATOM 2477 N N . GLN A 1 326 ? 20.550 8.620 -6.896 1.00 79.06 326 GLN A N 1
ATOM 2478 C CA . GLN A 1 326 ? 20.982 8.908 -5.522 1.00 79.06 326 GLN A CA 1
ATOM 2479 C C . GLN A 1 326 ? 20.746 10.364 -5.104 1.00 79.06 326 GLN A C 1
ATOM 2481 O O . GLN A 1 326 ? 20.375 10.599 -3.953 1.00 79.06 326 GLN A O 1
ATOM 2486 N N . ASP A 1 327 ? 20.875 11.302 -6.042 1.00 81.88 327 ASP A N 1
ATOM 2487 C CA . ASP A 1 327 ? 20.714 12.739 -5.791 1.00 81.88 327 ASP A CA 1
ATOM 2488 C C . ASP A 1 327 ? 19.253 13.212 -5.853 1.00 81.88 327 ASP A C 1
ATOM 2490 O O . ASP A 1 327 ? 18.945 14.358 -5.532 1.00 81.88 327 ASP A O 1
ATOM 2494 N N . THR A 1 328 ? 18.321 12.337 -6.245 1.00 86.56 328 THR A N 1
ATOM 2495 C CA . THR A 1 328 ? 16.892 12.666 -6.315 1.00 86.56 328 THR A CA 1
ATOM 2496 C C . THR A 1 328 ? 16.152 12.049 -5.128 1.00 86.56 328 THR A C 1
ATOM 2498 O O . THR A 1 328 ? 16.124 10.823 -5.005 1.00 86.56 328 THR A O 1
ATOM 2501 N N . PRO A 1 329 ? 15.498 12.831 -4.254 1.00 87.62 329 PRO A N 1
ATOM 2502 C CA . PRO A 1 329 ? 14.714 12.269 -3.161 1.00 87.62 329 PRO A CA 1
ATOM 2503 C C . PRO A 1 329 ? 13.439 11.580 -3.672 1.00 87.62 329 PRO A C 1
ATOM 2505 O O . PRO A 1 329 ? 12.869 11.934 -4.703 1.00 87.62 329 PRO A O 1
ATOM 2508 N N . THR A 1 330 ? 12.941 10.601 -2.917 1.00 89.62 330 THR A N 1
ATOM 2509 C CA . THR A 1 330 ? 11.594 10.049 -3.154 1.00 89.62 330 THR A CA 1
ATOM 2510 C C . THR A 1 330 ? 10.508 11.093 -2.852 1.00 89.62 330 THR A C 1
ATOM 2512 O O . THR A 1 330 ? 10.763 12.088 -2.180 1.00 89.62 330 THR A O 1
ATOM 2515 N N . VAL A 1 331 ? 9.254 10.838 -3.253 1.00 88.25 331 VAL A N 1
ATOM 2516 C CA . VAL A 1 331 ? 8.104 11.733 -2.967 1.00 88.25 331 VAL A CA 1
ATOM 2517 C C . VAL A 1 331 ? 7.962 12.075 -1.473 1.00 88.25 331 VAL A C 1
ATOM 2519 O O . VAL A 1 331 ? 7.477 13.146 -1.125 1.00 88.25 331 VAL A O 1
ATOM 2522 N N . SER A 1 332 ? 8.377 11.174 -0.579 1.00 85.44 332 SER A N 1
ATOM 2523 C CA . SER A 1 332 ? 8.355 11.376 0.875 1.00 85.44 332 SER A CA 1
ATOM 2524 C C . SER A 1 332 ? 9.670 11.918 1.455 1.00 85.44 332 SER A C 1
ATOM 2526 O O . SER A 1 332 ? 9.826 11.917 2.671 1.00 85.44 332 SER A O 1
ATOM 2528 N N . GLY A 1 333 ? 10.636 12.313 0.620 1.00 84.69 333 GLY A N 1
ATOM 2529 C CA . GLY A 1 333 ? 11.945 12.823 1.048 1.00 84.69 333 GLY A CA 1
ATOM 2530 C C . GLY A 1 333 ? 12.947 11.753 1.505 1.00 84.69 333 GLY A C 1
ATOM 2531 O O . GLY A 1 333 ? 14.003 12.081 2.030 1.00 84.69 333 GLY A O 1
ATOM 2532 N N . GLY A 1 334 ? 12.627 10.466 1.339 1.00 85.88 334 GLY A N 1
ATOM 2533 C CA . GLY A 1 334 ? 13.484 9.346 1.748 1.00 85.88 334 GLY A CA 1
ATOM 2534 C C . GLY A 1 334 ? 14.420 8.842 0.645 1.00 85.88 334 GLY A C 1
ATOM 2535 O O . GLY A 1 334 ? 14.288 9.233 -0.518 1.00 85.88 334 GLY A O 1
ATOM 2536 N N . LYS A 1 335 ? 15.313 7.910 1.009 1.00 84.12 335 LYS A N 1
ATOM 2537 C CA . LYS A 1 335 ? 16.226 7.216 0.084 1.00 84.12 335 LYS A CA 1
ATOM 2538 C C . LYS A 1 335 ? 15.497 6.192 -0.787 1.00 84.12 335 LYS A C 1
ATOM 2540 O O . LYS A 1 335 ? 14.493 5.600 -0.385 1.00 84.12 335 LYS A O 1
ATOM 2545 N N . TRP A 1 336 ? 16.050 5.933 -1.966 1.00 88.19 336 TRP A N 1
ATOM 2546 C CA . TRP A 1 336 ? 15.530 4.913 -2.863 1.00 88.19 336 TRP A CA 1
ATOM 2547 C C . TRP A 1 336 ? 15.877 3.492 -2.416 1.00 88.19 336 TRP A C 1
ATOM 2549 O O . TRP A 1 336 ? 16.997 3.184 -2.014 1.00 88.19 336 TRP A O 1
ATOM 2559 N N . HIS A 1 337 ? 14.908 2.591 -2.574 1.00 85.88 337 HIS A N 1
ATOM 2560 C CA . HIS A 1 337 ? 15.091 1.158 -2.378 1.00 85.88 337 HIS A CA 1
ATOM 2561 C C . HIS A 1 337 ? 14.671 0.388 -3.628 1.00 85.88 337 HIS A C 1
ATOM 2563 O O . HIS A 1 337 ? 13.731 0.766 -4.330 1.00 85.88 337 HIS A O 1
ATOM 2569 N N . ARG A 1 338 ? 15.316 -0.762 -3.866 1.00 85.19 338 ARG A N 1
ATOM 2570 C CA . ARG A 1 338 ? 15.019 -1.640 -5.012 1.00 85.19 338 ARG A CA 1
ATOM 2571 C C . ARG A 1 338 ? 13.546 -2.047 -5.075 1.00 85.19 338 ARG A C 1
ATOM 2573 O O . ARG A 1 338 ? 12.976 -2.124 -6.158 1.00 85.19 338 ARG A O 1
ATOM 2580 N N . ALA A 1 339 ? 12.934 -2.302 -3.918 1.00 85.69 339 ALA A N 1
ATOM 2581 C CA . ALA A 1 339 ? 11.517 -2.638 -3.819 1.00 85.69 339 ALA A CA 1
ATOM 2582 C C . ALA A 1 339 ? 10.618 -1.480 -4.282 1.00 85.69 339 ALA A C 1
ATOM 2584 O O . ALA A 1 339 ? 9.650 -1.718 -4.997 1.00 85.69 339 ALA A O 1
ATOM 2585 N N . THR A 1 340 ? 10.975 -0.240 -3.939 1.00 90.50 340 THR A N 1
ATOM 2586 C CA . THR A 1 340 ? 10.241 0.971 -4.326 1.00 90.50 340 THR A CA 1
ATOM 2587 C C . THR A 1 340 ? 10.298 1.197 -5.831 1.00 90.50 340 THR A C 1
ATOM 2589 O O . THR A 1 340 ? 9.251 1.334 -6.459 1.00 90.50 340 THR A O 1
ATOM 2592 N N . LEU A 1 341 ? 11.496 1.152 -6.430 1.00 92.44 341 LEU A N 1
ATOM 2593 C CA . LEU A 1 341 ? 11.644 1.278 -7.884 1.00 92.44 341 LEU A CA 1
ATOM 2594 C C . LEU A 1 341 ? 10.882 0.162 -8.611 1.00 92.44 341 LEU A C 1
ATOM 2596 O O . LEU A 1 341 ? 10.124 0.429 -9.538 1.00 92.44 341 LEU A O 1
ATOM 2600 N N . ARG A 1 342 ? 11.003 -1.087 -8.140 1.00 93.25 342 ARG A N 1
ATOM 2601 C CA . ARG A 1 342 ? 10.245 -2.214 -8.702 1.00 93.25 342 ARG A CA 1
ATOM 2602 C C . ARG A 1 342 ? 8.736 -1.990 -8.609 1.00 93.25 342 ARG A C 1
ATOM 2604 O O . ARG A 1 342 ? 8.030 -2.296 -9.559 1.00 93.25 342 ARG A O 1
ATOM 2611 N N . ALA A 1 343 ? 8.232 -1.479 -7.487 1.00 92.50 343 ALA A N 1
ATOM 2612 C CA . ALA A 1 343 ? 6.808 -1.204 -7.313 1.00 92.50 343 ALA A CA 1
ATOM 2613 C C . ALA A 1 343 ? 6.311 -0.101 -8.261 1.00 92.50 343 ALA A C 1
ATOM 2615 O O . ALA A 1 343 ? 5.215 -0.224 -8.802 1.00 92.50 343 ALA A O 1
ATOM 2616 N N . ILE A 1 344 ? 7.123 0.935 -8.502 1.00 94.38 344 ILE A N 1
ATOM 2617 C CA . ILE A 1 344 ? 6.813 1.994 -9.472 1.00 94.38 344 ILE A CA 1
ATOM 2618 C C . ILE A 1 344 ? 6.756 1.418 -10.884 1.00 94.38 344 ILE A C 1
ATOM 2620 O O . ILE A 1 344 ? 5.734 1.573 -11.543 1.00 94.38 344 ILE A O 1
ATOM 2624 N N . LEU A 1 345 ? 7.795 0.701 -11.324 1.00 95.25 345 LEU A N 1
ATOM 2625 C CA . LEU A 1 345 ? 7.865 0.149 -12.684 1.00 95.25 345 LEU A CA 1
ATOM 2626 C C . LEU A 1 345 ? 6.827 -0.952 -12.952 1.00 95.25 345 LEU A C 1
ATOM 2628 O O . LEU A 1 345 ? 6.482 -1.220 -14.095 1.00 95.25 345 LEU A O 1
ATOM 2632 N N . ARG A 1 346 ? 6.295 -1.598 -11.910 1.00 94.75 346 ARG A N 1
ATOM 2633 C CA . ARG A 1 346 ? 5.193 -2.564 -12.048 1.00 94.75 346 ARG A CA 1
ATOM 2634 C C . ARG A 1 346 ? 3.812 -1.926 -12.111 1.00 94.75 346 ARG A C 1
ATOM 2636 O O . ARG A 1 346 ? 2.836 -2.625 -12.360 1.00 94.75 346 ARG A O 1
ATOM 2643 N N . ASN A 1 347 ? 3.694 -0.631 -11.838 1.00 94.31 347 ASN A N 1
ATOM 2644 C CA . ASN A 1 347 ? 2.394 0.016 -11.768 1.00 94.31 347 ASN A CA 1
ATOM 2645 C C . ASN A 1 347 ? 1.851 0.282 -13.189 1.00 94.31 347 ASN A C 1
ATOM 2647 O O . ASN A 1 347 ? 2.486 1.054 -13.915 1.00 94.31 347 ASN A O 1
ATOM 2651 N N . PRO A 1 348 ? 0.684 -0.280 -13.576 1.00 94.06 348 PRO A N 1
ATOM 2652 C CA . PRO A 1 348 ? 0.085 -0.084 -14.907 1.00 94.06 348 PRO A CA 1
ATOM 2653 C C . PRO A 1 348 ? -0.230 1.376 -15.238 1.00 94.06 348 PRO A C 1
ATOM 2655 O O . PRO A 1 348 ? -0.327 1.757 -16.401 1.00 94.06 348 PRO A O 1
ATOM 2658 N N . ARG A 1 349 ? -0.326 2.224 -14.208 1.00 95.19 349 ARG A N 1
ATOM 2659 C CA . ARG A 1 349 ? -0.535 3.667 -14.340 1.00 95.19 349 ARG A CA 1
ATOM 2660 C C . ARG A 1 349 ? 0.443 4.346 -15.285 1.00 95.19 349 ARG A C 1
ATOM 2662 O O . ARG A 1 349 ? 0.029 5.256 -15.992 1.00 95.19 349 ARG A O 1
ATOM 2669 N N . ASN A 1 350 ? 1.707 3.924 -15.283 1.00 96.19 350 ASN A N 1
ATOM 2670 C CA . ASN A 1 350 ? 2.731 4.547 -16.121 1.00 96.19 350 ASN A CA 1
ATOM 2671 C C . ASN A 1 350 ? 2.448 4.352 -17.616 1.00 96.19 350 ASN A C 1
ATOM 2673 O O . ASN A 1 350 ? 2.880 5.178 -18.409 1.00 96.19 350 ASN A O 1
ATOM 2677 N N . ALA A 1 351 ? 1.702 3.304 -17.975 1.00 95.25 351 ALA A N 1
ATOM 2678 C CA . ALA A 1 351 ? 1.209 3.043 -19.323 1.00 95.25 351 ALA A CA 1
ATOM 2679 C C . ALA A 1 351 ? -0.181 3.644 -19.595 1.00 95.25 351 ALA A C 1
ATOM 2681 O O . ALA A 1 351 ? -0.835 3.277 -20.565 1.00 95.25 351 ALA A O 1
ATOM 2682 N N . GLY A 1 352 ? -0.683 4.507 -18.705 1.00 94.31 352 GLY A N 1
ATOM 2683 C CA . GLY A 1 352 ? -2.039 5.050 -18.804 1.00 94.31 352 GLY A CA 1
ATOM 2684 C C . GLY A 1 352 ? -3.138 4.023 -18.516 1.00 94.31 352 GLY A C 1
ATOM 2685 O O . GLY A 1 352 ? -4.296 4.282 -18.813 1.00 94.31 352 GLY A O 1
ATOM 2686 N N . LEU A 1 353 ? -2.824 2.855 -17.942 1.00 93.81 353 LEU A N 1
ATOM 2687 C CA . LEU A 1 353 ? -3.809 1.789 -17.734 1.00 93.81 353 LEU A CA 1
ATOM 2688 C C . LEU A 1 353 ? -4.475 1.883 -16.356 1.00 93.81 353 LEU A C 1
ATOM 2690 O O . LEU A 1 353 ? -3.809 1.973 -15.314 1.00 93.81 353 LEU A O 1
ATOM 2694 N N . ARG A 1 354 ? -5.809 1.789 -16.326 1.00 93.62 354 ARG A N 1
ATOM 2695 C CA . ARG A 1 354 ? -6.603 1.764 -15.095 1.00 93.62 354 ARG A CA 1
ATOM 2696 C C . ARG A 1 354 ? -6.895 0.335 -14.665 1.00 93.62 354 ARG A C 1
ATOM 2698 O O . ARG A 1 354 ? -7.656 -0.386 -15.296 1.00 93.62 354 ARG A O 1
ATOM 2705 N N . PHE A 1 355 ? -6.339 -0.045 -13.517 1.00 92.19 355 PHE A N 1
ATOM 2706 C CA . PHE A 1 355 ? -6.610 -1.334 -12.880 1.00 92.19 355 PHE A CA 1
ATOM 2707 C C . PHE A 1 355 ? -7.503 -1.171 -11.652 1.00 92.19 355 PHE A C 1
ATOM 2709 O O . PHE A 1 355 ? -7.330 -0.231 -10.872 1.00 92.19 355 PHE A O 1
ATOM 2716 N N . TYR A 1 356 ? -8.405 -2.124 -11.430 1.00 89.88 356 TYR A N 1
ATOM 2717 C CA . TYR A 1 356 ? -9.195 -2.244 -10.207 1.00 89.88 356 TYR A CA 1
ATOM 2718 C C . TYR A 1 356 ? -9.240 -3.708 -9.767 1.00 89.88 356 TYR A C 1
ATOM 2720 O O . TYR A 1 356 ? -9.560 -4.593 -10.552 1.00 89.88 356 TYR A O 1
ATOM 2728 N N . ARG A 1 357 ? -8.871 -3.974 -8.505 1.00 85.88 357 ARG A N 1
ATOM 2729 C CA . ARG A 1 357 ? -8.798 -5.334 -7.924 1.00 85.88 357 ARG A CA 1
ATOM 2730 C C . ARG A 1 357 ? -8.033 -6.352 -8.792 1.00 85.88 357 ARG A C 1
ATOM 2732 O O . ARG A 1 357 ? -8.406 -7.514 -8.862 1.00 85.88 357 ARG A O 1
ATOM 2739 N N . GLY A 1 358 ? -6.952 -5.909 -9.436 1.00 84.75 358 GLY A N 1
ATOM 2740 C CA . GLY A 1 358 ? -6.089 -6.763 -10.262 1.00 84.75 358 GLY A CA 1
ATOM 2741 C C . GLY A 1 358 ? -6.573 -6.988 -11.697 1.00 84.75 358 GLY A C 1
ATOM 2742 O O . GLY A 1 358 ? -5.839 -7.588 -12.471 1.00 84.75 358 GLY A O 1
ATOM 2743 N N . ARG A 1 359 ? -7.750 -6.471 -12.072 1.00 86.44 359 ARG A N 1
ATOM 2744 C CA . ARG A 1 359 ? -8.264 -6.501 -13.444 1.00 86.44 359 ARG A CA 1
ATOM 2745 C C . ARG A 1 359 ? -8.013 -5.164 -14.141 1.00 86.44 359 ARG A C 1
ATOM 2747 O O . ARG A 1 359 ? -8.207 -4.111 -13.529 1.00 86.44 359 ARG A O 1
ATOM 2754 N N . GLU A 1 360 ? -7.609 -5.214 -15.406 1.00 90.25 360 GLU A N 1
ATOM 2755 C CA . GLU A 1 360 ? -7.588 -4.049 -16.294 1.00 90.25 360 GLU A CA 1
ATOM 2756 C C . GLU A 1 360 ? -9.031 -3.639 -16.611 1.00 90.25 360 GLU A C 1
ATOM 2758 O O . GLU A 1 360 ? -9.830 -4.452 -17.076 1.00 90.25 360 GLU A O 1
ATOM 2763 N N . ILE A 1 361 ? -9.376 -2.394 -16.293 1.00 90.69 361 ILE A N 1
ATOM 2764 C CA . ILE A 1 361 ? -10.685 -1.806 -16.594 1.00 90.69 361 ILE A CA 1
ATOM 2765 C C . ILE A 1 361 ? -10.651 -1.120 -17.961 1.00 90.69 361 ILE A C 1
ATOM 2767 O O . ILE A 1 361 ? -11.625 -1.189 -18.700 1.00 90.69 361 ILE A O 1
ATOM 2771 N N . GLY A 1 362 ? -9.521 -0.499 -18.305 1.00 88.94 362 GLY A N 1
ATOM 2772 C CA . GLY A 1 362 ? -9.305 0.154 -19.590 1.00 88.94 362 GLY A CA 1
ATOM 2773 C C . GLY A 1 362 ? -8.230 1.234 -19.510 1.00 88.94 362 GLY A C 1
ATOM 2774 O O . GLY A 1 362 ? -7.398 1.237 -18.594 1.00 88.94 362 GLY A O 1
ATOM 2775 N N . VAL A 1 363 ? -8.270 2.166 -20.460 1.00 91.31 363 VAL A N 1
ATOM 2776 C CA . VAL A 1 363 ? -7.393 3.343 -20.491 1.00 91.31 363 VAL A CA 1
ATOM 2777 C C . VAL A 1 363 ? -7.899 4.378 -19.482 1.00 91.31 363 VAL A C 1
ATOM 2779 O O . VAL A 1 363 ? -9.093 4.659 -19.396 1.00 91.31 363 VAL A O 1
ATOM 2782 N N . GLY A 1 364 ? -6.990 4.896 -18.662 1.00 91.75 364 GLY A N 1
ATOM 2783 C CA . GLY A 1 364 ? -7.271 5.935 -17.684 1.00 91.75 364 GLY A CA 1
ATOM 2784 C C . GLY A 1 364 ? -7.359 7.323 -18.314 1.00 91.75 364 GLY A C 1
ATOM 2785 O O . GLY A 1 364 ? -6.863 7.560 -19.408 1.00 91.75 364 GLY A O 1
ATOM 2786 N N . THR A 1 365 ? -7.947 8.274 -17.592 1.00 92.00 365 THR A N 1
ATOM 2787 C CA . THR A 1 365 ? -8.115 9.663 -18.059 1.00 92.00 365 THR A CA 1
ATOM 2788 C C . THR A 1 365 ? -6.847 10.521 -17.947 1.00 92.00 365 THR A C 1
ATOM 2790 O O . THR A 1 365 ? -6.931 11.738 -18.068 1.00 92.00 365 THR A O 1
ATOM 2793 N N . TRP A 1 366 ? -5.696 9.933 -17.616 1.00 94.19 366 TRP A N 1
ATOM 2794 C CA . TRP A 1 366 ? -4.430 10.646 -17.419 1.00 94.19 366 TRP A CA 1
ATOM 2795 C C . TRP A 1 366 ? -3.416 10.259 -18.493 1.00 94.19 366 TRP A C 1
ATOM 2797 O O . TRP A 1 366 ? -3.487 9.177 -19.075 1.00 94.19 366 TRP A O 1
ATOM 2807 N N . GLU A 1 367 ? -2.439 11.131 -18.718 1.00 93.94 367 GLU A N 1
ATOM 2808 C CA . GLU A 1 367 ? -1.395 10.919 -19.717 1.00 93.94 367 GLU A CA 1
ATOM 2809 C C . GLU A 1 367 ? -0.441 9.775 -19.320 1.00 93.94 367 GLU A C 1
ATOM 2811 O O . GLU A 1 367 ? 0.023 9.662 -18.177 1.00 93.94 367 GLU A O 1
ATOM 2816 N N . ALA A 1 368 ? -0.135 8.893 -20.269 1.00 96.19 368 ALA A N 1
ATOM 2817 C CA . ALA A 1 368 ? 0.821 7.814 -20.062 1.00 96.19 368 ALA A CA 1
ATOM 2818 C C . ALA A 1 368 ? 2.264 8.352 -20.078 1.00 96.19 368 ALA A C 1
ATOM 2820 O O . ALA A 1 368 ? 2.652 9.085 -20.981 1.00 96.19 368 ALA A O 1
ATOM 2821 N N . ILE A 1 369 ? 3.092 7.944 -19.111 1.00 96.44 369 ILE A N 1
ATOM 2822 C CA . ILE A 1 369 ? 4.530 8.271 -19.115 1.00 96.44 369 ILE A CA 1
ATOM 2823 C C . ILE A 1 369 ? 5.273 7.430 -20.158 1.00 96.44 369 ILE A C 1
ATOM 2825 O O . ILE A 1 369 ? 6.210 7.921 -20.791 1.00 96.44 369 ILE A O 1
ATOM 2829 N N . VAL A 1 370 ? 4.878 6.164 -20.317 1.00 94.56 370 VAL A N 1
ATOM 2830 C CA . VAL A 1 370 ? 5.445 5.228 -21.291 1.00 94.56 370 VAL A CA 1
ATOM 2831 C C . VAL A 1 370 ? 4.355 4.588 -22.152 1.00 94.56 370 VAL A C 1
ATOM 2833 O O . VAL A 1 370 ? 3.244 4.381 -21.671 1.00 94.56 370 VAL A O 1
ATOM 2836 N N . PRO A 1 371 ? 4.673 4.212 -23.398 1.00 94.31 371 PRO A N 1
ATOM 2837 C CA . PRO A 1 371 ? 3.820 3.355 -24.214 1.00 94.31 371 PRO A CA 1
ATOM 2838 C C . PRO A 1 371 ? 3.511 1.996 -23.556 1.00 94.31 371 PRO A C 1
ATOM 2840 O O . PRO A 1 371 ? 4.301 1.474 -22.759 1.00 94.31 371 PRO A O 1
ATOM 2843 N N . ARG A 1 372 ? 2.352 1.414 -23.898 1.00 92.19 372 ARG A N 1
ATOM 2844 C CA . ARG A 1 372 ? 1.866 0.136 -23.342 1.00 92.19 372 ARG A CA 1
ATOM 2845 C C . ARG A 1 372 ? 2.824 -1.025 -23.611 1.00 92.19 372 ARG A C 1
ATOM 2847 O O . ARG A 1 372 ? 3.121 -1.785 -22.696 1.00 92.19 372 ARG A O 1
ATOM 2854 N N . ASP A 1 373 ? 3.339 -1.123 -24.826 1.00 90.00 373 ASP A N 1
ATOM 2855 C CA . ASP A 1 373 ? 4.296 -2.142 -25.266 1.00 90.00 373 ASP A CA 1
ATOM 2856 C C . ASP A 1 373 ? 5.604 -2.100 -24.461 1.00 90.00 373 ASP A C 1
ATOM 2858 O O . ASP A 1 373 ? 6.090 -3.134 -23.998 1.00 90.00 373 ASP A O 1
ATOM 2862 N N . LEU A 1 374 ? 6.146 -0.903 -24.213 1.00 88.88 374 LEU A N 1
ATOM 2863 C CA . LEU A 1 374 ? 7.345 -0.735 -23.390 1.00 88.88 374 LEU A CA 1
ATOM 2864 C C . LEU A 1 374 ? 7.093 -1.170 -21.936 1.00 88.88 374 LEU A C 1
ATOM 2866 O O . LEU A 1 374 ? 7.961 -1.777 -21.300 1.00 88.88 374 LEU A O 1
ATOM 2870 N N . TRP A 1 375 ? 5.904 -0.877 -21.405 1.00 95.81 375 TRP A N 1
ATOM 2871 C CA . TRP A 1 375 ? 5.507 -1.299 -20.065 1.00 95.81 375 TRP A CA 1
ATOM 2872 C C . TRP A 1 375 ? 5.337 -2.817 -19.953 1.00 95.81 375 TRP A C 1
ATOM 2874 O O . TRP A 1 375 ? 5.840 -3.404 -18.992 1.00 95.81 375 TRP A O 1
ATOM 2884 N N . GLU A 1 376 ? 4.673 -3.450 -20.924 1.00 90.75 376 GLU A N 1
ATOM 2885 C CA . GLU A 1 376 ? 4.474 -4.904 -20.992 1.00 90.75 376 GLU A CA 1
ATOM 2886 C C . GLU A 1 376 ? 5.816 -5.640 -21.111 1.00 90.75 376 GLU A C 1
ATOM 2888 O O . GLU A 1 376 ? 6.096 -6.531 -20.306 1.00 90.75 376 GLU A O 1
ATOM 2893 N N . ALA A 1 377 ? 6.710 -5.185 -21.998 1.00 84.75 377 ALA A N 1
ATOM 2894 C CA . ALA A 1 377 ? 8.064 -5.728 -22.129 1.00 84.75 377 ALA A CA 1
ATOM 2895 C C . ALA A 1 377 ? 8.865 -5.624 -20.818 1.00 84.75 377 ALA A C 1
ATOM 2897 O O . ALA A 1 377 ? 9.612 -6.535 -20.441 1.00 84.75 377 ALA A O 1
ATOM 2898 N N . ALA A 1 378 ? 8.703 -4.526 -20.075 1.00 89.69 378 ALA A N 1
ATOM 2899 C CA . ALA A 1 378 ? 9.310 -4.396 -18.758 1.00 89.69 378 ALA A CA 1
ATOM 2900 C C . ALA A 1 378 ? 8.657 -5.325 -17.723 1.00 89.69 378 ALA A C 1
ATOM 2902 O O . ALA A 1 378 ? 9.374 -5.876 -16.885 1.00 89.69 378 ALA A O 1
ATOM 2903 N N . GLN A 1 379 ? 7.336 -5.548 -17.773 1.00 92.81 379 GLN A N 1
ATOM 2904 C CA . GLN A 1 379 ? 6.675 -6.506 -16.883 1.00 92.81 379 GLN A CA 1
ATOM 2905 C C . GLN A 1 379 ? 7.221 -7.911 -17.085 1.00 92.81 379 GLN A C 1
ATOM 2907 O O . GLN A 1 379 ? 7.579 -8.530 -16.090 1.00 92.81 379 GLN A O 1
ATOM 2912 N N . GLU A 1 380 ? 7.392 -8.373 -18.325 1.00 86.62 380 GLU A N 1
ATOM 2913 C CA . GLU A 1 380 ? 7.979 -9.689 -18.615 1.00 86.62 380 GLU A CA 1
ATOM 2914 C C . GLU A 1 380 ? 9.328 -9.879 -17.908 1.00 86.62 380 GLU A C 1
ATOM 2916 O O . GLU A 1 380 ? 9.564 -10.896 -17.250 1.00 86.62 380 GLU A O 1
ATOM 2921 N N . ARG A 1 381 ? 10.198 -8.861 -17.952 1.00 83.19 381 ARG A N 1
ATOM 2922 C CA . ARG A 1 381 ? 11.495 -8.868 -17.255 1.00 83.19 381 ARG A CA 1
ATOM 2923 C C . ARG A 1 381 ? 11.352 -8.804 -15.735 1.00 83.19 381 ARG A C 1
ATOM 2925 O O . ARG A 1 381 ? 12.106 -9.453 -15.011 1.00 83.19 381 ARG A O 1
ATOM 2932 N N . LEU A 1 382 ? 10.404 -8.016 -15.233 1.00 86.00 382 LEU A N 1
ATOM 2933 C CA . LEU A 1 382 ? 10.184 -7.803 -13.802 1.00 86.00 382 LEU A CA 1
ATOM 2934 C C . LEU A 1 382 ? 9.390 -8.929 -13.131 1.00 86.00 382 LEU A C 1
ATOM 2936 O O . LEU A 1 382 ? 9.459 -9.053 -11.908 1.00 86.00 382 LEU A O 1
ATOM 2940 N N . THR A 1 383 ? 8.629 -9.735 -13.864 1.00 82.88 383 THR A N 1
ATOM 2941 C CA . THR A 1 383 ? 7.887 -10.891 -13.340 1.00 82.88 383 THR A CA 1
ATOM 2942 C C . THR A 1 383 ? 8.552 -12.216 -13.671 1.00 82.88 383 THR A C 1
ATOM 2944 O O . THR A 1 383 ? 8.174 -13.221 -13.072 1.00 82.88 383 THR A O 1
ATOM 2947 N N . ALA A 1 384 ? 9.563 -12.227 -14.550 1.00 70.31 384 ALA A N 1
ATOM 2948 C CA . ALA A 1 384 ? 10.405 -13.393 -14.781 1.00 70.31 384 ALA A CA 1
ATOM 2949 C C . ALA A 1 384 ? 10.886 -13.979 -13.442 1.00 70.31 384 ALA A C 1
ATOM 2951 O O . ALA A 1 384 ? 11.505 -13.303 -12.611 1.00 70.31 384 ALA A O 1
ATOM 2952 N N . ASN A 1 385 ? 10.539 -15.246 -13.221 1.00 46.53 385 ASN A N 1
ATOM 2953 C CA . ASN A 1 385 ? 10.778 -15.949 -11.971 1.00 46.53 385 ASN A CA 1
ATOM 2954 C C . ASN A 1 385 ? 12.297 -16.189 -11.801 1.00 46.53 385 ASN A C 1
ATOM 2956 O O . ASN A 1 385 ? 12.913 -16.781 -12.693 1.00 46.53 385 ASN A O 1
ATOM 2960 N N . PRO A 1 386 ? 12.931 -15.790 -10.680 1.00 48.28 386 PRO A N 1
ATOM 2961 C CA . PRO A 1 386 ? 14.357 -16.019 -10.413 1.00 48.28 386 PRO A CA 1
ATOM 2962 C C . PRO A 1 386 ? 14.712 -17.491 -10.123 1.00 48.28 386 PRO A C 1
ATOM 2964 O O . PRO A 1 386 ? 15.784 -17.776 -9.598 1.00 48.28 386 PRO A O 1
ATOM 2967 N N . SER A 1 387 ? 13.833 -18.443 -10.457 1.00 40.31 387 SER A N 1
ATOM 2968 C CA . SER A 1 387 ? 14.135 -19.880 -10.447 1.00 40.31 387 SER A CA 1
ATOM 2969 C C . SER A 1 387 ? 15.201 -20.260 -11.479 1.00 40.31 387 SER A C 1
ATOM 2971 O O . SER A 1 387 ? 15.799 -21.327 -11.373 1.00 40.31 387 SER A O 1
ATOM 2973 N N . LYS A 1 388 ? 15.490 -19.385 -12.454 1.00 39.44 388 LYS A N 1
ATOM 2974 C CA . LYS A 1 388 ? 16.766 -19.440 -13.169 1.00 39.44 388 LYS A CA 1
ATOM 2975 C C . LYS A 1 388 ? 17.831 -18.781 -12.289 1.00 39.44 388 LYS A C 1
ATOM 2977 O O . LYS A 1 388 ? 17.633 -17.620 -11.924 1.00 39.44 388 LYS A O 1
ATOM 2982 N N . PRO A 1 389 ? 18.928 -19.484 -11.941 1.00 36.25 389 PRO A N 1
ATOM 2983 C CA . PRO A 1 389 ? 19.980 -18.924 -11.107 1.00 36.25 389 PRO A CA 1
ATOM 2984 C C . PRO A 1 389 ? 20.383 -17.568 -11.673 1.00 36.25 389 PRO A C 1
ATOM 2986 O O . PRO A 1 389 ? 20.715 -17.461 -12.853 1.00 36.25 389 PRO A O 1
ATOM 2989 N N . VAL A 1 390 ? 20.286 -16.534 -10.831 1.00 41.56 390 VAL A N 1
ATOM 2990 C CA . VAL A 1 390 ? 20.750 -15.190 -11.168 1.00 41.56 390 VAL A CA 1
ATOM 2991 C C . VAL A 1 390 ? 22.152 -15.346 -11.714 1.00 41.56 390 VAL A C 1
ATOM 2993 O O . VAL A 1 390 ? 23.021 -15.905 -11.039 1.00 41.56 390 VAL A O 1
ATOM 2996 N N . ASP A 1 391 ? 22.341 -14.896 -12.947 1.00 45.41 391 ASP A N 1
ATOM 2997 C CA . ASP A 1 391 ? 23.619 -14.955 -13.618 1.00 45.41 391 ASP A CA 1
ATOM 2998 C C . ASP A 1 391 ? 24.617 -14.079 -12.845 1.00 45.41 391 ASP A C 1
ATOM 3000 O O . ASP A 1 391 ? 24.756 -12.876 -13.053 1.00 45.41 391 ASP A O 1
ATOM 3004 N N . THR A 1 392 ? 25.294 -14.686 -11.868 1.00 44.47 392 THR A N 1
ATOM 3005 C CA . THR A 1 392 ? 26.366 -14.062 -11.076 1.00 44.47 392 THR A CA 1
ATOM 3006 C C . THR A 1 392 ? 27.597 -13.762 -11.932 1.00 44.47 392 THR A C 1
ATOM 3008 O O . THR A 1 392 ? 28.590 -13.228 -11.431 1.00 44.47 392 THR A O 1
ATOM 3011 N N . THR A 1 393 ? 27.535 -14.078 -13.229 1.00 49.69 393 THR A N 1
ATOM 3012 C CA . THR A 1 393 ? 28.621 -13.939 -14.182 1.00 49.69 393 THR A CA 1
ATOM 3013 C C . THR A 1 393 ? 29.005 -12.467 -14.403 1.00 49.69 393 THR A C 1
ATOM 3015 O O . THR A 1 393 ? 30.175 -12.189 -14.630 1.00 49.69 393 THR A O 1
ATOM 3018 N N . ASN A 1 394 ? 28.106 -11.504 -14.158 1.00 56.69 394 ASN A N 1
ATOM 3019 C CA . ASN A 1 394 ? 28.384 -10.061 -14.282 1.00 56.69 394 ASN A CA 1
ATOM 3020 C C . ASN A 1 394 ? 28.933 -9.375 -13.018 1.00 56.69 394 ASN A C 1
ATOM 3022 O O . ASN A 1 394 ? 28.996 -8.151 -12.965 1.00 56.69 394 ASN A O 1
ATOM 3026 N N . LYS A 1 395 ? 29.332 -10.125 -11.982 1.00 69.12 395 LYS A N 1
ATOM 3027 C CA . LYS A 1 395 ? 29.837 -9.526 -10.733 1.00 69.12 395 LYS A CA 1
ATOM 3028 C C . LYS A 1 395 ? 31.291 -9.044 -10.815 1.00 69.12 395 LYS A C 1
ATOM 3030 O O . LYS A 1 395 ? 31.659 -8.125 -10.091 1.00 69.12 395 LYS A O 1
ATOM 3035 N N . TYR A 1 396 ? 32.111 -9.665 -11.664 1.00 85.38 396 TYR A N 1
ATOM 3036 C CA . TYR A 1 396 ? 33.529 -9.322 -11.843 1.00 85.38 396 TYR A CA 1
ATOM 3037 C C . TYR A 1 396 ? 33.927 -9.438 -13.312 1.00 85.38 396 TYR A C 1
ATOM 3039 O O . TYR A 1 396 ? 33.345 -10.254 -14.030 1.00 85.38 396 TYR A O 1
ATOM 3047 N N . LEU A 1 397 ? 34.934 -8.668 -13.732 1.00 87.31 397 LEU A N 1
ATOM 3048 C CA . LEU A 1 397 ? 35.276 -8.424 -15.136 1.00 87.31 397 LEU A CA 1
ATOM 3049 C C . LEU A 1 397 ? 35.414 -9.706 -15.959 1.00 87.31 397 LEU A C 1
ATOM 3051 O O . LEU A 1 397 ? 34.795 -9.814 -17.007 1.00 87.31 397 LEU A O 1
ATOM 3055 N N . LEU A 1 398 ? 36.127 -10.715 -15.461 1.00 89.75 398 LEU A N 1
ATOM 3056 C CA . LEU A 1 398 ? 36.412 -11.943 -16.209 1.00 89.75 398 LEU A CA 1
ATOM 3057 C C . LEU A 1 398 ? 35.621 -13.160 -15.724 1.00 89.75 398 LEU A C 1
ATOM 3059 O O . LEU A 1 398 ? 35.888 -14.282 -16.154 1.00 89.75 398 LEU A O 1
ATOM 3063 N N . THR A 1 399 ? 34.622 -12.983 -14.853 1.00 85.69 399 THR A N 1
ATOM 3064 C CA . THR A 1 399 ? 33.782 -14.114 -14.424 1.00 85.69 399 THR A CA 1
ATOM 3065 C C . THR A 1 399 ? 33.081 -14.705 -15.650 1.00 85.69 399 THR A C 1
ATOM 3067 O O . THR A 1 399 ? 32.471 -13.975 -16.431 1.00 85.69 399 THR A O 1
ATOM 3070 N N . GLY A 1 400 ? 33.228 -16.016 -15.858 1.00 78.38 400 GLY A N 1
ATOM 3071 C CA . GLY A 1 400 ? 32.689 -16.741 -17.016 1.00 78.38 400 GLY A CA 1
ATOM 3072 C C . GLY A 1 400 ? 33.430 -16.546 -18.347 1.00 78.38 400 GLY A C 1
ATOM 3073 O O . GLY A 1 400 ? 33.194 -17.339 -19.259 1.00 78.38 400 GLY A O 1
ATOM 3074 N N . ILE A 1 401 ? 34.333 -15.560 -18.438 1.00 87.75 401 ILE A N 1
ATOM 3075 C CA . ILE A 1 401 ? 35.232 -15.312 -19.583 1.00 87.75 401 ILE A CA 1
ATOM 3076 C C . ILE A 1 401 ? 36.573 -16.026 -19.354 1.00 87.75 401 ILE A C 1
ATOM 3078 O O . ILE A 1 401 ? 37.110 -16.670 -20.256 1.00 87.75 401 ILE A O 1
ATOM 3082 N N . ALA A 1 402 ? 37.094 -15.967 -18.124 1.00 90.19 402 ALA A N 1
ATOM 3083 C CA . ALA A 1 402 ? 38.298 -16.683 -17.729 1.00 90.19 402 ALA A CA 1
ATOM 3084 C C . ALA A 1 402 ? 38.070 -18.203 -17.730 1.00 90.19 402 ALA A C 1
ATOM 3086 O O . ALA A 1 402 ? 37.050 -18.704 -17.238 1.00 90.19 402 ALA A O 1
ATOM 3087 N N . ARG A 1 403 ? 39.045 -18.947 -18.252 1.00 91.31 403 ARG A N 1
ATOM 3088 C CA . ARG A 1 403 ? 39.047 -20.407 -18.369 1.00 91.31 403 ARG A CA 1
ATOM 3089 C C . ARG A 1 403 ? 40.233 -21.004 -17.634 1.00 91.31 403 ARG A C 1
ATOM 3091 O O . ARG A 1 403 ? 41.333 -20.459 -17.628 1.00 91.31 403 ARG A O 1
ATOM 3098 N N . CYS A 1 404 ? 39.995 -22.147 -17.007 1.00 87.88 404 CYS A N 1
ATOM 3099 C CA . CYS A 1 404 ? 41.022 -22.879 -16.290 1.00 87.88 404 CYS A CA 1
ATOM 3100 C C . CYS A 1 404 ? 41.958 -23.583 -17.276 1.00 87.88 404 CYS A C 1
ATOM 3102 O O . CYS A 1 404 ? 41.534 -24.518 -17.946 1.00 87.88 404 CYS A O 1
ATOM 3104 N N . GLY A 1 405 ? 43.238 -23.217 -17.299 1.00 85.25 405 GLY A N 1
ATOM 3105 C CA . GLY A 1 405 ? 44.269 -23.869 -18.115 1.00 85.25 405 GLY A CA 1
ATOM 3106 C C . GLY A 1 405 ? 44.566 -25.321 -17.735 1.00 85.25 405 GLY A C 1
ATOM 3107 O O . GLY A 1 405 ? 45.295 -25.989 -18.449 1.00 85.25 405 GLY A O 1
ATOM 3108 N N . HIS A 1 406 ? 43.996 -25.823 -16.631 1.00 84.19 406 HIS A N 1
ATOM 3109 C CA . HIS A 1 406 ? 44.112 -27.229 -16.218 1.00 84.19 406 HIS A CA 1
ATOM 3110 C C . HIS A 1 406 ? 42.960 -28.118 -16.714 1.00 84.19 406 HIS A C 1
ATOM 3112 O O . HIS A 1 406 ? 43.147 -29.312 -16.894 1.00 84.19 406 HIS A O 1
ATOM 3118 N N . CYS A 1 407 ? 41.741 -27.584 -16.860 1.00 75.88 407 CYS A N 1
ATOM 3119 C CA . CYS A 1 407 ? 40.550 -28.402 -17.172 1.00 75.88 407 CYS A CA 1
ATOM 3120 C C . CYS A 1 407 ? 39.553 -27.756 -18.147 1.00 75.88 407 CYS A C 1
ATOM 3122 O O . CYS A 1 407 ? 38.473 -28.294 -18.354 1.00 75.88 407 CYS A O 1
ATOM 3124 N N . GLY A 1 408 ? 39.841 -26.567 -18.680 1.00 78.44 408 GLY A N 1
ATOM 3125 C CA . GLY A 1 408 ? 38.980 -25.840 -19.624 1.00 78.44 408 GLY A CA 1
ATOM 3126 C C . GLY A 1 408 ? 37.702 -25.226 -19.030 1.00 78.44 408 GLY A C 1
ATOM 3127 O O . GLY A 1 408 ? 37.047 -24.399 -19.672 1.00 78.44 408 GLY A O 1
ATOM 3128 N N . ALA A 1 409 ? 37.339 -25.569 -17.791 1.00 77.25 409 ALA A N 1
ATOM 3129 C CA . ALA A 1 409 ? 36.128 -25.063 -17.149 1.00 77.25 409 ALA A CA 1
ATOM 3130 C C . ALA A 1 409 ? 36.157 -23.538 -16.931 1.00 77.25 409 ALA A C 1
ATOM 3132 O O . ALA A 1 409 ? 37.218 -22.933 -16.739 1.00 77.25 409 ALA A O 1
ATOM 3133 N N . LYS A 1 410 ? 34.968 -22.918 -16.913 1.00 84.56 410 LYS A N 1
ATOM 3134 C CA . LYS A 1 410 ? 34.794 -21.494 -16.580 1.00 84.56 410 LYS A CA 1
ATOM 3135 C C . LYS A 1 410 ? 35.294 -21.207 -15.166 1.00 84.56 410 LYS A C 1
ATOM 3137 O O . LYS A 1 410 ? 35.049 -21.973 -14.233 1.00 84.56 410 LYS A O 1
ATOM 3142 N N . MET A 1 411 ? 35.972 -20.079 -15.005 1.00 86.94 411 MET A N 1
ATOM 3143 C CA . MET A 1 411 ? 36.386 -19.564 -13.706 1.00 86.94 411 MET A CA 1
ATOM 3144 C C . MET A 1 411 ? 35.447 -18.450 -13.252 1.00 86.94 411 MET A C 1
ATOM 3146 O O . MET A 1 411 ? 34.923 -17.679 -14.061 1.00 86.94 411 MET A O 1
ATOM 3150 N N . TYR A 1 412 ? 35.240 -18.366 -11.938 1.00 86.94 412 TYR A N 1
ATOM 3151 C CA . TYR A 1 412 ? 34.316 -17.410 -11.336 1.00 86.94 412 TYR A CA 1
ATOM 3152 C C . TYR A 1 412 ? 35.009 -16.586 -10.252 1.00 86.94 412 TYR A C 1
ATOM 3154 O O . TYR A 1 412 ? 35.847 -17.105 -9.508 1.00 86.94 412 TYR A O 1
ATOM 3162 N N . GLY A 1 413 ? 34.679 -15.297 -10.169 1.00 87.56 413 GLY A N 1
ATOM 3163 C CA . GLY A 1 413 ? 35.259 -14.396 -9.179 1.00 87.56 413 GLY A CA 1
ATOM 3164 C C . GLY A 1 413 ? 34.695 -14.617 -7.773 1.00 87.56 413 GLY A C 1
ATOM 3165 O O . GLY A 1 413 ? 33.495 -14.826 -7.585 1.00 87.56 413 GLY A O 1
ATOM 3166 N N . ARG A 1 414 ? 35.563 -14.534 -6.763 1.00 85.19 414 ARG A N 1
ATOM 3167 C CA . ARG A 1 414 ? 35.200 -14.457 -5.343 1.00 85.19 414 ARG A CA 1
ATOM 3168 C C . ARG A 1 414 ? 35.648 -13.132 -4.750 1.00 85.19 414 ARG A C 1
ATOM 3170 O O . ARG A 1 414 ? 36.747 -12.654 -5.028 1.00 85.19 414 ARG A O 1
ATOM 3177 N N . ALA A 1 415 ? 34.793 -12.586 -3.889 1.00 84.38 415 ALA A N 1
ATOM 3178 C CA . ALA A 1 415 ? 35.085 -11.388 -3.117 1.00 84.38 415 ALA A CA 1
ATOM 3179 C C . ALA A 1 415 ? 36.301 -11.592 -2.203 1.00 84.38 415 ALA A C 1
ATOM 3181 O O . ALA A 1 415 ? 36.627 -12.718 -1.813 1.00 84.38 415 ALA A O 1
ATOM 3182 N N . ALA A 1 416 ? 36.947 -10.486 -1.837 1.00 85.31 416 ALA A N 1
ATOM 3183 C CA . ALA A 1 416 ? 37.984 -10.497 -0.818 1.00 85.31 416 ALA A CA 1
ATOM 3184 C C . ALA A 1 416 ? 37.413 -10.941 0.543 1.00 85.31 416 ALA A C 1
ATOM 3186 O O . ALA A 1 416 ? 36.254 -10.692 0.868 1.00 85.31 416 ALA A O 1
ATOM 3187 N N . SER A 1 417 ? 38.249 -11.590 1.345 1.00 84.25 417 SER A N 1
ATOM 3188 C CA . SER A 1 417 ? 37.979 -11.939 2.742 1.00 84.25 417 SER A CA 1
ATOM 3189 C C . SER A 1 417 ? 39.163 -11.520 3.613 1.00 84.25 417 SER A C 1
ATOM 3191 O O . SER A 1 417 ? 40.238 -11.232 3.088 1.00 84.25 417 SER A O 1
ATOM 3193 N N . LYS A 1 418 ? 39.015 -11.570 4.947 1.00 77.81 418 LYS A N 1
ATOM 3194 C CA . LYS A 1 418 ? 40.098 -11.248 5.902 1.00 77.81 418 LYS A CA 1
ATOM 3195 C C . LYS A 1 418 ? 41.412 -12.001 5.631 1.00 77.81 418 LYS A C 1
ATOM 3197 O O . LYS A 1 418 ? 42.469 -11.526 6.015 1.00 77.81 418 LYS A O 1
ATOM 3202 N N . ARG A 1 419 ? 41.351 -13.175 4.985 1.00 76.12 419 ARG A N 1
ATOM 3203 C CA . ARG A 1 419 ? 42.510 -14.048 4.726 1.00 76.12 419 ARG A CA 1
ATOM 3204 C C . ARG A 1 419 ? 42.989 -14.058 3.271 1.00 76.12 419 ARG A C 1
ATOM 3206 O O . ARG A 1 419 ? 44.071 -14.572 3.009 1.00 76.12 419 ARG A O 1
ATOM 3213 N N . ARG A 1 420 ? 42.197 -13.574 2.305 1.00 79.00 420 ARG A N 1
ATOM 3214 C CA . ARG A 1 420 ? 42.526 -13.657 0.866 1.00 79.00 420 ARG A CA 1
ATOM 3215 C C . ARG A 1 420 ? 41.956 -12.480 0.083 1.00 79.00 420 ARG A C 1
ATOM 3217 O O . ARG A 1 420 ? 40.783 -12.151 0.241 1.00 79.00 420 ARG A O 1
ATOM 3224 N N . LYS A 1 421 ? 42.754 -11.921 -0.830 1.00 87.44 421 LYS A N 1
ATOM 3225 C CA . LYS A 1 421 ? 42.303 -10.920 -1.812 1.00 87.44 421 LYS A CA 1
ATOM 3226 C C . LYS A 1 421 ? 41.271 -11.520 -2.782 1.00 87.44 421 LYS A C 1
ATOM 3228 O O . LYS A 1 421 ? 41.156 -12.745 -2.904 1.00 87.44 421 LYS A O 1
ATOM 3233 N N . ALA A 1 422 ? 40.521 -10.653 -3.465 1.00 89.06 422 ALA A N 1
ATOM 3234 C CA . ALA A 1 422 ? 39.588 -11.072 -4.509 1.00 89.06 422 ALA A CA 1
ATOM 3235 C C . ALA A 1 422 ? 40.330 -11.867 -5.597 1.00 89.06 422 ALA A C 1
ATOM 3237 O O . ALA A 1 422 ? 41.454 -11.520 -5.974 1.00 89.06 422 ALA A O 1
ATOM 3238 N N . HIS A 1 423 ? 39.735 -12.963 -6.060 1.00 91.50 423 HIS A N 1
ATOM 3239 C CA . HIS A 1 423 ? 40.396 -13.919 -6.952 1.00 91.50 423 HIS A CA 1
ATOM 3240 C C . HIS A 1 423 ? 39.399 -14.637 -7.858 1.00 91.50 423 HIS A C 1
ATOM 3242 O O . HIS A 1 423 ? 38.243 -14.833 -7.487 1.00 91.50 423 HIS A O 1
ATOM 3248 N N . TYR A 1 424 ? 39.866 -15.082 -9.019 1.00 92.75 424 TYR A N 1
ATOM 3249 C CA . TYR A 1 424 ? 39.174 -16.046 -9.863 1.00 92.75 424 TYR A CA 1
ATOM 3250 C C . TYR A 1 424 ? 39.517 -17.460 -9.413 1.00 92.75 424 TYR A C 1
ATOM 3252 O O . TYR A 1 424 ? 40.684 -17.779 -9.188 1.00 92.75 424 TYR A O 1
ATOM 3260 N N . ALA A 1 425 ? 38.508 -18.318 -9.287 1.00 91.06 425 ALA A N 1
ATOM 3261 C CA . ALA A 1 425 ? 38.682 -19.720 -8.935 1.00 91.06 425 ALA A CA 1
ATOM 3262 C C . ALA A 1 425 ? 37.951 -20.630 -9.921 1.00 91.06 425 ALA A C 1
ATOM 3264 O O . ALA A 1 425 ? 36.822 -20.355 -10.335 1.00 91.06 425 ALA A O 1
ATOM 3265 N N . CYS A 1 426 ? 38.585 -21.751 -10.249 1.00 87.38 426 CYS A N 1
ATOM 3266 C CA . CYS A 1 426 ? 37.944 -22.867 -10.926 1.00 87.38 426 CYS A CA 1
ATOM 3267 C C . CYS A 1 426 ? 37.203 -23.701 -9.871 1.00 87.38 426 CYS A C 1
ATOM 3269 O O . CYS A 1 426 ? 37.845 -24.387 -9.081 1.00 87.38 426 CYS A O 1
ATOM 3271 N N . MET A 1 427 ? 35.874 -23.606 -9.791 1.00 83.25 427 MET A N 1
ATOM 3272 C CA . MET A 1 427 ? 35.106 -24.160 -8.664 1.00 83.25 427 MET A CA 1
ATOM 3273 C C . MET A 1 427 ? 34.473 -25.517 -8.994 1.00 83.25 427 MET A C 1
ATOM 3275 O O . MET A 1 427 ? 33.821 -25.650 -10.026 1.00 83.25 427 MET A O 1
ATOM 3279 N N . ARG A 1 428 ? 34.599 -26.507 -8.095 1.00 76.56 428 ARG A N 1
ATOM 3280 C CA . ARG A 1 428 ? 34.043 -27.865 -8.298 1.00 76.56 428 ARG A CA 1
ATOM 3281 C C . ARG A 1 428 ? 32.528 -27.889 -8.444 1.00 76.56 428 ARG A C 1
ATOM 3283 O O . ARG A 1 428 ? 32.003 -28.547 -9.329 1.00 76.56 428 ARG A O 1
ATOM 3290 N N . ASN A 1 429 ? 31.836 -27.104 -7.628 1.00 66.88 429 ASN A N 1
ATOM 3291 C CA . ASN A 1 429 ? 30.379 -26.996 -7.652 1.00 66.88 429 ASN A CA 1
ATOM 3292 C C . ASN A 1 429 ? 29.819 -26.316 -8.919 1.00 66.88 429 ASN A C 1
ATOM 3294 O O . ASN A 1 429 ? 28.608 -26.264 -9.077 1.00 66.88 429 ASN A O 1
ATOM 3298 N N . LEU A 1 430 ? 30.676 -25.778 -9.794 1.00 69.38 430 LEU A N 1
ATOM 3299 C CA . LEU A 1 430 ? 30.300 -25.158 -11.069 1.00 69.38 430 LEU A CA 1
ATOM 3300 C C . LEU A 1 430 ? 30.973 -25.862 -12.264 1.00 69.38 430 LEU A C 1
ATOM 3302 O O . LEU A 1 430 ? 31.229 -25.230 -13.289 1.00 69.38 430 LEU A O 1
ATOM 3306 N N . GLY A 1 431 ? 31.300 -27.153 -12.120 1.00 68.94 431 GLY A N 1
ATOM 3307 C CA . GLY A 1 431 ? 31.877 -27.979 -13.189 1.00 68.94 431 GLY A CA 1
ATOM 3308 C C . GLY A 1 431 ? 33.388 -27.817 -13.400 1.00 68.94 431 GLY A C 1
ATOM 3309 O O . GLY A 1 431 ? 33.899 -28.186 -14.451 1.00 68.94 431 GLY A O 1
ATOM 3310 N N . GLY A 1 432 ? 34.113 -27.236 -12.438 1.00 79.31 432 GLY A N 1
ATOM 3311 C CA . GLY A 1 432 ? 35.568 -27.054 -12.484 1.00 79.31 432 GLY A CA 1
ATOM 3312 C C . GLY A 1 432 ? 36.371 -28.066 -11.656 1.00 79.31 432 GLY A C 1
ATOM 3313 O O . GLY A 1 432 ? 35.830 -28.834 -10.870 1.00 79.31 432 GLY A O 1
ATOM 3314 N N . CYS A 1 433 ? 37.703 -28.045 -11.764 1.00 79.12 433 CYS A N 1
ATOM 3315 C CA . CYS A 1 433 ? 38.573 -28.990 -11.048 1.00 79.12 433 CYS A CA 1
ATOM 3316 C C . CYS A 1 433 ? 38.867 -28.613 -9.578 1.00 79.12 433 CYS A C 1
ATOM 3318 O O . CYS A 1 433 ? 39.315 -29.455 -8.793 1.00 79.12 433 CYS A O 1
ATOM 3320 N N . GLY A 1 434 ? 38.645 -27.359 -9.167 1.00 84.88 434 GLY A N 1
ATOM 3321 C CA . GLY A 1 434 ? 38.982 -26.892 -7.811 1.00 84.88 434 GLY A CA 1
ATOM 3322 C C . GLY A 1 434 ? 40.462 -26.580 -7.579 1.00 84.88 434 GLY A C 1
ATOM 3323 O O . GLY A 1 434 ? 40.818 -26.208 -6.467 1.00 84.88 434 GLY A O 1
ATOM 3324 N N . ARG A 1 435 ? 41.330 -26.770 -8.582 1.00 84.19 435 ARG A N 1
ATOM 3325 C CA . ARG A 1 435 ? 42.797 -26.758 -8.408 1.00 84.19 435 ARG A CA 1
ATOM 3326 C C . ARG A 1 435 ? 43.455 -25.425 -8.749 1.00 84.19 435 ARG A C 1
ATOM 3328 O O . ARG A 1 435 ? 44.574 -25.177 -8.321 1.00 84.19 435 ARG A O 1
ATOM 3335 N N . LEU A 1 436 ? 42.768 -24.571 -9.506 1.00 87.19 436 LEU A N 1
ATOM 3336 C CA . LEU A 1 436 ? 43.333 -23.327 -10.015 1.00 87.19 436 LEU A CA 1
ATOM 3337 C C . LEU A 1 436 ? 42.638 -22.104 -9.415 1.00 87.19 436 LEU A C 1
ATOM 3339 O O . LEU A 1 436 ? 41.412 -21.963 -9.494 1.00 87.19 436 LEU A O 1
ATOM 3343 N N . VAL A 1 437 ? 43.447 -21.204 -8.860 1.00 89.75 437 VAL A N 1
ATOM 3344 C CA . VAL A 1 437 ? 43.031 -19.915 -8.306 1.00 89.75 437 VAL A CA 1
ATOM 3345 C C . VAL A 1 437 ? 44.036 -18.842 -8.721 1.00 89.75 437 VAL A C 1
ATOM 3347 O O . VAL A 1 437 ? 45.240 -19.091 -8.700 1.00 89.75 437 VAL A O 1
ATOM 3350 N N . ARG A 1 438 ? 43.561 -17.640 -9.067 1.00 91.69 438 ARG A N 1
ATOM 3351 C CA . ARG A 1 438 ? 44.423 -16.503 -9.416 1.00 91.69 438 ARG A CA 1
ATOM 3352 C C . ARG A 1 438 ? 43.848 -15.182 -8.915 1.00 91.69 438 ARG A C 1
ATOM 3354 O O . ARG A 1 438 ? 42.643 -14.968 -8.997 1.00 91.69 438 ARG A O 1
ATOM 3361 N N . GLN A 1 439 ? 44.691 -14.307 -8.366 1.00 91.44 439 GLN A N 1
ATOM 3362 C CA . GLN A 1 439 ? 44.254 -13.010 -7.837 1.00 91.44 439 GLN A CA 1
ATOM 3363 C C . GLN A 1 439 ? 43.650 -12.138 -8.949 1.00 91.44 439 GLN A C 1
ATOM 3365 O O . GLN A 1 439 ? 44.193 -12.081 -10.043 1.00 91.44 439 GLN A O 1
ATOM 3370 N N . MET A 1 440 ? 42.540 -11.466 -8.644 1.00 91.62 440 MET A N 1
ATOM 3371 C CA . MET A 1 440 ? 41.694 -10.767 -9.615 1.00 91.62 440 MET A CA 1
ATOM 3372 C C . MET A 1 440 ? 42.347 -9.500 -10.174 1.00 91.62 440 MET A C 1
ATOM 3374 O O . MET A 1 440 ? 42.521 -9.418 -11.379 1.00 91.62 440 MET A O 1
ATOM 3378 N N . GLY A 1 441 ? 42.772 -8.568 -9.310 1.00 89.50 441 GLY A N 1
ATOM 3379 C CA . GLY A 1 441 ? 43.283 -7.249 -9.729 1.00 89.50 441 GLY A CA 1
ATOM 3380 C C . GLY A 1 441 ? 44.348 -7.301 -10.834 1.00 89.50 441 GLY A C 1
ATOM 3381 O O . GLY A 1 441 ? 44.079 -6.820 -11.925 1.00 89.50 441 GLY A O 1
ATOM 3382 N N . PRO A 1 442 ? 45.492 -7.987 -10.628 1.00 91.06 442 PRO A N 1
ATOM 3383 C CA . PRO A 1 442 ? 46.544 -8.047 -11.647 1.00 91.06 442 PRO A CA 1
ATOM 3384 C C . PRO A 1 442 ? 46.098 -8.659 -12.981 1.00 91.06 442 PRO A C 1
ATOM 3386 O O . PRO A 1 442 ? 46.621 -8.296 -14.027 1.00 91.06 442 PRO A O 1
ATOM 3389 N N . VAL A 1 443 ? 45.148 -9.600 -12.950 1.00 91.00 443 VAL A N 1
ATOM 3390 C CA . VAL A 1 443 ? 44.627 -10.250 -14.160 1.00 91.00 443 VAL A CA 1
ATOM 3391 C C . VAL A 1 443 ? 43.662 -9.318 -14.893 1.00 91.00 443 VAL A C 1
ATOM 3393 O O . VAL A 1 443 ? 43.741 -9.209 -16.113 1.00 91.00 443 VAL A O 1
ATOM 3396 N N . ASP A 1 444 ? 42.783 -8.628 -14.163 1.00 92.69 444 ASP A N 1
ATOM 3397 C CA . ASP A 1 444 ? 41.839 -7.663 -14.735 1.00 92.69 444 ASP A CA 1
ATOM 3398 C C . ASP A 1 444 ? 42.577 -6.479 -15.374 1.00 92.69 444 ASP A C 1
ATOM 3400 O O . ASP A 1 444 ? 42.248 -6.099 -16.500 1.00 92.69 444 ASP A O 1
ATOM 3404 N N . ASP A 1 445 ? 43.603 -5.950 -14.701 1.00 90.31 445 ASP A N 1
ATOM 3405 C CA . ASP A 1 445 ? 44.429 -4.846 -15.201 1.00 90.31 445 ASP A CA 1
ATOM 3406 C C . ASP A 1 445 ? 45.181 -5.255 -16.475 1.00 90.31 445 ASP A C 1
ATOM 3408 O O . ASP A 1 445 ? 45.160 -4.536 -17.475 1.00 90.31 445 ASP A O 1
ATOM 3412 N N . PHE A 1 446 ? 45.786 -6.448 -16.473 1.00 91.75 446 PHE A N 1
ATOM 3413 C CA . PHE A 1 446 ? 46.518 -6.984 -17.620 1.00 91.75 446 PHE A CA 1
ATOM 3414 C C . PHE A 1 446 ? 45.615 -7.208 -18.838 1.00 91.75 446 PHE A C 1
ATOM 3416 O O . PHE A 1 446 ? 45.932 -6.747 -19.934 1.00 91.75 446 PHE A O 1
ATOM 3423 N N . VAL A 1 447 ? 44.463 -7.866 -18.659 1.00 90.75 447 VAL A N 1
ATOM 3424 C CA . VAL A 1 447 ? 43.519 -8.112 -19.763 1.00 90.75 447 VAL A CA 1
ATOM 3425 C C . VAL A 1 447 ? 42.927 -6.802 -20.281 1.00 90.75 447 VAL A C 1
ATOM 3427 O O . VAL A 1 447 ? 42.806 -6.627 -21.491 1.00 90.75 447 VAL A O 1
ATOM 3430 N N . SER A 1 448 ? 42.605 -5.859 -19.392 1.00 88.88 448 SER A N 1
ATOM 3431 C CA . SER A 1 448 ? 42.109 -4.538 -19.789 1.00 88.88 448 SER A CA 1
ATOM 3432 C C . SER A 1 448 ? 43.143 -3.772 -20.615 1.00 88.88 448 SER A C 1
ATOM 3434 O O . SER A 1 448 ? 42.799 -3.220 -21.656 1.00 88.88 448 SER A O 1
ATOM 3436 N N . ALA A 1 449 ? 44.413 -3.771 -20.197 1.00 86.94 449 ALA A N 1
ATOM 3437 C CA . ALA A 1 449 ? 45.496 -3.126 -20.936 1.00 86.94 449 ALA A CA 1
ATOM 3438 C C . ALA A 1 449 ? 45.715 -3.761 -22.320 1.00 86.94 449 ALA A C 1
ATOM 3440 O O . ALA A 1 449 ? 45.866 -3.044 -23.308 1.00 86.94 449 ALA A O 1
ATOM 3441 N N . LEU A 1 450 ? 45.666 -5.094 -22.409 1.00 87.75 450 LEU A N 1
ATOM 3442 C CA . LEU A 1 450 ? 45.787 -5.821 -23.675 1.00 87.75 450 LEU A CA 1
ATOM 3443 C C . LEU A 1 450 ? 44.645 -5.511 -24.642 1.00 87.75 450 LEU A C 1
ATOM 3445 O O . LEU A 1 450 ? 44.888 -5.257 -25.819 1.00 87.75 450 LEU A O 1
ATOM 3449 N N . VAL A 1 451 ? 43.404 -5.514 -24.153 1.00 84.56 451 VAL A N 1
ATOM 3450 C CA . VAL A 1 451 ? 42.227 -5.216 -24.977 1.00 84.56 451 VAL A CA 1
ATOM 3451 C C . VAL A 1 451 ? 42.261 -3.768 -25.457 1.00 84.56 451 VAL A C 1
ATOM 3453 O O . VAL A 1 451 ? 42.050 -3.538 -26.641 1.00 84.56 451 VAL A O 1
ATOM 3456 N N . LYS A 1 452 ? 42.629 -2.803 -24.605 1.00 83.00 452 LYS A N 1
ATOM 3457 C CA . LYS A 1 452 ? 42.840 -1.408 -25.029 1.00 83.00 452 LYS A CA 1
ATOM 3458 C C . LYS A 1 452 ? 43.905 -1.286 -26.118 1.00 83.00 452 LYS A C 1
ATOM 3460 O O . LYS A 1 452 ? 43.666 -0.637 -27.127 1.00 83.00 452 LYS A O 1
ATOM 3465 N N . ALA A 1 453 ? 45.058 -1.931 -25.936 1.00 81.69 453 ALA A N 1
ATOM 3466 C CA . ALA A 1 453 ? 46.144 -1.891 -26.912 1.00 81.69 453 ALA A CA 1
ATOM 3467 C C . ALA A 1 453 ? 45.754 -2.535 -28.253 1.00 81.69 453 ALA A C 1
ATOM 3469 O O . ALA A 1 453 ? 46.194 -2.072 -29.301 1.00 81.69 453 ALA A O 1
ATOM 3470 N N . HIS A 1 454 ? 44.927 -3.583 -28.225 1.00 79.06 454 HIS A N 1
ATOM 3471 C CA . HIS A 1 454 ? 44.389 -4.219 -29.426 1.00 79.06 454 HIS A CA 1
ATOM 3472 C C . HIS A 1 454 ? 43.366 -3.325 -30.133 1.00 79.06 454 HIS A C 1
ATOM 3474 O O . HIS A 1 454 ? 43.444 -3.141 -31.341 1.00 79.06 454 HIS A O 1
ATOM 3480 N N . ILE A 1 455 ? 42.464 -2.706 -29.369 1.00 72.69 455 ILE A N 1
ATOM 3481 C CA . ILE A 1 455 ? 41.467 -1.759 -29.870 1.00 72.69 455 ILE A CA 1
ATOM 3482 C C . ILE A 1 455 ? 42.130 -0.557 -30.556 1.00 72.69 455 ILE A C 1
ATOM 3484 O O . ILE A 1 455 ? 41.704 -0.161 -31.632 1.00 72.69 455 ILE A O 1
ATOM 3488 N N . SER A 1 456 ? 43.198 -0.002 -29.978 1.00 68.12 456 SER A N 1
ATOM 3489 C CA . SER A 1 456 ? 43.938 1.122 -30.571 1.00 68.12 456 SER A CA 1
ATOM 3490 C C . SER A 1 456 ? 44.694 0.774 -31.861 1.00 68.12 456 SER A C 1
ATOM 3492 O O . SER A 1 456 ? 45.218 1.678 -32.502 1.00 68.12 456 SER A O 1
ATOM 3494 N N . ARG A 1 457 ? 44.801 -0.512 -32.218 1.00 65.75 457 ARG A N 1
ATOM 3495 C CA . ARG A 1 457 ? 45.514 -1.005 -33.409 1.00 65.75 457 ARG A CA 1
ATOM 3496 C C . ARG A 1 457 ? 44.590 -1.629 -34.456 1.00 65.75 457 ARG A C 1
ATOM 3498 O O . ARG A 1 457 ? 45.065 -1.952 -35.538 1.00 65.75 457 ARG A O 1
ATOM 3505 N N . ALA A 1 458 ? 43.323 -1.859 -34.124 1.00 55.66 458 ALA A N 1
ATOM 3506 C CA . ALA A 1 458 ? 42.363 -2.480 -35.022 1.00 55.66 458 ALA A CA 1
ATOM 3507 C C . ALA A 1 458 ? 41.691 -1.404 -35.884 1.00 55.66 458 ALA A C 1
ATOM 3509 O O . ALA A 1 458 ? 41.054 -0.496 -35.350 1.00 55.66 458 ALA A O 1
ATOM 3510 N N . GLU A 1 459 ? 41.814 -1.517 -37.206 1.00 48.41 459 GLU A N 1
ATOM 3511 C CA . GLU A 1 459 ? 40.930 -0.801 -38.128 1.00 48.41 459 GLU A CA 1
ATOM 3512 C C . GLU A 1 459 ? 39.492 -1.331 -37.968 1.00 48.41 459 GLU A C 1
ATOM 3514 O O . GLU A 1 459 ? 39.301 -2.517 -37.662 1.00 48.41 459 GLU A O 1
ATOM 3519 N N . PRO A 1 460 ? 38.466 -0.469 -38.090 1.00 47.38 460 PRO A N 1
ATOM 3520 C CA . PRO A 1 460 ? 37.079 -0.905 -37.999 1.00 47.38 460 PRO A CA 1
ATOM 3521 C C . PRO A 1 460 ? 36.792 -1.966 -39.080 1.00 47.38 460 PRO A C 1
ATOM 3523 O O . PRO A 1 460 ? 37.245 -1.809 -40.211 1.00 47.38 460 PRO A O 1
ATOM 3526 N N . PRO A 1 461 ? 36.078 -3.059 -38.752 1.00 46.41 461 PRO A N 1
ATOM 3527 C CA . PRO A 1 461 ? 35.843 -4.146 -39.701 1.00 46.41 461 PRO A CA 1
ATOM 3528 C C . PRO A 1 461 ? 34.969 -3.687 -40.882 1.00 46.41 461 PRO A C 1
ATOM 3530 O O . PRO A 1 461 ? 33.974 -3.000 -40.666 1.00 46.41 461 PRO A O 1
ATOM 3533 N N . GLU A 1 462 ? 35.328 -4.109 -42.101 1.00 43.75 462 GLU A N 1
ATOM 3534 C CA . GLU A 1 462 ? 34.603 -3.825 -43.359 1.00 43.75 462 GLU A CA 1
ATOM 3535 C C . GLU A 1 462 ? 33.302 -4.630 -43.539 1.00 43.75 462 GLU A C 1
ATOM 3537 O O . GLU A 1 462 ? 32.508 -4.308 -44.420 1.00 43.75 462 GLU A O 1
ATOM 3542 N N . ASP A 1 463 ? 33.040 -5.655 -42.722 1.00 46.47 463 ASP A N 1
ATOM 3543 C CA . ASP A 1 463 ? 31.863 -6.510 -42.907 1.00 46.47 463 ASP A CA 1
ATOM 3544 C C . ASP A 1 463 ? 30.615 -5.926 -42.221 1.00 46.47 463 ASP A C 1
ATOM 3546 O O . ASP A 1 463 ? 30.328 -6.157 -41.038 1.00 46.47 463 ASP A O 1
ATOM 3550 N N . VAL A 1 464 ? 29.884 -5.113 -42.985 1.00 53.06 464 VAL A N 1
ATOM 3551 C CA . VAL A 1 464 ? 28.523 -4.680 -42.666 1.00 53.06 464 VAL A CA 1
ATOM 3552 C C . VAL A 1 464 ? 27.614 -5.882 -42.912 1.00 53.06 464 VAL A C 1
ATOM 3554 O O . VAL A 1 464 ? 27.383 -6.269 -44.056 1.00 53.06 464 VAL A O 1
ATOM 3557 N N . GLY A 1 465 ? 27.116 -6.503 -41.840 1.00 56.88 465 GLY A N 1
ATOM 3558 C CA . GLY A 1 465 ? 26.211 -7.652 -41.946 1.00 56.88 465 GLY A CA 1
ATOM 3559 C C . GLY A 1 465 ? 25.006 -7.390 -42.875 1.00 56.88 465 GLY A C 1
ATOM 3560 O O . GLY A 1 465 ? 24.695 -6.238 -43.175 1.00 56.88 465 GLY A O 1
ATOM 3561 N N . PRO A 1 466 ? 24.285 -8.442 -43.310 1.00 59.31 466 PRO A N 1
ATOM 3562 C CA . PRO A 1 466 ? 23.287 -8.353 -44.380 1.00 59.31 466 PRO A CA 1
ATOM 3563 C C . PRO A 1 466 ? 22.280 -7.210 -44.179 1.00 59.31 466 PRO A C 1
ATOM 3565 O O . PRO A 1 466 ? 21.639 -7.109 -43.126 1.00 59.31 466 PRO A O 1
ATOM 3568 N N . ASP A 1 467 ? 22.131 -6.354 -45.197 1.00 69.25 467 ASP A N 1
ATOM 3569 C CA . ASP A 1 467 ? 21.219 -5.212 -45.154 1.00 69.25 467 ASP A CA 1
ATOM 3570 C C . ASP A 1 467 ? 19.760 -5.652 -45.335 1.00 69.25 467 ASP A C 1
ATOM 3572 O O . ASP A 1 467 ? 19.267 -5.885 -46.437 1.00 69.25 467 ASP A O 1
ATOM 3576 N N . TYR A 1 468 ? 19.039 -5.714 -44.218 1.00 78.75 468 TYR A N 1
ATOM 3577 C CA . TYR A 1 468 ? 17.613 -6.036 -44.194 1.00 78.75 468 TYR A CA 1
ATOM 3578 C C . TYR A 1 468 ? 16.702 -4.857 -44.593 1.00 78.75 468 TYR A C 1
ATOM 3580 O O . TYR A 1 468 ? 15.478 -4.989 -44.523 1.00 78.75 468 TYR A O 1
ATOM 3588 N N . SER A 1 469 ? 17.244 -3.689 -44.969 1.00 73.81 469 SER A N 1
ATOM 3589 C CA . SER A 1 469 ? 16.446 -2.501 -45.311 1.00 73.81 469 SER A CA 1
ATOM 3590 C C . SER A 1 469 ? 15.504 -2.740 -46.500 1.00 73.81 469 SER A C 1
ATOM 3592 O O . SER A 1 469 ? 14.335 -2.354 -46.436 1.00 73.81 469 SER A O 1
ATOM 3594 N N . GLY A 1 470 ? 15.968 -3.451 -47.533 1.00 80.50 470 GLY A N 1
ATOM 3595 C CA . GLY A 1 470 ? 15.168 -3.788 -48.713 1.00 80.50 470 GLY A CA 1
ATOM 3596 C C . GLY A 1 470 ? 14.008 -4.743 -48.410 1.00 80.50 470 GLY A C 1
ATOM 3597 O O . GLY A 1 470 ? 12.893 -4.538 -48.894 1.00 80.50 470 GLY A O 1
ATOM 3598 N N . GLU A 1 471 ? 14.238 -5.750 -47.562 1.00 84.31 471 GLU A N 1
ATOM 3599 C CA . GLU A 1 471 ? 13.203 -6.697 -47.123 1.00 84.31 471 GLU A CA 1
ATOM 3600 C C . GLU A 1 471 ? 12.140 -6.013 -46.254 1.00 84.31 471 GLU A C 1
ATOM 3602 O O . GLU A 1 471 ? 10.944 -6.236 -46.446 1.00 84.31 471 GLU A O 1
ATOM 3607 N N . ILE A 1 472 ? 12.558 -5.131 -45.340 1.00 83.38 472 ILE A N 1
ATOM 3608 C CA . ILE A 1 472 ? 11.639 -4.338 -44.512 1.00 83.38 472 ILE A CA 1
ATOM 3609 C C . ILE A 1 472 ? 10.770 -3.439 -45.402 1.00 83.38 472 ILE A C 1
ATOM 3611 O O . ILE A 1 472 ? 9.549 -3.465 -45.270 1.00 83.38 472 ILE A O 1
ATOM 3615 N N . ALA A 1 473 ? 11.363 -2.739 -46.373 1.00 87.12 473 ALA A N 1
ATOM 3616 C CA . ALA A 1 473 ? 10.620 -1.888 -47.304 1.00 87.12 473 ALA A CA 1
ATOM 3617 C C . ALA A 1 473 ? 9.637 -2.679 -48.194 1.00 87.12 473 ALA A C 1
ATOM 3619 O O . ALA A 1 473 ? 8.588 -2.171 -48.596 1.00 87.12 473 ALA A O 1
ATOM 3620 N N . ALA A 1 474 ? 9.944 -3.936 -48.533 1.00 90.00 474 ALA A N 1
ATOM 3621 C CA . ALA A 1 474 ? 9.015 -4.814 -49.250 1.00 90.00 474 ALA A CA 1
ATOM 3622 C C . ALA A 1 474 ? 7.809 -5.219 -48.383 1.00 90.00 474 ALA A C 1
ATOM 3624 O O . ALA A 1 474 ? 6.674 -5.194 -48.859 1.00 90.00 474 ALA A O 1
ATOM 3625 N N . LEU A 1 475 ? 8.036 -5.538 -47.107 1.00 89.88 475 LEU A N 1
ATOM 3626 C CA . LEU A 1 475 ? 6.970 -5.881 -46.161 1.00 89.88 475 LEU A CA 1
ATOM 3627 C C . LEU A 1 475 ? 6.088 -4.669 -45.823 1.00 89.88 475 LEU A C 1
ATOM 3629 O O . LEU A 1 475 ? 4.868 -4.796 -45.762 1.00 89.88 475 LEU A O 1
ATOM 3633 N N . GLU A 1 476 ? 6.681 -3.483 -45.675 1.00 85.31 476 GLU A N 1
ATOM 3634 C CA . GLU A 1 476 ? 5.947 -2.230 -45.458 1.00 85.31 476 GLU A CA 1
ATOM 3635 C C . GLU A 1 476 ? 5.040 -1.886 -46.646 1.00 85.31 476 GLU A C 1
ATOM 3637 O O . GLU A 1 476 ? 3.881 -1.514 -46.446 1.00 85.31 476 GLU A O 1
ATOM 3642 N N . ARG A 1 477 ? 5.520 -2.090 -47.883 1.00 91.19 477 ARG A N 1
ATOM 3643 C CA . ARG A 1 477 ? 4.688 -1.966 -49.094 1.00 91.19 477 ARG A CA 1
ATOM 3644 C C . ARG A 1 477 ? 3.512 -2.938 -49.077 1.00 91.19 477 ARG A C 1
ATOM 3646 O O . ARG A 1 477 ? 2.386 -2.528 -49.330 1.00 91.19 477 ARG A O 1
ATOM 3653 N N . ARG A 1 478 ? 3.740 -4.191 -48.681 1.00 88.94 478 ARG A N 1
ATOM 3654 C CA . ARG A 1 478 ? 2.681 -5.204 -48.587 1.00 88.94 478 ARG A CA 1
ATOM 3655 C C . ARG A 1 478 ? 1.621 -4.857 -47.537 1.00 88.94 478 ARG A C 1
ATOM 3657 O O . ARG A 1 478 ? 0.434 -5.077 -47.754 1.00 88.94 478 ARG A O 1
ATOM 3664 N N . ILE A 1 479 ? 2.022 -4.261 -46.414 1.00 82.44 479 ILE A N 1
ATOM 3665 C CA . ILE A 1 479 ? 1.082 -3.733 -45.412 1.00 82.44 479 ILE A CA 1
ATOM 3666 C C . ILE A 1 479 ? 0.287 -2.546 -45.967 1.00 82.44 479 ILE A C 1
ATOM 3668 O O . ILE A 1 479 ? -0.904 -2.424 -45.672 1.00 82.44 479 ILE A O 1
ATOM 3672 N N . ALA A 1 480 ? 0.915 -1.674 -46.759 1.00 84.19 480 ALA A N 1
ATOM 3673 C CA . ALA A 1 480 ? 0.227 -0.562 -47.410 1.00 84.19 480 ALA A CA 1
ATOM 3674 C C . ALA A 1 480 ? -0.829 -1.056 -48.417 1.00 84.19 480 ALA A C 1
ATOM 3676 O O . ALA A 1 480 ? -1.958 -0.572 -48.389 1.00 84.19 480 ALA A O 1
ATOM 3677 N N . GLU A 1 481 ? -0.508 -2.077 -49.215 1.00 89.81 481 GLU A N 1
ATOM 3678 C CA . GLU A 1 481 ? -1.447 -2.738 -50.134 1.00 89.81 481 GLU A CA 1
ATOM 3679 C C . GLU A 1 481 ? -2.627 -3.382 -49.388 1.00 89.81 481 GLU A C 1
ATOM 3681 O O . GLU A 1 481 ? -3.782 -3.163 -49.750 1.00 89.81 481 GLU A O 1
ATOM 3686 N N . LEU A 1 482 ? -2.366 -4.112 -48.294 1.00 84.12 482 LEU A N 1
ATOM 3687 C CA . LEU A 1 482 ? -3.419 -4.700 -47.453 1.00 84.12 482 LEU A CA 1
ATOM 3688 C C . LEU A 1 482 ? -4.346 -3.634 -46.851 1.00 84.12 482 LEU A C 1
ATOM 3690 O O . LEU A 1 482 ? -5.555 -3.842 -46.756 1.00 84.12 482 LEU A O 1
ATOM 3694 N N . ARG A 1 483 ? -3.791 -2.484 -46.446 1.00 76.50 483 ARG A N 1
ATOM 3695 C CA . ARG A 1 483 ? -4.576 -1.346 -45.940 1.00 76.50 483 ARG A CA 1
ATOM 3696 C C . ARG A 1 483 ? -5.444 -0.732 -47.030 1.00 76.50 483 ARG A C 1
ATOM 3698 O O . ARG A 1 483 ? -6.588 -0.389 -46.754 1.00 76.50 483 ARG A O 1
ATOM 3705 N N . GLN A 1 484 ? -4.915 -0.602 -48.244 1.00 81.81 484 GLN A N 1
ATOM 3706 C CA . GLN A 1 484 ? -5.671 -0.084 -49.377 1.00 81.81 484 GLN A CA 1
ATOM 3707 C C . GLN A 1 484 ? -6.820 -1.031 -49.754 1.00 81.81 484 GLN A C 1
ATOM 3709 O O . GLN A 1 484 ? -7.958 -0.588 -49.835 1.00 81.81 484 GLN A O 1
ATOM 3714 N N . ALA A 1 485 ? -6.569 -2.341 -49.835 1.00 83.56 485 ALA A N 1
ATOM 3715 C CA . ALA A 1 485 ? -7.607 -3.340 -50.1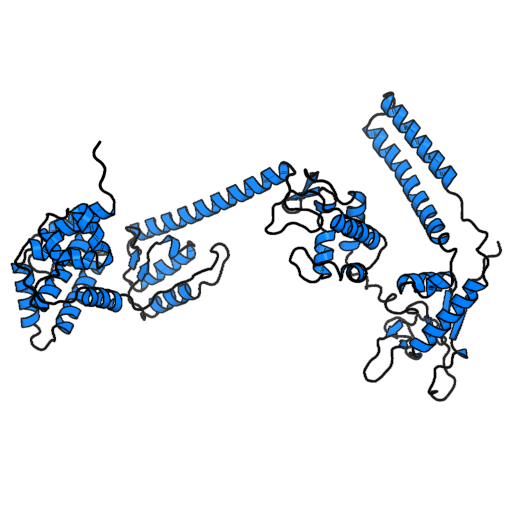03 1.00 83.56 485 ALA A CA 1
ATOM 3716 C C . ALA A 1 485 ? -8.730 -3.354 -49.046 1.00 83.56 485 ALA A C 1
ATOM 3718 O O . ALA A 1 485 ? -9.891 -3.593 -49.378 1.00 83.56 485 ALA A O 1
ATOM 3719 N N . TRP A 1 486 ? -8.407 -3.080 -47.776 1.00 76.69 486 TRP A N 1
ATOM 3720 C CA . TRP A 1 486 ? -9.412 -2.898 -46.724 1.00 76.69 486 TRP A CA 1
ATOM 3721 C C . TRP A 1 486 ? -10.223 -1.607 -46.909 1.00 76.69 486 TRP A C 1
ATOM 3723 O O . TRP A 1 486 ? -11.450 -1.643 -46.826 1.00 76.69 486 TRP A O 1
ATOM 3733 N N . ASN A 1 487 ? -9.560 -0.483 -47.200 1.00 71.00 487 ASN A N 1
ATOM 3734 C CA . ASN A 1 487 ? -10.230 0.798 -47.448 1.00 71.00 487 ASN A CA 1
ATOM 3735 C C . ASN A 1 487 ? -11.159 0.746 -48.672 1.00 71.00 487 ASN A C 1
ATOM 3737 O O . ASN A 1 487 ? -12.233 1.342 -48.646 1.00 71.00 487 ASN A O 1
ATOM 3741 N N . ASP A 1 488 ? -10.771 -0.006 -49.702 1.00 87.44 488 ASP A N 1
ATOM 3742 C CA . ASP A 1 488 ? -11.548 -0.207 -50.928 1.00 87.44 488 ASP A CA 1
ATOM 3743 C C . ASP A 1 488 ? -12.678 -1.246 -50.748 1.00 87.44 488 ASP A C 1
ATOM 3745 O O . ASP A 1 488 ? -13.429 -1.531 -51.680 1.00 87.44 488 ASP A O 1
ATOM 3749 N N . GLY A 1 489 ? -12.811 -1.840 -49.553 1.00 77.44 489 GLY A N 1
ATOM 3750 C CA . GLY A 1 489 ? -13.832 -2.842 -49.229 1.00 77.44 489 GLY A CA 1
ATOM 3751 C C . GLY A 1 489 ? -13.596 -4.227 -49.845 1.00 77.44 489 GLY A C 1
ATOM 3752 O O . GLY A 1 489 ? -14.426 -5.117 -49.671 1.00 77.44 489 GLY A O 1
ATOM 3753 N N . ALA A 1 490 ? -12.468 -4.433 -50.530 1.00 85.75 490 ALA A N 1
ATOM 3754 C CA . ALA A 1 490 ? -12.077 -5.707 -51.134 1.00 85.75 490 ALA A CA 1
ATOM 3755 C C . ALA A 1 490 ? -11.597 -6.746 -50.101 1.00 85.75 490 ALA A C 1
ATOM 3757 O O . ALA A 1 490 ? -11.527 -7.936 -50.408 1.00 85.75 490 ALA A O 1
ATOM 3758 N N . LEU A 1 491 ? -11.271 -6.309 -48.879 1.00 78.62 491 LEU A N 1
ATOM 3759 C CA . LEU A 1 491 ? -10.826 -7.160 -47.776 1.00 78.62 491 LEU A CA 1
ATOM 3760 C C . LEU A 1 491 ? -11.626 -6.870 -46.499 1.00 78.62 491 LEU A C 1
ATOM 3762 O O . LEU A 1 491 ? -11.776 -5.717 -46.092 1.00 78.62 491 LEU A O 1
ATOM 3766 N N . SER A 1 492 ? -12.119 -7.921 -45.839 1.00 74.75 492 SER A N 1
ATOM 3767 C CA . SER A 1 492 ? -12.875 -7.791 -44.590 1.00 74.75 492 SER A CA 1
ATOM 3768 C C . SER A 1 492 ? -11.953 -7.494 -43.398 1.00 74.75 492 SER A C 1
ATOM 3770 O O . SER A 1 492 ? -10.791 -7.902 -43.370 1.00 74.75 492 SER A O 1
ATOM 3772 N N . LEU A 1 493 ? -12.461 -6.796 -42.375 1.00 51.84 493 LEU A N 1
ATOM 3773 C CA . LEU A 1 493 ? -11.675 -6.469 -41.177 1.00 51.84 493 LEU A CA 1
ATOM 3774 C C . LEU A 1 493 ? -11.153 -7.722 -40.424 1.00 51.84 493 LEU A C 1
ATOM 3776 O O . LEU A 1 493 ? -9.988 -7.707 -40.016 1.00 51.84 493 LEU A O 1
ATOM 3780 N N . PRO A 1 494 ? -11.941 -8.810 -40.262 1.00 69.12 494 PRO A N 1
ATOM 3781 C CA . PRO A 1 494 ? -11.453 -10.071 -39.695 1.00 69.12 494 PRO A CA 1
ATOM 3782 C C . PRO A 1 494 ? -10.314 -10.744 -40.475 1.00 69.12 494 PRO A C 1
ATOM 3784 O O . PRO A 1 494 ? -9.515 -11.436 -39.851 1.00 69.12 494 PRO A O 1
ATOM 3787 N N . ASP A 1 495 ? -10.209 -10.521 -41.789 1.00 65.75 495 ASP A N 1
ATOM 3788 C CA . ASP A 1 495 ? -9.133 -11.075 -42.627 1.00 65.75 495 ASP A CA 1
ATOM 3789 C C . ASP A 1 495 ? -7.913 -10.141 -42.692 1.00 65.75 495 ASP A C 1
ATOM 3791 O O . ASP A 1 495 ? -6.765 -10.587 -42.679 1.00 65.75 495 ASP A O 1
ATOM 3795 N N . PHE A 1 496 ? -8.144 -8.826 -42.683 1.00 68.56 496 PHE A N 1
ATOM 3796 C CA . PHE A 1 496 ? -7.099 -7.802 -42.711 1.00 68.56 496 PHE A CA 1
ATOM 3797 C C . PHE A 1 496 ? -6.180 -7.850 -41.483 1.00 68.56 496 PHE A C 1
ATOM 3799 O O . PHE A 1 496 ? -4.956 -7.795 -41.622 1.00 68.56 496 PHE A O 1
ATOM 3806 N N . ILE A 1 497 ? -6.756 -7.956 -40.280 1.00 56.00 497 ILE A N 1
ATOM 3807 C CA . ILE A 1 497 ? -6.003 -7.942 -39.016 1.00 56.00 497 ILE A CA 1
ATOM 3808 C C . ILE A 1 497 ? -4.937 -9.056 -38.962 1.00 56.00 497 ILE A C 1
ATOM 3810 O O . ILE A 1 497 ? -3.764 -8.718 -38.788 1.00 56.00 497 ILE A O 1
ATOM 3814 N N . PRO A 1 498 ? -5.267 -10.351 -39.151 1.00 66.06 498 PRO A N 1
ATOM 3815 C CA . PRO A 1 498 ? -4.270 -11.417 -39.077 1.00 66.06 498 PRO A CA 1
ATOM 3816 C C . PRO A 1 498 ? -3.224 -11.340 -40.199 1.00 66.06 498 PRO A C 1
ATOM 3818 O O . PRO A 1 498 ? -2.058 -11.648 -39.954 1.00 66.06 498 PRO A O 1
ATOM 3821 N N . MET A 1 499 ? -3.598 -10.894 -41.407 1.00 76.81 499 MET A N 1
ATOM 3822 C CA . MET A 1 499 ? -2.653 -10.731 -42.521 1.00 76.81 499 MET A CA 1
ATOM 3823 C C . MET A 1 499 ? -1.648 -9.603 -42.263 1.00 76.81 499 MET A C 1
ATOM 3825 O O . MET A 1 499 ? -0.447 -9.801 -42.445 1.00 76.81 499 MET A O 1
ATOM 3829 N N . ARG A 1 500 ? -2.110 -8.443 -41.776 1.00 83.25 500 ARG A N 1
ATOM 3830 C CA . ARG A 1 500 ? -1.234 -7.334 -41.367 1.00 83.25 500 ARG A CA 1
ATOM 3831 C C . ARG A 1 500 ? -0.302 -7.760 -40.236 1.00 83.25 500 ARG A C 1
ATOM 3833 O O . ARG A 1 500 ? 0.900 -7.524 -40.315 1.00 83.25 500 ARG A O 1
ATOM 3840 N N . ASP A 1 501 ? -0.848 -8.395 -39.201 1.00 67.69 501 ASP A N 1
ATOM 3841 C CA . ASP A 1 501 ? -0.086 -8.777 -38.010 1.00 67.69 501 ASP A CA 1
ATOM 3842 C C . ASP A 1 501 ? 1.010 -9.805 -38.336 1.00 67.69 501 ASP A C 1
ATOM 3844 O O . ASP A 1 501 ? 2.092 -9.765 -37.743 1.00 67.69 501 ASP A O 1
ATOM 3848 N N . ALA A 1 502 ? 0.772 -10.684 -39.317 1.00 79.56 502 ALA A N 1
ATOM 3849 C CA . A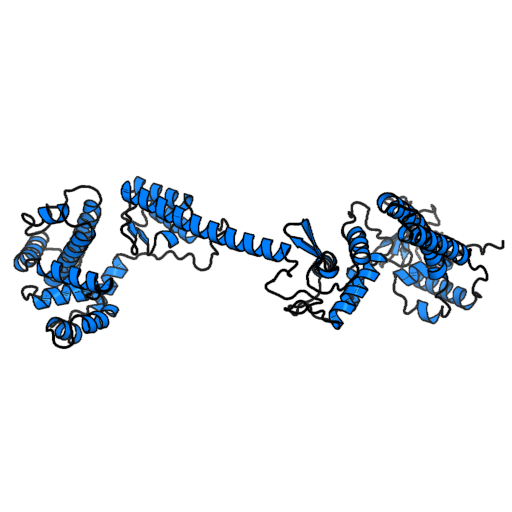LA A 1 502 ? 1.775 -11.618 -39.820 1.00 79.56 502 ALA A CA 1
ATOM 3850 C C . ALA A 1 502 ? 2.950 -10.910 -40.520 1.00 79.56 502 ALA A C 1
ATOM 3852 O O . ALA A 1 502 ? 4.102 -11.295 -40.307 1.00 79.56 502 ALA A O 1
ATOM 3853 N N . GLU A 1 503 ? 2.693 -9.872 -41.322 1.00 78.75 503 GLU A N 1
ATOM 3854 C CA . GLU A 1 503 ? 3.755 -9.089 -41.972 1.00 78.75 503 GLU A CA 1
ATOM 3855 C C . GLU A 1 503 ? 4.490 -8.176 -40.969 1.00 78.75 503 GLU A C 1
ATOM 3857 O O . GLU A 1 503 ? 5.724 -8.126 -40.966 1.00 78.75 503 GLU A O 1
ATOM 3862 N N . ASP A 1 504 ? 3.773 -7.561 -40.021 1.00 73.06 504 ASP A N 1
ATOM 3863 C CA . ASP A 1 504 ? 4.360 -6.774 -38.923 1.00 73.06 504 ASP A CA 1
ATOM 3864 C C . ASP A 1 504 ? 5.271 -7.628 -38.022 1.00 73.06 504 ASP A C 1
ATOM 3866 O O . ASP A 1 504 ? 6.309 -7.164 -37.535 1.00 73.06 504 ASP A O 1
ATOM 3870 N N . ALA A 1 505 ? 4.924 -8.900 -37.799 1.00 77.00 505 ALA A N 1
ATOM 3871 C CA . ALA A 1 505 ? 5.768 -9.832 -37.056 1.00 77.00 505 ALA A CA 1
ATOM 3872 C C . ALA A 1 505 ? 7.102 -10.110 -37.775 1.00 77.00 505 ALA A C 1
ATOM 3874 O O . ALA A 1 505 ? 8.148 -10.180 -37.117 1.00 77.00 505 ALA A O 1
ATOM 3875 N N . LYS A 1 506 ? 7.095 -10.213 -39.112 1.00 87.81 506 LYS A N 1
ATOM 3876 C CA . LYS A 1 506 ? 8.315 -10.384 -39.920 1.00 87.81 506 LYS A CA 1
ATOM 3877 C C . LYS A 1 506 ? 9.183 -9.127 -39.890 1.00 87.81 506 LYS A C 1
ATOM 3879 O O . LYS A 1 506 ? 10.386 -9.244 -39.652 1.00 87.81 506 LYS A O 1
ATOM 3884 N N . ILE A 1 507 ? 8.581 -7.938 -40.012 1.00 80.69 507 ILE A N 1
ATOM 3885 C CA . ILE A 1 507 ? 9.291 -6.655 -39.869 1.00 80.69 507 ILE A CA 1
ATOM 3886 C C . ILE A 1 507 ? 9.979 -6.582 -38.503 1.00 80.69 507 ILE A C 1
ATOM 3888 O O . ILE A 1 507 ? 11.177 -6.316 -38.426 1.00 80.69 507 ILE A O 1
ATOM 3892 N N . LYS A 1 508 ? 9.269 -6.910 -37.416 1.00 73.69 508 LYS A N 1
ATOM 3893 C CA . LYS A 1 508 ? 9.838 -6.919 -36.056 1.00 73.69 508 LYS A CA 1
ATOM 3894 C C . LYS A 1 508 ? 10.993 -7.912 -35.902 1.00 73.69 508 LYS A C 1
ATOM 3896 O O . LYS A 1 508 ? 11.958 -7.620 -35.194 1.00 73.69 508 LYS A O 1
ATOM 3901 N N . ALA A 1 509 ? 10.927 -9.079 -36.543 1.00 77.88 509 ALA A N 1
ATOM 3902 C CA . ALA A 1 509 ? 12.015 -10.056 -36.522 1.00 77.88 509 ALA A CA 1
ATOM 3903 C C . ALA A 1 509 ? 13.263 -9.549 -37.269 1.00 77.88 509 ALA A C 1
ATOM 3905 O O . ALA A 1 509 ? 14.373 -9.665 -36.745 1.00 77.88 509 ALA A O 1
ATOM 3906 N N . LEU A 1 510 ? 13.087 -8.939 -38.445 1.00 81.69 510 LEU A N 1
ATOM 3907 C CA . LEU A 1 510 ? 14.176 -8.347 -39.231 1.00 81.69 510 LEU A CA 1
ATOM 3908 C C . LEU A 1 510 ? 14.773 -7.109 -38.550 1.00 81.69 510 LEU A C 1
ATOM 3910 O O . LEU A 1 510 ? 15.992 -6.974 -38.483 1.00 81.69 510 LEU A O 1
ATOM 3914 N N . GLN A 1 511 ? 13.950 -6.259 -37.932 1.00 75.31 511 GLN A N 1
ATOM 3915 C CA . GLN A 1 511 ? 14.414 -5.121 -37.133 1.00 75.31 511 GLN A CA 1
ATOM 3916 C C . GLN A 1 511 ? 15.217 -5.560 -35.903 1.00 75.31 511 GLN A C 1
ATOM 3918 O O . GLN A 1 511 ? 16.202 -4.912 -35.562 1.00 75.31 511 GLN A O 1
ATOM 3923 N N . ARG A 1 512 ? 14.864 -6.681 -35.254 1.00 69.94 512 ARG A N 1
ATOM 3924 C CA . ARG A 1 512 ? 15.679 -7.262 -34.169 1.00 69.94 512 ARG A CA 1
ATOM 3925 C C . ARG A 1 512 ? 17.046 -7.729 -34.665 1.00 69.94 512 ARG A C 1
ATOM 3927 O O . ARG A 1 512 ? 18.037 -7.475 -33.986 1.00 69.94 512 ARG A O 1
ATOM 3934 N N . LYS A 1 513 ? 17.106 -8.362 -35.843 1.00 70.00 513 LYS A N 1
ATOM 3935 C CA . LYS A 1 513 ? 18.373 -8.748 -36.487 1.00 70.00 513 LYS A CA 1
ATOM 3936 C C . LYS A 1 513 ? 19.206 -7.512 -36.853 1.00 70.00 513 LYS A C 1
ATOM 3938 O O . LYS A 1 513 ? 20.376 -7.450 -36.492 1.00 70.00 513 LYS A O 1
ATOM 3943 N N . LYS A 1 514 ? 18.588 -6.485 -37.453 1.00 68.50 514 LYS A N 1
ATOM 3944 C CA . LYS A 1 514 ? 19.226 -5.195 -37.774 1.00 68.50 514 LYS A CA 1
ATOM 3945 C C . LYS A 1 514 ? 19.725 -4.459 -36.527 1.00 68.50 514 LYS A C 1
ATOM 3947 O O . LYS A 1 514 ? 20.826 -3.931 -36.539 1.00 68.50 514 LYS A O 1
ATOM 3952 N N . ALA A 1 515 ? 18.971 -4.461 -35.429 1.00 54.50 515 ALA A N 1
ATOM 3953 C CA . ALA A 1 515 ? 19.388 -3.854 -34.164 1.00 54.50 515 ALA A CA 1
ATOM 3954 C C . ALA A 1 515 ? 20.556 -4.607 -33.503 1.00 54.50 515 ALA A C 1
ATOM 3956 O O . ALA A 1 515 ? 21.390 -3.986 -32.851 1.00 54.50 515 ALA A O 1
ATOM 3957 N N . GLN A 1 516 ? 20.649 -5.927 -33.692 1.00 50.38 516 GLN A N 1
ATOM 3958 C CA . GLN A 1 516 ? 21.812 -6.719 -33.279 1.00 50.38 516 GLN A CA 1
ATOM 3959 C C . GLN A 1 516 ? 23.077 -6.333 -34.061 1.00 50.38 516 GLN A C 1
ATOM 3961 O O . GLN A 1 516 ? 24.147 -6.222 -33.464 1.00 50.38 516 GLN A O 1
ATOM 3966 N N . VAL A 1 517 ? 22.947 -6.081 -35.366 1.00 54.06 517 VAL A N 1
ATOM 3967 C CA . VAL A 1 517 ? 24.046 -5.603 -36.223 1.00 54.06 517 VAL A CA 1
ATOM 3968 C C . VAL A 1 517 ? 24.400 -4.145 -35.893 1.00 54.06 517 VAL A C 1
ATOM 3970 O O . VAL A 1 517 ? 25.556 -3.840 -35.639 1.00 54.06 517 VAL A O 1
ATOM 3973 N N . SER A 1 518 ? 23.415 -3.261 -35.728 1.00 42.28 518 SER A N 1
ATOM 3974 C CA . SER A 1 518 ? 23.630 -1.833 -35.441 1.00 42.28 518 SER A CA 1
ATOM 3975 C C . SER A 1 518 ? 24.167 -1.558 -34.024 1.00 42.28 518 SER A C 1
ATOM 3977 O O . SER A 1 518 ? 24.999 -0.673 -33.830 1.00 42.28 518 SER A O 1
ATOM 3979 N N . ALA A 1 519 ? 23.825 -2.390 -33.030 1.00 38.53 519 ALA A N 1
ATOM 3980 C CA . ALA A 1 519 ? 24.486 -2.380 -31.716 1.00 38.53 519 ALA A CA 1
ATOM 3981 C C . ALA A 1 519 ? 25.989 -2.733 -31.792 1.00 38.53 519 ALA A C 1
ATOM 3983 O O . ALA A 1 519 ? 26.726 -2.524 -30.826 1.00 38.53 519 ALA A O 1
ATOM 3984 N N . THR A 1 520 ? 26.448 -3.259 -32.932 1.00 41.97 520 THR A N 1
ATOM 3985 C CA . THR A 1 520 ? 27.848 -3.601 -33.211 1.00 41.97 520 THR A CA 1
ATOM 3986 C C . THR A 1 520 ? 28.612 -2.438 -33.872 1.00 41.97 520 THR A C 1
ATOM 3988 O O . THR A 1 520 ? 29.841 -2.402 -33.770 1.00 41.97 520 THR A O 1
ATOM 3991 N N . GLU A 1 521 ? 27.916 -1.451 -34.451 1.00 40.66 521 GLU A N 1
ATOM 3992 C CA . GLU A 1 521 ? 28.491 -0.338 -35.231 1.00 40.66 521 GLU A CA 1
ATOM 3993 C C . GLU A 1 521 ? 28.797 0.932 -34.415 1.00 40.66 521 GLU A C 1
ATOM 3995 O O . GLU A 1 521 ? 29.628 1.739 -34.821 1.00 40.66 521 GLU A O 1
ATOM 4000 N N . THR A 1 522 ? 28.184 1.143 -33.242 1.00 39.75 522 THR A N 1
ATOM 4001 C CA . THR A 1 522 ? 28.336 2.414 -32.493 1.00 39.75 522 THR A CA 1
ATOM 4002 C C . THR A 1 522 ? 29.604 2.485 -31.639 1.00 39.75 522 THR A C 1
ATOM 4004 O O . THR A 1 522 ? 29.545 2.791 -30.448 1.00 39.75 522 THR A O 1
ATOM 4007 N N . ILE A 1 523 ? 30.771 2.165 -32.197 1.00 46.31 523 ILE A N 1
ATOM 4008 C CA . ILE A 1 523 ? 32.014 2.287 -31.436 1.00 46.31 523 ILE A CA 1
ATOM 4009 C C . ILE A 1 523 ? 33.171 2.749 -32.331 1.00 46.31 523 ILE A C 1
ATOM 4011 O O . ILE A 1 523 ? 34.014 1.968 -32.753 1.00 46.31 523 ILE A O 1
ATOM 4015 N N . GLY A 1 524 ? 33.194 4.053 -32.617 1.00 41.97 524 GLY A N 1
ATOM 4016 C CA . GLY A 1 524 ? 34.284 4.733 -33.329 1.00 41.97 524 GLY A CA 1
ATOM 4017 C C . GLY A 1 524 ? 35.330 5.405 -32.424 1.00 41.97 524 GLY A C 1
ATOM 4018 O O . GLY A 1 524 ? 36.344 5.870 -32.924 1.00 41.97 524 GLY A O 1
ATOM 4019 N N . SER A 1 525 ? 35.137 5.459 -31.097 1.00 44.25 525 SER A N 1
ATOM 4020 C CA . SER A 1 525 ? 36.069 6.131 -30.164 1.00 44.25 525 SER A CA 1
ATOM 4021 C C . SER A 1 525 ? 36.444 5.214 -28.992 1.00 44.25 525 SER A C 1
ATOM 4023 O O . SER A 1 525 ? 35.885 5.259 -27.895 1.00 44.25 525 SER A O 1
ATOM 4025 N N . PHE A 1 526 ? 37.337 4.274 -29.260 1.00 51.94 526 PHE A N 1
ATOM 4026 C CA . PHE A 1 526 ? 37.295 2.969 -28.600 1.00 51.94 526 PHE A CA 1
ATOM 4027 C C . PHE A 1 526 ? 38.331 2.818 -27.455 1.00 51.94 526 PHE A C 1
ATOM 4029 O O . PHE A 1 526 ? 38.174 1.941 -26.607 1.00 51.94 526 PHE A O 1
ATOM 4036 N N . SER A 1 527 ? 39.334 3.702 -27.330 1.00 49.12 527 SER A N 1
ATOM 4037 C CA . SER A 1 527 ? 40.284 3.690 -26.195 1.00 49.12 527 SER A CA 1
ATOM 4038 C C . SER A 1 527 ? 39.816 4.525 -24.992 1.00 49.12 527 SER A C 1
ATOM 4040 O O . SER A 1 527 ? 39.831 4.023 -23.868 1.00 49.12 527 SER A O 1
ATOM 4042 N N . GLU A 1 528 ? 39.335 5.755 -25.209 1.00 49.19 528 GLU A N 1
ATOM 4043 C CA . GLU A 1 528 ? 38.877 6.663 -24.137 1.00 49.19 528 GLU A CA 1
ATOM 4044 C C . GLU A 1 528 ? 37.579 6.180 -23.461 1.00 49.19 528 GLU A C 1
ATOM 4046 O O . GLU A 1 528 ? 37.378 6.356 -22.256 1.00 49.19 528 GLU A O 1
ATOM 4051 N N . GLY A 1 529 ? 36.715 5.492 -24.215 1.00 57.59 529 GLY A N 1
ATOM 4052 C CA . GLY A 1 529 ? 35.460 4.936 -23.707 1.00 57.59 529 GLY A CA 1
ATOM 4053 C C . GLY A 1 529 ? 35.628 3.709 -22.805 1.00 57.59 529 GLY A C 1
ATOM 4054 O O . GLY A 1 529 ? 34.749 3.430 -21.992 1.00 57.59 529 GLY A O 1
ATOM 4055 N N . PHE A 1 530 ? 36.740 2.963 -22.896 1.00 67.25 530 PHE A N 1
ATOM 4056 C CA . PHE A 1 530 ? 36.901 1.747 -22.089 1.00 67.25 530 PHE A CA 1
ATOM 4057 C C . PHE A 1 530 ? 37.086 2.068 -20.607 1.00 67.25 530 PHE A C 1
ATOM 4059 O O . PHE A 1 530 ? 36.585 1.327 -19.772 1.00 67.25 530 PHE A O 1
ATOM 4066 N N . ASP A 1 531 ? 37.780 3.149 -20.247 1.00 66.00 531 ASP A N 1
ATOM 4067 C CA . ASP A 1 531 ? 38.015 3.481 -18.836 1.00 66.00 531 ASP A CA 1
ATOM 4068 C C . ASP A 1 531 ? 36.767 4.008 -18.132 1.00 66.00 531 ASP A C 1
ATOM 4070 O O . ASP A 1 531 ? 36.469 3.579 -17.010 1.00 66.00 531 ASP A O 1
ATOM 4074 N N . SER A 1 532 ? 35.999 4.842 -18.832 1.00 63.06 532 SER A N 1
ATOM 4075 C CA . SER A 1 532 ? 34.720 5.399 -18.382 1.00 63.06 532 SER A CA 1
ATOM 4076 C C . SER A 1 532 ? 33.554 4.401 -18.460 1.00 63.06 532 SER A C 1
ATOM 4078 O O . SER A 1 532 ? 32.537 4.596 -17.794 1.00 63.06 532 SER A O 1
ATOM 4080 N N . ALA A 1 533 ? 33.704 3.298 -19.203 1.00 65.19 533 ALA A N 1
ATOM 4081 C CA . ALA A 1 533 ? 32.693 2.253 -19.314 1.00 65.19 533 ALA A CA 1
ATOM 4082 C C . ALA A 1 533 ? 32.404 1.545 -17.976 1.00 65.19 533 ALA A C 1
ATOM 4084 O O . ALA A 1 533 ? 33.296 1.211 -17.182 1.00 65.19 533 ALA A O 1
ATOM 4085 N N . ASN A 1 534 ? 31.127 1.232 -17.757 1.00 67.50 534 ASN A N 1
ATOM 4086 C CA . ASN A 1 534 ? 30.689 0.416 -16.629 1.00 67.50 534 ASN A CA 1
ATOM 4087 C C . ASN A 1 534 ? 31.084 -1.066 -16.814 1.00 67.50 534 ASN A C 1
ATOM 4089 O O . ASN A 1 534 ? 31.501 -1.502 -17.887 1.00 67.50 534 ASN A O 1
ATOM 4093 N N . LEU A 1 535 ? 30.959 -1.875 -15.756 1.00 72.81 535 LEU A N 1
ATOM 4094 C CA . LEU A 1 535 ? 31.410 -3.274 -15.759 1.00 72.81 535 LEU A CA 1
ATOM 4095 C C . LEU A 1 535 ? 30.770 -4.121 -16.874 1.00 72.81 535 LEU A C 1
ATOM 4097 O O . LEU A 1 535 ? 31.447 -4.953 -17.476 1.00 72.81 535 LEU A O 1
ATOM 4101 N N . SER A 1 536 ? 29.486 -3.914 -17.163 1.00 60.31 536 SER A N 1
ATOM 4102 C CA . SER A 1 536 ? 28.775 -4.644 -18.219 1.00 60.31 536 SER A CA 1
ATOM 4103 C C . SER A 1 536 ? 29.287 -4.263 -19.608 1.00 60.31 536 SER A C 1
ATOM 4105 O O . SER A 1 536 ? 29.521 -5.142 -20.435 1.00 60.31 536 SER A O 1
ATOM 4107 N N . GLN A 1 537 ? 29.527 -2.971 -19.843 1.00 64.25 537 GLN A N 1
ATOM 4108 C CA . GLN A 1 537 ? 30.110 -2.457 -21.085 1.00 64.25 537 GLN A CA 1
ATOM 4109 C C . GLN A 1 537 ? 31.541 -2.971 -21.284 1.00 64.25 537 GLN A C 1
ATOM 4111 O O . GLN A 1 537 ? 31.849 -3.531 -22.333 1.00 64.25 537 GLN A O 1
ATOM 4116 N N . LYS A 1 538 ? 32.391 -2.897 -20.249 1.00 75.25 538 LYS A N 1
ATOM 4117 C CA . LYS A 1 538 ? 33.755 -3.457 -20.271 1.00 75.25 538 LYS A CA 1
ATOM 4118 C C . LYS A 1 538 ? 33.750 -4.944 -20.626 1.00 75.25 538 LYS A C 1
ATOM 4120 O O . LYS A 1 538 ? 34.541 -5.392 -21.452 1.00 75.25 538 LYS A O 1
ATOM 4125 N N . ARG A 1 539 ? 32.820 -5.715 -20.055 1.00 80.38 539 ARG A N 1
ATOM 4126 C CA . ARG A 1 539 ? 32.638 -7.143 -20.362 1.00 80.38 539 ARG A CA 1
ATOM 4127 C C . ARG A 1 539 ? 32.201 -7.390 -21.802 1.00 80.38 539 ARG A C 1
ATOM 4129 O O . ARG A 1 539 ? 32.743 -8.292 -22.433 1.00 80.38 539 ARG A O 1
ATOM 4136 N N . ALA A 1 540 ? 31.248 -6.615 -22.317 1.00 67.75 540 ALA A N 1
ATOM 4137 C CA . ALA A 1 540 ? 30.797 -6.722 -23.704 1.00 67.75 540 ALA A CA 1
ATOM 4138 C C . ALA A 1 540 ? 31.941 -6.439 -24.690 1.00 67.75 540 ALA A C 1
ATOM 4140 O O . ALA A 1 540 ? 32.136 -7.204 -25.632 1.00 67.75 540 ALA A O 1
ATOM 4141 N N . ILE A 1 541 ? 32.751 -5.411 -24.414 1.00 75.00 541 ILE A N 1
ATOM 4142 C CA . ILE A 1 541 ? 33.942 -5.082 -25.205 1.00 75.00 541 ILE A CA 1
ATOM 4143 C C . ILE A 1 541 ? 34.960 -6.230 -25.157 1.00 75.00 541 ILE A C 1
ATOM 4145 O O . ILE A 1 541 ? 35.417 -6.687 -26.200 1.00 75.00 541 ILE A O 1
ATOM 4149 N N . ILE A 1 542 ? 35.272 -6.764 -23.972 1.00 81.25 542 ILE A N 1
ATOM 4150 C CA . ILE A 1 542 ? 36.190 -7.908 -23.834 1.00 81.25 542 ILE A CA 1
ATOM 4151 C C . ILE A 1 542 ? 35.686 -9.124 -24.624 1.00 81.25 542 ILE A C 1
ATOM 4153 O O . ILE A 1 542 ? 36.454 -9.730 -25.363 1.00 81.25 542 ILE A O 1
ATOM 4157 N N . MET A 1 543 ? 34.400 -9.470 -24.509 1.00 75.81 543 MET A N 1
ATOM 4158 C CA . MET A 1 543 ? 33.805 -10.612 -25.220 1.00 75.81 543 MET A CA 1
ATOM 4159 C C . MET A 1 543 ? 33.665 -10.391 -26.730 1.00 75.81 543 MET A C 1
ATOM 4161 O O . MET A 1 543 ? 33.428 -11.358 -27.458 1.00 75.81 543 MET A O 1
ATOM 4165 N N . ARG A 1 544 ? 33.791 -9.151 -27.221 1.00 72.81 544 ARG A N 1
ATOM 4166 C CA . ARG A 1 544 ? 33.863 -8.861 -28.658 1.00 72.81 544 ARG A CA 1
ATOM 4167 C C . ARG A 1 544 ? 35.161 -9.409 -29.239 1.00 72.81 544 ARG A C 1
ATOM 4169 O O . ARG A 1 544 ? 35.085 -10.168 -30.196 1.00 72.81 544 ARG A O 1
ATOM 4176 N N . PHE A 1 545 ? 36.299 -9.085 -28.624 1.00 78.44 545 PHE A N 1
ATOM 4177 C CA . PHE A 1 545 ? 37.631 -9.408 -29.151 1.00 78.44 545 PHE A CA 1
ATOM 4178 C C . PHE A 1 545 ? 38.203 -10.737 -28.641 1.00 78.44 545 PHE A C 1
ATOM 4180 O O . PHE A 1 545 ? 38.956 -11.403 -29.350 1.00 78.44 545 PHE A O 1
ATOM 4187 N N . LEU A 1 546 ? 37.843 -11.149 -27.423 1.00 80.69 546 LEU A N 1
ATOM 4188 C CA . LEU A 1 546 ? 38.338 -12.375 -26.800 1.00 80.69 546 LEU A CA 1
ATOM 4189 C C . LEU A 1 546 ? 37.254 -13.453 -26.749 1.00 80.69 546 LEU A C 1
ATOM 4191 O O . LEU A 1 546 ? 36.135 -13.224 -26.289 1.00 80.69 546 LEU A O 1
ATOM 4195 N N . THR A 1 547 ? 37.622 -14.666 -27.152 1.00 80.62 547 THR A N 1
ATOM 4196 C CA . THR A 1 547 ? 36.837 -15.890 -26.943 1.00 80.62 547 THR A CA 1
ATOM 4197 C C . THR A 1 547 ? 36.918 -16.339 -25.484 1.00 80.62 547 THR A C 1
ATOM 4199 O O . THR A 1 547 ? 35.932 -16.788 -24.894 1.00 80.62 547 THR A O 1
ATOM 4202 N N . ALA A 1 548 ? 38.108 -16.236 -24.890 1.00 87.25 548 ALA A N 1
ATOM 4203 C CA . ALA A 1 548 ? 38.387 -16.636 -23.516 1.00 87.25 548 ALA A CA 1
ATOM 4204 C C . ALA A 1 548 ? 39.687 -15.999 -23.007 1.00 87.25 548 ALA A C 1
ATOM 4206 O O . ALA A 1 548 ? 40.528 -15.574 -23.790 1.00 87.25 548 ALA A O 1
ATOM 4207 N N . VAL A 1 549 ? 39.885 -16.003 -21.688 1.00 91.62 549 VAL A N 1
ATOM 4208 C CA . VAL A 1 549 ? 41.198 -15.739 -21.070 1.00 91.62 549 VAL A CA 1
ATOM 4209 C C . VAL A 1 549 ? 41.648 -17.003 -20.352 1.00 91.62 549 VAL A C 1
ATOM 4211 O O . VAL A 1 549 ? 41.066 -17.377 -19.333 1.00 91.62 549 VAL A O 1
ATOM 4214 N N . LEU A 1 550 ? 42.651 -17.694 -20.880 1.00 92.25 550 LEU A N 1
ATOM 4215 C CA . LEU A 1 550 ? 43.170 -18.926 -20.306 1.00 92.25 550 LEU A CA 1
ATOM 4216 C C . LEU A 1 550 ? 44.151 -18.607 -19.173 1.00 92.25 550 LEU A C 1
ATOM 4218 O O . LEU A 1 550 ? 45.166 -17.948 -19.369 1.00 92.25 550 LEU A O 1
ATOM 4222 N N . ILE A 1 551 ? 43.853 -19.087 -17.968 1.00 92.75 551 ILE A N 1
ATOM 4223 C CA . ILE A 1 551 ? 44.730 -18.937 -16.803 1.00 92.75 551 ILE A CA 1
ATOM 4224 C C . ILE A 1 551 ? 45.478 -20.254 -16.604 1.00 92.75 551 ILE A C 1
ATOM 4226 O O . ILE A 1 551 ? 44.867 -21.261 -16.248 1.00 92.75 551 ILE A O 1
ATOM 4230 N N . LYS A 1 552 ? 46.793 -20.269 -16.818 1.00 90.50 552 LYS A N 1
ATOM 4231 C CA . LYS A 1 552 ? 47.634 -21.466 -16.694 1.00 90.50 552 LYS A CA 1
ATOM 4232 C C . LYS A 1 552 ? 48.030 -21.752 -15.233 1.00 90.50 552 LYS A C 1
ATOM 4234 O O . LYS A 1 552 ? 48.115 -20.828 -14.404 1.00 90.50 552 LYS A O 1
ATOM 4239 N N . PRO A 1 553 ? 48.225 -23.037 -14.876 1.00 85.19 553 PRO A N 1
ATOM 4240 C CA . PRO A 1 553 ? 48.780 -23.409 -13.580 1.00 85.19 553 PRO A CA 1
ATOM 4241 C C . PRO A 1 553 ? 50.229 -22.927 -13.453 1.00 85.19 553 PRO A C 1
ATOM 4243 O O . PRO A 1 553 ? 50.938 -22.771 -14.441 1.00 85.19 553 PRO A O 1
ATOM 4246 N N . THR A 1 554 ? 50.657 -22.675 -12.220 1.00 82.38 554 THR A N 1
ATOM 4247 C CA . THR A 1 554 ? 52.056 -22.356 -11.916 1.00 82.38 554 THR A CA 1
ATOM 4248 C C . THR A 1 554 ? 52.801 -23.669 -11.670 1.00 82.38 554 THR A C 1
ATOM 4250 O O . THR A 1 554 ? 52.397 -24.423 -10.786 1.00 82.38 554 THR A O 1
ATOM 4253 N N . ASN A 1 555 ? 53.891 -23.926 -12.392 1.00 66.62 555 ASN A N 1
ATOM 4254 C CA . ASN A 1 555 ? 54.769 -25.073 -12.146 1.00 66.62 555 ASN A CA 1
ATOM 4255 C C . ASN A 1 555 ? 55.884 -24.651 -11.171 1.00 66.62 555 ASN A C 1
ATOM 4257 O O . ASN A 1 555 ? 57.024 -24.462 -11.578 1.00 66.62 555 ASN A O 1
ATOM 4261 N N . GLY A 1 556 ? 55.556 -24.386 -9.900 1.00 63.41 556 GLY A N 1
ATOM 4262 C CA . GLY A 1 556 ? 56.560 -23.946 -8.922 1.00 63.41 556 GLY A CA 1
ATOM 4263 C C . GLY A 1 556 ? 56.011 -23.417 -7.594 1.00 63.41 556 GLY A C 1
ATOM 4264 O O . GLY A 1 556 ? 54.799 -23.387 -7.367 1.00 63.41 556 GLY A O 1
ATOM 4265 N N . ALA A 1 557 ? 56.925 -22.999 -6.711 1.00 57.91 557 ALA A N 1
ATOM 4266 C CA . ALA A 1 557 ? 56.615 -22.434 -5.397 1.00 57.91 557 ALA A CA 1
ATOM 4267 C C . ALA A 1 557 ? 55.733 -21.167 -5.500 1.00 57.91 557 ALA A C 1
ATOM 4269 O O . ALA A 1 557 ? 55.818 -20.425 -6.482 1.00 57.91 557 ALA A O 1
ATOM 4270 N N . PRO A 1 558 ? 54.873 -20.885 -4.502 1.00 59.72 558 PRO A N 1
ATOM 4271 C CA . PRO A 1 558 ? 53.956 -19.750 -4.549 1.00 59.72 558 PRO A CA 1
ATOM 4272 C C . PRO A 1 558 ? 54.708 -18.409 -4.604 1.00 59.72 558 PRO A C 1
ATOM 4274 O O . PRO A 1 558 ? 55.316 -17.974 -3.628 1.00 59.72 558 PRO A O 1
ATOM 4277 N N . ALA A 1 559 ? 54.634 -17.731 -5.751 1.00 65.38 559 ALA A N 1
ATOM 4278 C CA . ALA A 1 559 ? 55.228 -16.412 -5.954 1.00 65.38 559 ALA A CA 1
ATOM 4279 C C . ALA A 1 559 ? 54.465 -15.308 -5.192 1.00 65.38 559 ALA A C 1
ATOM 4281 O O . ALA A 1 559 ? 53.237 -15.336 -5.080 1.00 65.38 559 ALA A O 1
ATOM 4282 N N . ARG A 1 560 ? 55.187 -14.282 -4.709 1.00 68.75 560 ARG A N 1
ATOM 4283 C CA . ARG A 1 560 ? 54.599 -13.107 -4.021 1.00 68.75 560 ARG A CA 1
ATOM 4284 C C . ARG A 1 560 ? 53.755 -12.211 -4.941 1.00 68.75 560 ARG A C 1
ATOM 4286 O O . ARG A 1 560 ? 52.958 -11.418 -4.442 1.00 68.75 560 ARG A O 1
ATOM 4293 N N . ARG A 1 561 ? 53.931 -12.305 -6.263 1.00 76.25 561 ARG A N 1
ATOM 4294 C CA . ARG A 1 561 ? 53.184 -11.550 -7.284 1.00 76.25 561 ARG A CA 1
ATOM 4295 C C . ARG A 1 561 ? 52.582 -12.508 -8.308 1.00 76.25 561 ARG A C 1
ATOM 4297 O O . ARG A 1 561 ? 53.065 -13.624 -8.478 1.00 76.25 561 ARG A O 1
ATOM 4304 N N . VAL A 1 562 ? 51.506 -12.073 -8.963 1.00 81.00 562 VAL A N 1
ATOM 4305 C CA . VAL A 1 562 ? 50.903 -12.831 -10.063 1.00 81.00 562 VAL A CA 1
ATOM 4306 C C . VAL A 1 562 ? 51.848 -12.792 -11.258 1.00 81.00 562 VAL A C 1
ATOM 4308 O O . VAL A 1 562 ? 52.163 -11.714 -11.748 1.00 81.00 562 VAL A O 1
ATOM 4311 N N . ASP A 1 563 ? 52.269 -13.966 -11.713 1.00 84.50 563 ASP A N 1
ATOM 4312 C CA . ASP A 1 563 ? 52.968 -14.126 -12.982 1.00 84.50 563 ASP A CA 1
ATOM 4313 C C . ASP A 1 563 ? 51.971 -13.959 -14.139 1.00 84.50 563 ASP A C 1
ATOM 4315 O O . ASP A 1 563 ? 51.037 -14.755 -14.288 1.00 84.50 563 ASP A O 1
ATOM 4319 N N . LEU A 1 564 ? 52.139 -12.881 -14.907 1.00 86.19 564 LEU A N 1
ATOM 4320 C CA . LEU A 1 564 ? 51.261 -12.522 -16.021 1.00 86.19 564 LEU A CA 1
ATOM 4321 C C . LEU A 1 564 ? 51.535 -13.355 -17.279 1.00 86.19 564 LEU A C 1
ATOM 4323 O O . LEU A 1 564 ? 50.643 -13.468 -18.113 1.00 86.19 564 LEU A O 1
ATOM 4327 N N . SER A 1 565 ? 52.700 -14.009 -17.390 1.00 84.94 565 SER A N 1
ATOM 4328 C CA . SER A 1 565 ? 53.006 -14.918 -18.511 1.00 84.94 565 SER A CA 1
ATOM 4329 C C . SER A 1 565 ? 52.084 -16.147 -18.545 1.00 84.94 565 SER A C 1
ATOM 4331 O O . SER A 1 565 ? 51.903 -16.789 -19.578 1.00 84.94 565 SER A O 1
ATOM 4333 N N . LEU A 1 566 ? 51.444 -16.447 -17.412 1.00 88.12 566 LEU A N 1
ATOM 4334 C CA . LEU A 1 566 ? 50.470 -17.524 -17.257 1.00 88.12 566 LEU A CA 1
ATOM 4335 C C . LEU A 1 566 ? 49.042 -17.104 -17.629 1.00 88.12 566 LEU A C 1
ATOM 4337 O O . LEU A 1 566 ? 48.119 -17.903 -17.464 1.00 88.12 566 LEU A O 1
ATOM 4341 N N . ILE A 1 567 ? 48.831 -15.866 -18.075 1.00 92.44 567 ILE A N 1
ATOM 4342 C CA . ILE A 1 567 ? 47.534 -15.359 -18.520 1.00 92.44 567 ILE A CA 1
ATOM 4343 C C . ILE A 1 567 ? 47.576 -15.225 -20.038 1.00 92.44 567 ILE A C 1
ATOM 4345 O O . ILE A 1 567 ? 48.228 -14.340 -20.579 1.00 92.44 567 ILE A O 1
ATOM 4349 N N . GLU A 1 568 ? 46.860 -16.105 -20.726 1.00 91.00 568 GLU A N 1
ATOM 4350 C CA . GLU A 1 568 ? 46.842 -16.161 -22.183 1.00 91.00 568 GLU A CA 1
ATOM 4351 C C . GLU A 1 568 ? 45.461 -15.733 -22.711 1.00 91.00 568 GLU A C 1
ATOM 4353 O O . GLU A 1 568 ? 44.480 -16.465 -22.544 1.00 91.00 568 GLU A O 1
ATOM 4358 N N . PRO A 1 569 ? 45.331 -14.538 -23.312 1.00 89.00 569 PRO A N 1
ATOM 4359 C CA . PRO A 1 569 ? 44.107 -14.138 -23.999 1.00 89.00 569 PRO A CA 1
ATOM 4360 C C . PRO A 1 569 ? 43.937 -14.948 -25.293 1.00 89.00 569 PRO A C 1
ATOM 4362 O O . PRO A 1 569 ? 44.829 -14.990 -26.135 1.00 89.00 569 PRO A O 1
ATOM 4365 N N . ILE A 1 570 ? 42.770 -15.561 -25.474 1.00 86.56 570 ILE A N 1
ATOM 4366 C CA . ILE A 1 570 ? 42.395 -16.253 -26.708 1.00 86.56 570 ILE A CA 1
ATOM 4367 C C . ILE A 1 570 ? 41.560 -15.288 -27.541 1.00 86.56 570 ILE A C 1
ATOM 4369 O O . ILE A 1 570 ? 40.379 -15.073 -27.251 1.00 86.56 570 ILE A O 1
ATOM 4373 N N . TRP A 1 571 ? 42.182 -14.688 -28.550 1.00 83.69 571 TRP A N 1
ATOM 4374 C CA . TRP A 1 571 ? 41.521 -13.786 -29.490 1.00 83.69 571 TRP A CA 1
ATOM 4375 C C . TRP A 1 571 ? 40.571 -14.560 -30.403 1.00 83.69 571 TRP A C 1
ATOM 4377 O O . TRP A 1 571 ? 40.816 -15.724 -30.730 1.00 83.69 571 TRP A O 1
ATOM 4387 N N . LYS A 1 572 ? 39.467 -13.930 -30.799 1.00 78.56 572 LYS A N 1
ATOM 4388 C CA . LYS A 1 572 ? 38.650 -14.463 -31.893 1.00 78.56 572 LYS A CA 1
ATOM 4389 C C . LYS A 1 572 ? 39.451 -14.372 -33.190 1.00 78.56 572 LYS A C 1
ATOM 4391 O O . LYS A 1 572 ? 40.137 -13.376 -33.411 1.00 78.56 572 LYS A O 1
ATOM 4396 N N . GLN A 1 573 ? 39.391 -15.410 -34.021 1.00 63.34 573 GLN A N 1
ATOM 4397 C CA . GLN A 1 573 ? 39.927 -15.323 -35.378 1.00 63.34 573 GLN A CA 1
ATOM 4398 C C . GLN A 1 573 ? 39.094 -14.287 -36.141 1.00 63.34 573 GLN A C 1
ATOM 4400 O O . GLN A 1 573 ? 37.871 -14.278 -36.016 1.00 63.34 573 GLN A O 1
ATOM 4405 N N . ALA A 1 574 ? 39.755 -13.377 -36.858 1.00 50.41 574 ALA A N 1
ATOM 4406 C CA . ALA A 1 574 ? 39.069 -12.562 -37.848 1.00 50.41 574 ALA A CA 1
ATOM 4407 C C . ALA A 1 574 ? 38.653 -13.520 -38.965 1.00 50.41 574 ALA A C 1
ATOM 4409 O O . ALA A 1 574 ? 39.532 -14.113 -39.596 1.00 50.41 574 ALA A O 1
ATOM 4410 N N . ASP A 1 575 ? 37.352 -13.730 -39.151 1.00 37.88 575 ASP A N 1
ATOM 4411 C CA . ASP A 1 575 ? 36.851 -14.459 -40.310 1.00 37.88 575 ASP A CA 1
ATOM 4412 C C . ASP A 1 575 ? 37.325 -13.695 -41.555 1.00 37.88 575 ASP A C 1
ATOM 4414 O O . ASP A 1 575 ? 36.887 -12.584 -41.836 1.00 37.88 575 ASP A O 1
ATOM 4418 N N . ARG A 1 576 ? 38.330 -14.250 -42.240 1.00 33.22 576 ARG A N 1
ATOM 4419 C CA . ARG A 1 576 ? 38.666 -13.881 -43.614 1.00 33.22 576 ARG A CA 1
ATOM 4420 C C . ARG A 1 576 ? 37.794 -14.754 -44.504 1.00 33.22 576 ARG A C 1
ATOM 4422 O O . ARG A 1 576 ? 38.208 -15.857 -44.863 1.00 33.22 576 ARG A O 1
ATOM 4429 N N . SER A 1 577 ? 36.597 -14.279 -44.807 1.00 29.94 577 SER A N 1
ATOM 4430 C CA . SER A 1 577 ? 35.725 -14.831 -45.844 1.00 29.94 577 SER A CA 1
ATOM 4431 C C . SER A 1 577 ? 34.982 -13.706 -46.521 1.00 29.94 577 SER A C 1
ATOM 4433 O O . SER A 1 577 ? 34.352 -12.942 -45.759 1.00 29.94 577 SER A O 1
#

InterPro domains:
  IPR006119 Resolvase, N-terminal catalytic domain [PF00239] (168-279)
  IPR006119 Resolvase, N-terminal catalytic domain [SM00857] (150-281)
  IPR011109 DNA-binding recombinase domain [PF07508] (299-384)
  IPR011109 DNA-binding recombinase domain [PS51737] (288-388)
  IPR025827 Recombinase zinc beta ribbon domain [PF13408] (397-448)
  IPR036162 Resolvase-like, N-terminal catalytic domain superfamily [G3DSA:3.40.50.1390] (159-262)
  IPR036162 Resolvase-like, N-terminal catalytic domain superfamily [SSF53041] (168-280)
  IPR038109 DNA-binding recombinase domain superfamily [G3DSA:3.90.1750.20] (265-409)
  IPR050639 Site-specific recombinase resolvase [PTHR30461] (168-554)

pLDDT: mean 72.74, std 17.15, range [29.94, 96.44]

Organism: NCBI:txid293050

Foldseek 3Di:
DDDDDDPVLVLLVLLLVLLLPDAQVQLLVQLVVLCVVVVPDDLVRSLVVLVVLLCVQLLCLVPDLDSQPRGGPSVPCSVVSVPPDSSSVNSNSLLSSQSNSCSSVVNRPNDSLLSSLSSCCLVQPPPCLVVCCVNVDPPDPSNVCNVVDPPPPPPSNCVNCVVCCVQPVDDQDPPPDPDDDPDDRPSLVVVLVCLQVVVDQAEEEAALCRQDLDLVSLVSVLVSCQVNVRHYDHNPDPADSNDPVSSVVSSVVSVVNVVVVVVVVVVVVVVQVVCLLVLEDDQDPFDAFQADNRQAGPVVRLVLLQVVLVCLLVVHQLVVSLVVCQPPAHSVRHHDDSVSNLVNLLDCVLQQWRDDPRDTSGGHPHDHSDHPVSSVSSVCSSVPDCPPPDPCQLVAQAQQQAAEQVFRDTWGWDPDDPVGHIWTAQDVVRVGDRPDIGHRVVLVVVLLVVLLVVVVVDDDDPDQDDDCVVVLVVLVVVLVVLVVCVVVVVDDPVRSVVVNVVSVVVSVVSVVVVVVSVVVVPDPPPNVQLVVDDSVRVNVSSVVFFNHWYQYDDPDDDDPDDDCVRTHTHTDDDPPD

Radius of gyration: 44.87 Å; chains: 1; bounding box: 104×64×119 Å

Sequence (577 aa):
MGEQPGRVERAVSLVLDNGSRLQAPAVEKYVWRLRRAHPEESPEQIVARLEKMFLTAVTSSGGAAGATAAIPGVGTVASIAAIGGETAFFLEAAALLTLSVASVHGISVTDHERRKALVLAVALGDSGKEIVQRSLGRTGNVGKMLSAGIPGGANLSGLNKRLISSFVKKVYEDNSVSAYKSKVRPEWAALLNDLRSGERDGLICYDLDRLARQPRDLEDLIDVIDRRKVPNKVVTGEVNLSTGDGIFMARTLVNVANKASRDTARRVARKAQERAEQGLPQQGRSRPFGYDRAYNVIESEAKMIREAYRRVVAGESLTSILYDWQDTPTVSGGKWHRATLRAILRNPRNAGLRFYRGREIGVGTWEAIVPRDLWEAAQERLTANPSKPVDTTNKYLLTGIARCGHCGAKMYGRAASKRRKAHYACMRNLGGCGRLVRQMGPVDDFVSALVKAHISRAEPPEDVGPDYSGEIAALERRIAELRQAWNDGALSLPDFIPMRDAEDAKIKALQRKKAQVSATETIGSFSEGFDSANLSQKRAIIMRFLTAVLIKPTNGAPARRVDLSLIEPIWKQADRS

Secondary structure (DSSP, 8-state):
-PPPPPHHHHHHHHHHHHHHHS-HHHHHHHHHHHHHH-TT--HHHHHHHHHHHHHHHHHHTTT-S---SSSTTTTSGGGTTTTS-HHHHHHHHHHHHHHHHHHHTT----SHHHHHHHHHHHHHTTTTHHHHHHHH-TTSHHHHHHHH--TT---HHHHHHHHHHHH-------TT--TTS----HHHHHHHHHHHHTS---EEES-HHHH--SHHHHHHHHHHHHHHT--EEESSS---TTSHHHHHHHHHHHHHHHHHHHHHHHHHHHHHHHHHHTT-----SSPPTTB-TT--B-HHHHHHHHHHHHHHHTT--HHHHHHTTTTSPPTTSPPP-HHHHHHHHT-GGGGTEEEETTEEEEE-SS--SS-HHHHHHHHHHHHS-TTSPP-GGGGSTTTTTEEETTT-PBPEEE--BTTB--EEE--GGGTS-S--EEEHHHHHHHHHHHHHHHHTTPPPPS-----THHHHHHHHHHHHHHHHHHHTTSS-HHHHHHHHHHHHHHHHHHHHHHHHHHHHH--S-TTHHHHHS-HHHHHHHHHHHEEEEEEPPP-SS--SS--GGGEEEEEPP----